Protein 7ZQ3 (pdb70)

B-factor: mean 20.72, std 9.87, range [8.01, 78.47]

Radius of gyration: 29.49 Å; Cα contacts (8 Å, |Δi|>4): 1674; chains: 2; bounding box: 71×74×96 Å

Secondary structure (DSSP, 8-state):
--EEEEEE--SHHHHHHHHHHHT-SS-SEEEEEEE-TTHHHHHHHHHH--TTT---SS-EEEEETTEEEETTEEEEEE--SSGGGS-TTTTT--EEEE-SSS--SHHHHHHHHHTT-SEEEESS--SSTTS-B--TTTTGGG--TT-SEEE---HHHHHHHHHHHHHHHHT-EEEEEEEEEEE--TTS-SSS---SSTTTTS-TTT--EEEE-SHHHHHHHH-GGGTTTEEEEEEEES-SS-EEEEEEEEESS---HHHHHHHHHHHHHTTTTTTEEEE-S---GGGGTT--SSEEEEGGG-EEETTTEEEEEEEE-TTHHHHHHHHHHHHHHHHT---/--------PPPEEEEEE--SHHHHHHHHHHHT-SS-SEEEEEEE-TTHHHHHHHHHH--TTT---SS-EEEEETTEEEETTEEEEEE--SSGGGS-TTTTT--EEEE-SSS--SHHHHHHHHHTT-SEEEESS--SSTTS-B--TTTTGGG--TT-SEEE---HHHHHHHHHHHHHHHHT-EEEEEEEEEEE--TTS-SSS---SSTTTTS-TTT--EEEE--HHHHHHHH-GGGTTSEEEEEEEES-SS-EEEEEEEEESS---HHHHHHHHHHHHHTTTTTTEEEE-S---GGGGTT--SSEEEEGGG-EEETTTEEEEEEEE-TTHHHHHHHHHHHHHHHHT---

Structure (mmCIF, N/CA/C/O backbone):
data_7ZQ3
#
_entry.id   7ZQ3
#
_cell.length_a   141.984
_cell.length_b   148.511
_cell.length_c   74.055
_cell.angle_alpha   90.000
_cell.angle_beta   90.000
_cell.angle_gamma   90.000
#
_symmetry.space_group_name_H-M   'C 2 2 2'
#
loop_
_entity.id
_entity.type
_entity.pdbx_description
1 polymer 'Glyceraldehyde-3-phosphate dehydrogenase A, chloroplastic'
2 non-polymer 'NADPH DIHYDRO-NICOTINAMIDE-ADENINE-DINUCLEOTIDE PHOSPHATE'
3 non-polymer 'SULFATE ION'
4 water water
#
loop_
_atom_site.group_PDB
_atom_site.id
_atom_site.type_symbol
_atom_site.label_atom_id
_atom_site.label_alt_id
_atom_site.label_comp_id
_atom_site.label_asym_id
_atom_site.label_entity_id
_atom_site.label_seq_id
_atom_site.pdbx_PDB_ins_code
_atom_site.Cartn_x
_atom_site.Cartn_y
_atom_site.Cartn_z
_atom_site.occupancy
_atom_site.B_iso_or_equiv
_atom_site.auth_seq_id
_atom_site.auth_comp_id
_atom_site.auth_asym_id
_atom_site.auth_atom_id
_atom_site.pdbx_PDB_model_num
ATOM 1 N N . LYS A 1 10 A -25.040 -9.522 -37.146 1.00 47.89 1 LYS O N 1
ATOM 2 C CA . LYS A 1 10 A -26.325 -10.216 -37.125 1.00 46.00 1 LYS O CA 1
ATOM 3 C C . LYS A 1 10 A -26.457 -11.160 -35.916 1.00 36.38 1 LYS O C 1
ATOM 4 O O . LYS A 1 10 A -27.385 -11.000 -35.123 1.00 35.69 1 LYS O O 1
ATOM 10 N N . LYS A 1 11 B -25.536 -12.110 -35.742 1.00 37.08 1 LYS O N 1
ATOM 11 C CA . LYS A 1 11 B -25.435 -12.779 -34.450 1.00 28.21 1 LYS O CA 1
ATOM 12 C C . LYS A 1 11 B -24.609 -11.922 -33.492 1.00 35.33 1 LYS O C 1
ATOM 13 O O . LYS A 1 11 B -23.722 -11.170 -33.906 1.00 35.43 1 LYS O O 1
ATOM 19 N N . ILE A 1 12 C -24.914 -12.024 -32.198 1.00 19.73 1 ILE O N 1
ATOM 20 C CA . ILE A 1 12 C -24.115 -11.364 -31.178 1.00 15.27 1 ILE O CA 1
ATOM 21 C C . ILE A 1 12 C -23.291 -12.402 -30.428 1.00 18.65 1 ILE O C 1
ATOM 22 O O . ILE A 1 12 C -23.680 -13.564 -30.277 1.00 18.60 1 ILE O O 1
ATOM 27 N N . ARG A 1 13 ? -22.154 -11.946 -29.933 1.00 18.46 2 ARG O N 1
ATOM 28 C CA . ARG A 1 13 ? -21.186 -12.790 -29.248 1.00 19.18 2 ARG O CA 1
ATOM 29 C C . ARG A 1 13 ? -21.469 -12.744 -27.751 1.00 16.66 2 ARG O C 1
ATOM 30 O O . ARG A 1 13 ? -21.423 -11.673 -27.137 1.00 17.29 2 ARG O O 1
ATOM 38 N N . VAL A 1 14 ? -21.733 -13.918 -27.163 1.00 17.35 3 VAL O N 1
ATOM 39 C CA . VAL A 1 14 ? -22.192 -14.033 -25.776 1.00 15.27 3 VAL O CA 1
ATOM 40 C C . VAL A 1 14 ? -21.150 -14.741 -24.912 1.00 14.65 3 VAL O C 1
ATOM 41 O O . VAL A 1 14 ? -20.596 -15.768 -25.320 1.00 16.97 3 VAL O O 1
ATOM 45 N N . ALA A 1 15 ? -20.912 -14.200 -23.712 1.00 13.74 4 ALA O N 1
ATOM 46 C CA . ALA A 1 15 ? -20.161 -14.858 -22.640 1.00 15.76 4 ALA O CA 1
ATOM 47 C C . ALA A 1 15 ? -21.092 -15.191 -21.473 1.00 14.53 4 ALA O C 1
ATOM 48 O O . ALA A 1 15 ? -21.947 -14.390 -21.103 1.00 15.58 4 ALA O O 1
ATOM 50 N N . ILE A 1 16 ? -20.917 -16.359 -20.870 1.00 15.46 5 ILE O N 1
ATOM 51 C CA . ILE A 1 16 ? -21.671 -16.726 -19.675 1.00 13.97 5 ILE O CA 1
ATOM 52 C C . ILE A 1 16 ? -20.733 -16.575 -18.492 1.00 14.09 5 ILE O C 1
ATOM 53 O O . ILE A 1 16 ? -19.700 -17.262 -18.430 1.00 17.75 5 ILE O O 1
ATOM 58 N N . ASN A 1 17 ? -21.076 -15.711 -17.551 1.00 15.81 6 ASN O N 1
ATOM 59 C CA . ASN A 1 17 ? -20.301 -15.536 -16.326 1.00 13.12 6 ASN O CA 1
ATOM 60 C C . ASN A 1 17 ? -21.044 -16.210 -15.199 1.00 16.96 6 ASN O C 1
ATOM 61 O O . ASN A 1 17 ? -22.116 -15.750 -14.804 1.00 16.82 6 ASN O O 1
ATOM 66 N N . GLY A 1 18 ? -20.507 -17.295 -14.676 1.00 17.44 7 GLY O N 1
ATOM 67 C CA . GLY A 1 18 ? -21.264 -18.067 -13.675 1.00 16.68 7 GLY O CA 1
ATOM 68 C C . GLY A 1 18 ? -21.885 -19.290 -14.314 1.00 16.71 7 GLY O C 1
ATOM 69 O O . GLY A 1 18 ? -23.023 -19.211 -14.698 1.00 16.24 7 GLY O O 1
ATOM 70 N N . PHE A 1 19 ? -21.129 -20.380 -14.389 1.00 16.64 8 PHE O N 1
ATOM 71 C CA . PHE A 1 19 ? -21.614 -21.618 -15.047 1.00 12.31 8 PHE O CA 1
ATOM 72 C C . PHE A 1 19 ? -22.244 -22.537 -14.011 1.00 11.61 8 PHE O C 1
ATOM 73 O O . PHE A 1 19 ? -21.840 -23.672 -13.891 1.00 12.82 8 PHE O O 1
ATOM 81 N N . GLY A 1 20 ? -23.237 -21.998 -13.321 1.00 13.52 9 GLY O N 1
ATOM 82 C CA . GLY A 1 20 ? -23.981 -22.791 -12.338 1.00 13.11 9 GLY O CA 1
ATOM 83 C C . GLY A 1 20 ? -25.277 -23.341 -12.898 1.00 12.24 9 GLY O C 1
ATOM 84 O O . GLY A 1 20 ? -25.349 -23.601 -14.048 1.00 11.22 9 GLY O O 1
ATOM 85 N N . ARG A 1 21 ? -26.256 -23.476 -12.013 1.00 11.31 10 ARG O N 1
ATOM 86 C CA . ARG A 1 21 ? -27.482 -24.088 -12.484 1.00 12.70 10 ARG O CA 1
ATOM 87 C C . ARG A 1 21 ? -28.094 -23.282 -13.619 1.00 13.50 10 ARG O C 1
ATOM 88 O O . ARG A 1 21 ? -28.451 -23.836 -14.667 1.00 13.69 10 ARG O O 1
ATOM 96 N N . ILE A 1 22 ? -28.200 -21.957 -13.448 1.00 12.47 11 ILE O N 1
ATOM 97 C CA . ILE A 1 22 ? -28.776 -21.136 -14.506 1.00 16.30 11 ILE O CA 1
ATOM 98 C C . ILE A 1 22 ? -27.826 -21.007 -15.690 1.00 12.59 11 ILE O C 1
ATOM 99 O O . ILE A 1 22 ? -28.262 -21.062 -16.844 1.00 13.46 11 ILE O O 1
ATOM 104 N N . GLY A 1 23 ? -26.531 -20.857 -15.438 1.00 11.34 12 GLY O N 1
ATOM 105 C CA . GLY A 1 23 ? -25.588 -20.789 -16.557 1.00 14.04 12 GLY O CA 1
ATOM 106 C C . GLY A 1 23 ? -25.607 -22.032 -17.433 1.00 12.68 12 GLY O C 1
ATOM 107 O O . GLY A 1 23 ? -25.611 -21.943 -18.668 1.00 13.52 12 GLY O O 1
ATOM 108 N N . ARG A 1 24 ? -25.659 -23.213 -16.811 1.00 11.15 13 ARG O N 1
ATOM 109 C CA . ARG A 1 24 ? -25.696 -24.445 -17.583 1.00 11.79 13 ARG O CA 1
ATOM 110 C C . ARG A 1 24 ? -27.051 -24.722 -18.207 1.00 11.72 13 ARG O C 1
ATOM 111 O O . ARG A 1 24 ? -27.118 -25.231 -19.326 1.00 13.79 13 ARG O O 1
ATOM 119 N N . ASN A 1 25 ? -28.155 -24.392 -17.512 1.00 12.37 14 ASN O N 1
ATOM 120 C CA . ASN A 1 25 ? -29.468 -24.492 -18.139 1.00 13.70 14 ASN O CA 1
ATOM 121 C C . ASN A 1 25 ? -29.566 -23.558 -19.336 1.00 14.64 14 ASN O C 1
ATOM 122 O O . ASN A 1 25 ? -30.104 -23.941 -20.384 1.00 13.17 14 ASN O O 1
ATOM 127 N N . PHE A 1 26 ? -29.025 -22.348 -19.203 1.00 13.13 15 PHE O N 1
ATOM 128 C CA . PHE A 1 26 ? -29.027 -21.389 -20.316 1.00 14.82 15 PHE O CA 1
ATOM 129 C C . PHE A 1 26 ? -28.309 -21.968 -21.529 1.00 15.33 15 PHE O C 1
ATOM 130 O O . PHE A 1 26 ? -28.835 -21.911 -22.649 1.00 13.97 15 PHE O O 1
ATOM 138 N N . LEU A 1 27 ? -27.142 -22.588 -21.341 1.00 11.59 16 LEU O N 1
ATOM 139 C CA . LEU A 1 27 ? -26.414 -23.110 -22.520 1.00 12.97 16 LEU O CA 1
ATOM 140 C C . LEU A 1 27 ? -27.233 -24.225 -23.196 1.00 12.52 16 LEU O C 1
ATOM 141 O O . LEU A 1 27 ? -27.287 -24.276 -24.410 1.00 14.20 16 LEU O O 1
ATOM 146 N N . ARG A 1 28 ? -27.822 -25.102 -22.408 1.00 11.73 17 ARG O N 1
ATOM 147 C CA . ARG A 1 28 ? -28.583 -26.212 -22.995 1.00 11.85 17 ARG O CA 1
ATOM 148 C C . ARG A 1 28 ? -29.871 -25.684 -23.658 1.00 14.48 17 ARG O C 1
ATOM 149 O O . ARG A 1 28 ? -30.275 -26.221 -24.687 1.00 14.45 17 ARG O O 1
ATOM 157 N N . CYS A 1 29 ? -30.466 -24.653 -23.062 1.00 11.82 18 CYS O N 1
ATOM 158 C CA . CYS A 1 29 ? -31.680 -24.073 -23.676 1.00 15.04 18 CYS O CA 1
ATOM 159 C C . CYS A 1 29 ? -31.303 -23.424 -25.009 1.00 13.36 18 CYS O C 1
ATOM 160 O O . CYS A 1 29 ? -32.046 -23.654 -25.962 1.00 14.66 18 CYS O O 1
ATOM 163 N N . TRP A 1 30 A -30.208 -22.649 -25.004 1.00 14.29 18 TRP O N 1
ATOM 164 C CA . TRP A 1 30 A -29.751 -22.027 -26.242 1.00 16.15 18 TRP O CA 1
ATOM 165 C C . TRP A 1 30 A -29.419 -23.075 -27.289 1.00 17.51 18 TRP O C 1
ATOM 166 O O . TRP A 1 30 A -29.813 -22.955 -28.457 1.00 18.03 18 TRP O O 1
ATOM 177 N N . HIS A 1 31 B -28.709 -24.129 -26.889 1.00 17.19 18 HIS O N 1
ATOM 178 C CA . HIS A 1 31 B -28.287 -25.123 -27.862 1.00 19.02 18 HIS O CA 1
ATOM 179 C C . HIS A 1 31 B -29.478 -25.813 -28.514 1.00 18.49 18 HIS O C 1
ATOM 180 O O . HIS A 1 31 B -29.409 -26.221 -29.683 1.00 19.33 18 HIS O O 1
ATOM 187 N N . GLY A 1 32 ? -30.588 -25.932 -27.794 1.00 14.18 19 GLY O N 1
ATOM 188 C CA . GLY A 1 32 ? -31.730 -26.592 -28.371 1.00 14.69 19 GLY O CA 1
ATOM 189 C C . GLY A 1 32 ? -32.594 -25.735 -29.264 1.00 17.71 19 GLY O C 1
ATOM 190 O O . GLY A 1 32 ? -33.542 -26.271 -29.842 1.00 21.64 19 GLY O O 1
ATOM 191 N N . ARG A 1 33 ? -32.285 -24.441 -29.403 1.00 18.15 20 ARG O N 1
ATOM 192 C CA . ARG A 1 33 ? -33.085 -23.568 -30.261 1.00 18.99 20 ARG O CA 1
ATOM 193 C C . ARG A 1 33 ? -32.845 -23.905 -31.726 1.00 25.78 20 ARG O C 1
ATOM 194 O O . ARG A 1 33 ? -31.707 -24.079 -32.164 1.00 24.65 20 ARG O O 1
ATOM 202 N N . GLN A 1 34 ? -33.954 -24.036 -32.452 1.00 24.22 21 GLN O N 1
ATOM 203 C CA . GLN A 1 34 ? -33.982 -24.136 -33.905 1.00 31.70 21 GLN O CA 1
ATOM 204 C C . GLN A 1 34 ? -33.139 -23.044 -34.558 1.00 34.04 21 GLN O C 1
ATOM 205 O O . GLN A 1 34 ? -32.227 -23.324 -35.348 1.00 36.83 21 GLN O O 1
ATOM 211 N N . ASN A 1 35 ? -33.400 -21.796 -34.184 1.00 25.45 22 ASN O N 1
ATOM 212 C CA . ASN A 1 35 ? -32.847 -20.591 -34.774 1.00 29.95 22 ASN O CA 1
ATOM 213 C C . ASN A 1 35 ? -32.434 -19.682 -33.628 1.00 29.79 22 ASN O C 1
ATOM 214 O O . ASN A 1 35 ? -33.139 -19.585 -32.615 1.00 30.28 22 ASN O O 1
ATOM 219 N N . THR A 1 36 ? -31.288 -19.032 -33.780 1.00 23.22 23 THR O N 1
ATOM 220 C CA . THR A 1 36 ? -30.798 -18.136 -32.747 1.00 25.04 23 THR O CA 1
ATOM 221 C C . THR A 1 36 ? -29.933 -17.054 -33.362 1.00 24.00 23 THR O C 1
ATOM 222 O O . THR A 1 36 ? -29.194 -17.303 -34.318 1.00 26.51 23 THR O O 1
ATOM 226 N N . LEU A 1 37 ? -30.008 -15.858 -32.773 1.00 19.77 24 LEU O N 1
ATOM 227 C CA . LEU A 1 37 ? -29.052 -14.785 -33.023 1.00 22.42 24 LEU O CA 1
ATOM 228 C C . LEU A 1 37 ? -27.946 -14.706 -31.987 1.00 19.38 24 LEU O C 1
ATOM 229 O O . LEU A 1 37 ? -27.250 -13.691 -31.921 1.00 23.84 24 LEU O O 1
ATOM 234 N N . LEU A 1 38 ? -27.765 -15.737 -31.170 1.00 18.44 25 LEU O N 1
ATOM 235 C CA . LEU A 1 38 ? -26.741 -15.741 -30.134 1.00 18.66 25 LEU O CA 1
ATOM 236 C C . LEU A 1 38 ? -25.625 -16.714 -30.492 1.00 16.42 25 LEU O C 1
ATOM 237 O O . LEU A 1 38 ? -25.894 -17.847 -30.890 1.00 19.95 25 LEU O O 1
ATOM 242 N N . ASP A 1 39 ? -24.378 -16.265 -30.328 1.00 17.74 26 ASP O N 1
ATOM 243 C CA . ASP A 1 39 ? -23.185 -17.103 -30.528 1.00 20.16 26 ASP O CA 1
ATOM 244 C C . ASP A 1 39 ? -22.494 -17.175 -29.168 1.00 21.98 26 ASP O C 1
ATOM 245 O O . ASP A 1 39 ? -21.870 -16.199 -28.755 1.00 18.71 26 ASP O O 1
ATOM 250 N N . VAL A 1 40 ? -22.661 -18.278 -28.425 1.00 17.20 27 VAL O N 1
ATOM 251 C CA . VAL A 1 40 ? -21.976 -18.408 -27.134 1.00 17.80 27 VAL O CA 1
ATOM 252 C C . VAL A 1 40 ? -20.519 -18.769 -27.391 1.00 18.43 27 VAL O C 1
ATOM 253 O O . VAL A 1 40 ? -20.217 -19.842 -27.927 1.00 20.78 27 VAL O O 1
ATOM 257 N N . VAL A 1 41 ? -19.615 -17.867 -27.021 1.00 19.25 28 VAL O N 1
ATOM 258 C CA . VAL A 1 41 ? -18.201 -18.036 -27.326 1.00 15.50 28 VAL O CA 1
ATOM 259 C C . VAL A 1 41 ? -17.318 -18.153 -26.094 1.00 18.58 28 VAL O C 1
ATOM 260 O O . VAL A 1 41 ? -16.147 -18.536 -26.234 1.00 16.07 28 VAL O O 1
ATOM 264 N N . ALA A 1 42 ? -17.805 -17.839 -24.897 1.00 16.02 29 ALA O N 1
ATOM 265 C CA . ALA A 1 42 ? -16.949 -17.859 -23.725 1.00 14.77 29 ALA O CA 1
ATOM 266 C C . ALA A 1 42 ? -17.757 -18.208 -22.484 1.00 20.09 29 ALA O C 1
ATOM 267 O O . ALA A 1 42 ? -18.910 -17.786 -22.354 1.00 17.02 29 ALA O O 1
ATOM 269 N N . ILE A 1 43 ? -17.149 -18.981 -21.581 1.00 18.12 30 ILE O N 1
ATOM 270 C CA . ILE A 1 43 ? -17.738 -19.351 -20.299 1.00 13.77 30 ILE O CA 1
ATOM 271 C C . ILE A 1 43 ? -16.696 -19.139 -19.218 1.00 19.46 30 ILE O C 1
ATOM 272 O O . ILE A 1 43 ? -15.588 -19.667 -19.326 1.00 18.53 30 ILE O O 1
ATOM 277 N N . ASN A 1 44 ? -17.044 -18.396 -18.175 1.00 18.33 31 ASN O N 1
ATOM 278 C CA . ASN A 1 44 ? -16.162 -18.224 -17.029 1.00 17.82 31 ASN O CA 1
ATOM 279 C C . ASN A 1 44 ? -16.561 -19.246 -15.972 1.00 22.00 31 ASN O C 1
ATOM 280 O O . ASN A 1 44 ? -17.644 -19.156 -15.388 1.00 23.72 31 ASN O O 1
ATOM 285 N N . ASP A 1 45 ? -15.687 -20.236 -15.765 1.00 23.53 32 ASP O N 1
ATOM 286 C CA . ASP A 1 45 ? -15.876 -21.347 -14.827 1.00 18.00 32 ASP O CA 1
ATOM 287 C C . ASP A 1 45 ? -14.556 -21.547 -14.097 1.00 21.45 32 ASP O C 1
ATOM 288 O O . ASP A 1 45 ? -13.559 -21.910 -14.728 1.00 19.44 32 ASP O O 1
ATOM 293 N N . SER A 1 46 ? -14.541 -21.318 -12.776 1.00 23.81 33 SER O N 1
ATOM 294 C CA . SER A 1 46 ? -13.291 -21.462 -12.026 1.00 24.89 33 SER O CA 1
ATOM 295 C C . SER A 1 46 ? -12.786 -22.898 -11.933 1.00 29.10 33 SER O C 1
ATOM 296 O O . SER A 1 46 ? -11.638 -23.096 -11.523 1.00 24.33 33 SER O O 1
ATOM 299 N N . GLY A 1 47 ? -13.584 -23.899 -12.297 1.00 20.40 34 GLY O N 1
ATOM 300 C CA . GLY A 1 47 ? -13.080 -25.256 -12.372 1.00 18.95 34 GLY O CA 1
ATOM 301 C C . GLY A 1 47 ? -12.489 -25.638 -13.712 1.00 18.74 34 GLY O C 1
ATOM 302 O O . GLY A 1 47 ? -12.117 -26.796 -13.924 1.00 22.56 34 GLY O O 1
ATOM 303 N N . GLY A 1 48 ? -12.422 -24.690 -14.646 1.00 17.96 36 GLY O N 1
ATOM 304 C CA . GLY A 1 48 ? -11.787 -24.916 -15.919 1.00 20.75 36 GLY O CA 1
ATOM 305 C C . GLY A 1 48 ? -12.536 -25.897 -16.794 1.00 14.65 36 GLY O C 1
ATOM 306 O O . GLY A 1 48 ? -13.702 -26.253 -16.553 1.00 18.03 36 GLY O O 1
ATOM 307 N N . VAL A 1 49 ? -11.845 -26.333 -17.848 1.00 14.58 37 VAL O N 1
ATOM 308 C CA . VAL A 1 49 ? -12.446 -27.222 -18.841 1.00 12.83 37 VAL O CA 1
ATOM 309 C C . VAL A 1 49 ? -12.908 -28.529 -18.224 1.00 14.65 37 VAL O C 1
ATOM 310 O O . VAL A 1 49 ? -13.890 -29.118 -18.690 1.00 15.41 37 VAL O O 1
ATOM 314 N N . LYS A 1 50 ? -12.203 -29.031 -17.203 1.00 17.19 38 LYS O N 1
ATOM 315 C CA . LYS A 1 50 ? -12.584 -30.317 -16.621 1.00 18.36 38 LYS O CA 1
ATOM 316 C C . LYS A 1 50 ? -13.970 -30.240 -16.005 1.00 17.76 38 LYS O C 1
ATOM 317 O O . LYS A 1 50 ? -14.834 -31.071 -16.294 1.00 15.97 38 LYS O O 1
ATOM 323 N N . GLN A 1 51 ? -14.193 -29.236 -15.165 1.00 14.17 39 GLN O N 1
ATOM 324 C CA . GLN A 1 51 ? -15.470 -29.060 -14.481 1.00 14.67 39 GLN O CA 1
ATOM 325 C C . GLN A 1 51 ? -16.576 -28.622 -15.441 1.00 15.37 39 GLN O C 1
ATOM 326 O O . GLN A 1 51 ? -17.701 -29.144 -15.392 1.00 15.45 39 GLN O O 1
ATOM 332 N N . ALA A 1 52 ? -16.280 -27.679 -16.336 1.00 14.20 40 ALA O N 1
ATOM 333 C CA . ALA A 1 52 ? -17.316 -27.165 -17.229 1.00 14.71 40 ALA O CA 1
ATOM 334 C C . ALA A 1 52 ? -17.817 -28.247 -18.152 1.00 13.49 40 ALA O C 1
ATOM 335 O O . ALA A 1 52 ? -19.042 -28.415 -18.338 1.00 13.73 40 ALA O O 1
ATOM 337 N N . SER A 1 53 ? -16.897 -29.045 -18.707 1.00 14.45 41 SER O N 1
ATOM 338 C CA . SER A 1 53 ? -17.346 -30.096 -19.605 1.00 11.72 41 SER O CA 1
ATOM 339 C C . SER A 1 53 ? -18.148 -31.143 -18.850 1.00 14.58 41 SER O C 1
ATOM 340 O O . SER A 1 53 ? -19.182 -31.621 -19.338 1.00 12.71 41 SER O O 1
ATOM 343 N N . HIS A 1 54 ? -17.677 -31.530 -17.670 1.00 13.76 42 HIS O N 1
ATOM 344 C CA . HIS A 1 54 ? -18.335 -32.629 -16.969 1.00 13.35 42 HIS O CA 1
ATOM 345 C C . HIS A 1 54 ? -19.730 -32.247 -16.505 1.00 11.65 42 HIS O C 1
ATOM 346 O O . HIS A 1 54 ? -20.681 -33.006 -16.722 1.00 10.96 42 HIS O O 1
ATOM 353 N N . LEU A 1 55 ? -19.882 -31.085 -15.857 1.00 12.28 43 LEU O N 1
ATOM 354 C CA . LEU A 1 55 ? -21.202 -30.716 -15.347 1.00 12.98 43 LEU O CA 1
ATOM 355 C C . LEU A 1 55 ? -22.155 -30.254 -16.442 1.00 19.32 43 LEU O C 1
ATOM 356 O O . LEU A 1 55 ? -23.375 -30.247 -16.220 1.00 15.45 43 LEU O O 1
ATOM 361 N N . LEU A 1 56 ? -21.644 -29.871 -17.610 1.00 13.08 44 LEU O N 1
ATOM 362 C CA . LEU A 1 56 ? -22.528 -29.630 -18.752 1.00 12.69 44 LEU O CA 1
ATOM 363 C C . LEU A 1 56 ? -23.104 -30.934 -19.288 1.00 11.67 44 LEU O C 1
ATOM 364 O O . LEU A 1 56 ? -24.288 -31.010 -19.610 1.00 14.04 44 LEU O O 1
ATOM 369 N N . LYS A 1 57 ? -22.288 -31.984 -19.376 1.00 11.66 45 LYS O N 1
ATOM 370 C CA . LYS A 1 57 ? -22.718 -33.265 -19.915 1.00 11.42 45 LYS O CA 1
ATOM 371 C C . LYS A 1 57 ? -23.649 -34.018 -18.970 1.00 11.38 45 LYS O C 1
ATOM 372 O O . LYS A 1 57 ? -24.638 -34.611 -19.415 1.00 13.96 45 LYS O O 1
ATOM 378 N N . TYR A 1 58 ? -23.335 -34.042 -17.672 1.00 9.81 46 TYR O N 1
ATOM 379 C CA . TYR A 1 58 ? -24.062 -34.862 -16.715 1.00 10.18 46 TYR O CA 1
ATOM 380 C C . TYR A 1 58 ? -24.781 -33.962 -15.730 1.00 13.11 46 TYR O C 1
ATOM 381 O O . TYR A 1 58 ? -24.187 -33.039 -15.173 1.00 15.26 46 TYR O O 1
ATOM 390 N N . ASP A 1 59 ? -26.071 -34.210 -15.556 1.00 12.11 47 ASP O N 1
ATOM 391 C CA . ASP A 1 59 ? -26.895 -33.309 -14.781 1.00 12.16 47 ASP O CA 1
ATOM 392 C C . ASP A 1 59 ? -27.941 -34.101 -14.013 1.00 10.50 47 ASP O C 1
ATOM 393 O O . ASP A 1 59 ? -28.758 -34.805 -14.612 1.00 13.28 47 ASP O O 1
ATOM 398 N N . SER A 1 60 ? -27.955 -33.920 -12.695 1.00 10.22 48 SER O N 1
ATOM 399 C CA . SER A 1 60 ? -28.859 -34.688 -11.852 1.00 11.58 48 SER O CA 1
ATOM 400 C C . SER A 1 60 ? -30.322 -34.362 -12.059 1.00 10.99 48 SER O C 1
ATOM 401 O O . SER A 1 60 ? -31.159 -35.188 -11.690 1.00 14.71 48 SER O O 1
ATOM 404 N N . THR A 1 61 ? -30.674 -33.183 -12.563 1.00 13.47 49 THR O N 1
ATOM 405 C CA . THR A 1 61 ? -32.088 -32.958 -12.857 1.00 13.92 49 THR O CA 1
ATOM 406 C C . THR A 1 61 ? -32.406 -32.864 -14.328 1.00 12.65 49 THR O C 1
ATOM 407 O O . THR A 1 61 ? -33.513 -33.239 -14.717 1.00 15.46 49 THR O O 1
ATOM 411 N N . LEU A 1 62 ? -31.485 -32.398 -15.174 1.00 10.10 50 LEU O N 1
ATOM 412 C CA . LEU A 1 62 ? -31.792 -32.371 -16.603 1.00 10.92 50 LEU O CA 1
ATOM 413 C C . LEU A 1 62 ? -31.472 -33.676 -17.323 1.00 17.51 50 LEU O C 1
ATOM 414 O O . LEU A 1 62 ? -31.880 -33.849 -18.486 1.00 19.04 50 LEU O O 1
ATOM 419 N N . GLY A 1 63 ? -30.732 -34.586 -16.700 1.00 12.93 51 GLY O N 1
ATOM 420 C CA . GLY A 1 63 ? -30.303 -35.774 -17.398 1.00 15.38 51 GLY O CA 1
ATOM 421 C C . GLY A 1 63 ? -29.096 -35.483 -18.274 1.00 12.38 51 GLY O C 1
ATOM 422 O O . GLY A 1 63 ? -28.617 -34.348 -18.388 1.00 14.91 51 GLY O O 1
ATOM 423 N N . THR A 1 64 ? -28.606 -36.534 -18.903 1.00 12.35 52 THR O N 1
ATOM 424 C CA . THR A 1 64 ? -27.392 -36.406 -19.723 1.00 11.38 52 THR O CA 1
ATOM 425 C C . THR A 1 64 ? -27.672 -35.573 -20.979 1.00 14.50 52 THR O C 1
ATOM 426 O O . THR A 1 64 ? -28.639 -35.838 -21.652 1.00 15.87 52 THR O O 1
ATOM 430 N N . PHE A 1 65 ? -26.787 -34.629 -21.265 1.00 15.70 53 PHE O N 1
ATOM 431 C CA . PHE A 1 65 ? -26.880 -33.809 -22.496 1.00 12.37 53 PHE O CA 1
ATOM 432 C C . PHE A 1 65 ? -26.583 -34.714 -23.693 1.00 18.77 53 PHE O C 1
ATOM 433 O O . PHE A 1 65 ? -25.597 -35.399 -23.707 1.00 17.75 53 PHE O O 1
ATOM 441 N N . ALA A 1 66 ? -27.463 -34.654 -24.680 1.00 16.30 54 ALA O N 1
ATOM 442 C CA . ALA A 1 66 ? -27.291 -35.547 -25.840 1.00 17.43 54 ALA O CA 1
ATOM 443 C C . ALA A 1 66 ? -26.192 -35.050 -26.793 1.00 26.52 54 ALA O C 1
ATOM 444 O O . ALA A 1 66 ? -25.695 -35.843 -27.579 1.00 27.41 54 ALA O O 1
ATOM 446 N N . ALA A 1 67 ? -25.755 -33.817 -26.624 1.00 22.56 55 ALA O N 1
ATOM 447 C CA . ALA A 1 67 ? -24.694 -33.306 -27.477 1.00 21.74 55 ALA O CA 1
ATOM 448 C C . ALA A 1 67 ? -23.351 -33.936 -27.109 1.00 23.17 55 ALA O C 1
ATOM 449 O O . ALA A 1 67 ? -23.131 -34.387 -25.981 1.00 19.52 55 ALA O O 1
ATOM 451 N N . ASP A 1 68 ? -22.451 -33.980 -28.086 1.00 19.03 56 ASP O N 1
ATOM 452 C CA . ASP A 1 68 ? -21.086 -34.419 -27.844 1.00 19.29 56 ASP O CA 1
ATOM 453 C C . ASP A 1 68 ? -20.323 -33.294 -27.159 1.00 19.73 56 ASP O C 1
ATOM 454 O O . ASP A 1 68 ? -20.094 -32.247 -27.771 1.00 19.22 56 ASP O O 1
ATOM 459 N N . VAL A 1 69 ? -19.890 -33.515 -25.916 1.00 17.37 57 VAL O N 1
ATOM 460 C CA . VAL A 1 69 ? -19.156 -32.510 -25.152 1.00 14.39 57 VAL O CA 1
ATOM 461 C C . VAL A 1 69 ? -17.734 -33.011 -24.992 1.00 19.27 57 VAL O C 1
ATOM 462 O O . VAL A 1 69 ? -17.530 -34.089 -24.427 1.00 19.91 57 VAL O O 1
ATOM 466 N N . LYS A 1 70 ? -16.763 -32.223 -25.454 1.00 15.49 58 LYS O N 1
ATOM 467 C CA . LYS A 1 70 ? -15.358 -32.626 -25.434 1.00 18.51 58 LYS O CA 1
ATOM 468 C C . LYS A 1 70 ? -14.481 -31.524 -24.854 1.00 17.32 58 LYS O C 1
ATOM 469 O O . LYS A 1 70 ? -14.777 -30.333 -24.974 1.00 15.99 58 LYS O O 1
ATOM 475 N N . ILE A 1 71 ? -13.360 -31.927 -24.258 1.00 15.70 59 ILE O N 1
ATOM 476 C CA . ILE A 1 71 ? -12.313 -31.002 -23.861 1.00 18.56 59 ILE O CA 1
ATOM 477 C C . ILE A 1 71 ? -11.342 -30.897 -25.033 1.00 17.04 59 ILE O C 1
ATOM 478 O O . ILE A 1 71 ? -10.637 -31.860 -25.352 1.00 18.70 59 ILE O O 1
ATOM 483 N N . VAL A 1 72 ? -11.285 -29.715 -25.644 1.00 15.82 60 VAL O N 1
ATOM 484 C CA . VAL A 1 72 ? -10.419 -29.455 -26.796 1.00 19.78 60 VAL O CA 1
ATOM 485 C C . VAL A 1 72 ? -8.974 -29.295 -26.373 1.00 19.27 60 VAL O C 1
ATOM 486 O O . VAL A 1 72 ? -8.076 -29.941 -26.927 1.00 22.53 60 VAL O O 1
ATOM 490 N N . ASP A 1 73 A -8.723 -28.382 -25.450 1.00 18.81 60 ASP O N 1
ATOM 491 C CA . ASP A 1 73 A -7.409 -28.130 -24.875 1.00 18.33 60 ASP O CA 1
ATOM 492 C C . ASP A 1 73 A -7.625 -27.503 -23.504 1.00 18.99 60 ASP O C 1
ATOM 493 O O . ASP A 1 73 A -8.752 -27.447 -22.990 1.00 18.73 60 ASP O O 1
ATOM 498 N N . ASP A 1 74 ? -6.561 -26.976 -22.922 1.00 20.24 61 ASP O N 1
ATOM 499 C CA A ASP A 1 74 ? -6.621 -26.423 -21.580 0.46 18.38 61 ASP O CA 1
ATOM 500 C CA B ASP A 1 74 ? -6.670 -26.455 -21.562 0.54 18.28 61 ASP O CA 1
ATOM 501 C C . ASP A 1 74 ? -7.614 -25.268 -21.429 1.00 20.88 61 ASP O C 1
ATOM 502 O O . ASP A 1 74 ? -7.990 -24.939 -20.298 1.00 22.00 61 ASP O O 1
ATOM 511 N N . SER A 1 75 ? -8.033 -24.627 -22.532 1.00 18.96 62 SER O N 1
ATOM 512 C CA . SER A 1 75 ? -8.925 -23.478 -22.380 1.00 17.94 62 SER O CA 1
ATOM 513 C C . SER A 1 75 ? -10.120 -23.521 -23.329 1.00 17.07 62 SER O C 1
ATOM 514 O O . SER A 1 75 ? -10.755 -22.489 -23.531 1.00 18.88 62 SER O O 1
ATOM 517 N N . HIS A 1 76 ? -10.434 -24.671 -23.925 1.00 15.41 63 HIS O N 1
ATOM 518 C CA . HIS A 1 76 ? -11.604 -24.785 -24.791 1.00 16.88 63 HIS O CA 1
ATOM 519 C C . HIS A 1 76 ? -12.331 -26.099 -24.574 1.00 16.50 63 HIS O C 1
ATOM 520 O O . HIS A 1 76 ? -11.708 -27.160 -24.452 1.00 15.20 63 HIS O O 1
ATOM 527 N N . ILE A 1 77 ? -13.660 -26.034 -24.563 1.00 14.84 64 ILE O N 1
ATOM 528 C CA . ILE A 1 77 ? -14.484 -27.219 -24.760 1.00 15.53 64 ILE O CA 1
ATOM 529 C C . ILE A 1 77 ? -15.138 -27.115 -26.128 1.00 16.40 64 ILE O C 1
ATOM 530 O O . ILE A 1 77 ? -15.064 -26.082 -26.807 1.00 17.95 64 ILE O O 1
ATOM 535 N N . SER A 1 78 ? -15.794 -28.185 -26.526 1.00 16.30 65 SER O N 1
ATOM 536 C CA . SER A 1 78 ? -16.599 -28.152 -27.730 1.00 17.11 65 SER O CA 1
ATOM 537 C C . SER A 1 78 ? -17.919 -28.859 -27.467 1.00 17.22 65 SER O C 1
ATOM 538 O O . SER A 1 78 ? -17.991 -29.832 -26.696 1.00 18.14 65 SER O O 1
ATOM 541 N N . VAL A 1 79 ? -18.977 -28.327 -28.071 1.00 17.70 66 VAL O N 1
ATOM 542 C CA . VAL A 1 79 ? -20.315 -28.885 -27.953 1.00 16.24 66 VAL O CA 1
ATOM 543 C C . VAL A 1 79 ? -20.764 -29.149 -29.375 1.00 19.57 66 VAL O C 1
ATOM 544 O O . VAL A 1 79 ? -20.928 -28.203 -30.158 1.00 21.90 66 VAL O O 1
ATOM 548 N N . ASP A 1 80 ? -20.902 -30.428 -29.730 1.00 19.75 67 ASP O N 1
ATOM 549 C CA . ASP A 1 80 ? -21.182 -30.832 -31.106 1.00 23.41 67 ASP O CA 1
ATOM 550 C C . ASP A 1 80 ? -20.239 -30.133 -32.078 1.00 23.21 67 ASP O C 1
ATOM 551 O O . ASP A 1 80 ? -20.658 -29.609 -33.109 1.00 26.02 67 ASP O O 1
ATOM 556 N N . GLY A 1 81 ? -18.958 -30.072 -31.711 1.00 19.91 68 GLY O N 1
ATOM 557 C CA . GLY A 1 81 ? -17.933 -29.506 -32.569 1.00 25.54 68 GLY O CA 1
ATOM 558 C C . GLY A 1 81 ? -17.714 -28.006 -32.464 1.00 25.13 68 GLY O C 1
ATOM 559 O O . GLY A 1 81 ? -16.713 -27.499 -33.000 1.00 28.71 68 GLY O O 1
ATOM 560 N N . LYS A 1 82 ? -18.602 -27.269 -31.807 1.00 19.95 69 LYS O N 1
ATOM 561 C CA . LYS A 1 82 ? -18.488 -25.826 -31.723 1.00 27.33 69 LYS O CA 1
ATOM 562 C C . LYS A 1 82 ? -17.695 -25.492 -30.470 1.00 25.69 69 LYS O C 1
ATOM 563 O O . LYS A 1 82 ? -18.080 -25.878 -29.357 1.00 20.34 69 LYS O O 1
ATOM 569 N N . GLN A 1 83 ? -16.586 -24.787 -30.654 1.00 20.57 70 GLN O N 1
ATOM 570 C CA . GLN A 1 83 ? -15.680 -24.510 -29.552 1.00 18.79 70 GLN O CA 1
ATOM 571 C C . GLN A 1 83 ? -16.132 -23.310 -28.735 1.00 27.48 70 GLN O C 1
ATOM 572 O O . GLN A 1 83 ? -16.578 -22.290 -29.271 1.00 24.44 70 GLN O O 1
ATOM 578 N N . ILE A 1 84 ? -16.002 -23.449 -27.419 1.00 16.29 71 ILE O N 1
ATOM 579 C CA . IL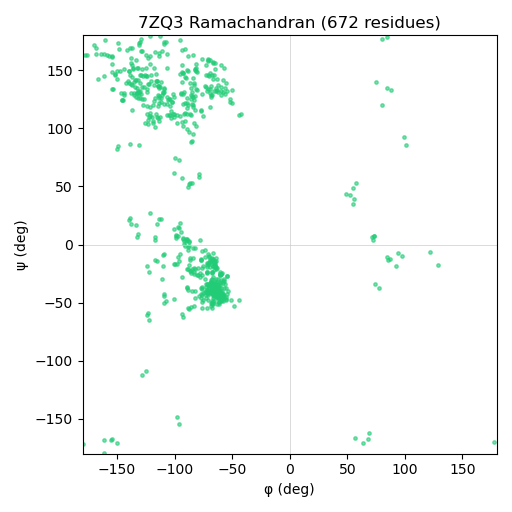E A 1 84 ? -16.246 -22.392 -26.465 1.00 17.25 71 ILE O CA 1
ATOM 580 C C . ILE A 1 84 ? -14.994 -22.207 -25.617 1.00 15.44 71 ILE O C 1
ATOM 581 O O . ILE A 1 84 ? -14.449 -23.176 -25.064 1.00 16.74 71 ILE O O 1
ATOM 586 N N . LYS A 1 85 ? -14.572 -20.971 -25.480 1.00 15.17 72 LYS O N 1
ATOM 587 C CA A LYS A 1 85 ? -13.457 -20.634 -24.609 0.19 19.14 72 LYS O CA 1
ATOM 588 C CA B LYS A 1 85 ? -13.456 -20.645 -24.610 0.81 19.17 72 LYS O CA 1
ATOM 589 C C . LYS A 1 85 ? -13.881 -20.720 -23.146 1.00 20.35 72 LYS O C 1
ATOM 590 O O . LYS A 1 85 ? -14.940 -20.213 -22.769 1.00 18.12 72 LYS O O 1
ATOM 601 N N . ILE A 1 86 ? -13.071 -21.380 -22.317 1.00 19.51 73 ILE O N 1
ATOM 602 C CA . ILE A 1 86 ? -13.277 -21.408 -20.874 1.00 13.92 73 ILE O CA 1
ATOM 603 C C . ILE A 1 86 ? -12.231 -20.507 -20.244 1.00 20.53 73 ILE O C 1
ATOM 604 O O . ILE A 1 86 ? -11.031 -20.690 -20.484 1.00 19.76 73 ILE O O 1
ATOM 609 N N . VAL A 1 87 ? -12.682 -19.529 -19.465 1.00 16.80 74 VAL O N 1
ATOM 610 C CA . VAL A 1 87 ? -11.834 -18.654 -18.674 1.00 18.01 74 VAL O CA 1
ATOM 611 C C . VAL A 1 87 ? -12.155 -18.864 -17.191 1.00 20.88 74 VAL O C 1
ATOM 612 O O . VAL A 1 87 ? -13.177 -19.442 -16.834 1.00 19.59 74 VAL O O 1
ATOM 616 N N . SER A 1 88 ? -11.261 -18.363 -16.312 1.00 19.05 75 SER O N 1
ATOM 617 C CA . SER A 1 88 ? -11.367 -18.644 -14.882 1.00 22.19 75 SER O CA 1
ATOM 618 C C . SER A 1 88 ? -10.800 -17.442 -14.117 1.00 30.00 75 SER O C 1
ATOM 619 O O . SER A 1 88 ? -9.633 -17.413 -13.716 1.00 33.07 75 SER O O 1
ATOM 622 N N . SER A 1 89 ? -11.644 -16.435 -13.907 1.00 23.69 76 SER O N 1
ATOM 623 C CA . SER A 1 89 ? -11.300 -15.271 -13.094 1.00 21.26 76 SER O CA 1
ATOM 624 C C . SER A 1 89 ? -12.451 -14.927 -12.156 1.00 23.63 76 SER O C 1
ATOM 625 O O . SER A 1 89 ? -13.596 -14.778 -12.599 1.00 28.79 76 SER O O 1
ATOM 628 N N . ARG A 1 90 ? -12.154 -14.783 -10.865 1.00 20.46 77 ARG O N 1
ATOM 629 C CA . ARG A 1 90 ? -13.166 -14.331 -9.912 1.00 23.27 77 ARG O CA 1
ATOM 630 C C . ARG A 1 90 ? -13.492 -12.860 -10.092 1.00 23.52 77 ARG O C 1
ATOM 631 O O . ARG A 1 90 ? -14.528 -12.399 -9.601 1.00 19.90 77 ARG O O 1
ATOM 639 N N . ASP A 1 91 ? -12.602 -12.113 -10.743 1.00 24.69 78 ASP O N 1
ATOM 640 C CA . ASP A 1 91 ? -12.716 -10.674 -10.921 1.00 23.96 78 ASP O CA 1
ATOM 641 C C . ASP A 1 91 ? -13.088 -10.365 -12.361 1.00 20.05 78 ASP O C 1
ATOM 642 O O . ASP A 1 91 ? -12.253 -10.570 -13.259 1.00 22.25 78 ASP O O 1
ATOM 647 N N . PRO A 1 92 ? -14.294 -9.862 -12.639 1.00 23.43 79 PRO O N 1
ATOM 648 C CA . PRO A 1 92 ? -14.663 -9.611 -14.041 1.00 22.93 79 PRO O CA 1
ATOM 649 C C . PRO A 1 92 ? -13.740 -8.623 -14.736 1.00 22.06 79 PRO O C 1
ATOM 650 O O . PRO A 1 92 ? -13.600 -8.691 -15.963 1.00 23.44 79 PRO O O 1
ATOM 654 N N . LEU A 1 93 ? -13.089 -7.737 -13.984 1.00 25.48 80 LEU O N 1
ATOM 655 C CA . LEU A 1 93 ? -12.168 -6.782 -14.599 1.00 26.53 80 LEU O CA 1
ATOM 656 C C . LEU A 1 93 ? -11.027 -7.488 -15.309 1.00 26.98 80 LEU O C 1
ATOM 657 O O . LEU A 1 93 ? -10.422 -6.927 -16.234 1.00 31.09 80 LEU O O 1
ATOM 662 N N . GLN A 1 94 ? -10.712 -8.705 -14.886 1.00 26.35 81 GLN O N 1
ATOM 663 C CA . GLN A 1 94 ? -9.628 -9.488 -15.460 1.00 25.03 81 GLN O CA 1
ATOM 664 C C . GLN A 1 94 ? -10.058 -10.335 -16.644 1.00 22.72 81 GLN O C 1
ATOM 665 O O . GLN A 1 94 ? -9.215 -10.985 -17.250 1.00 25.03 81 GLN O O 1
ATOM 671 N N . LEU A 1 95 ? -11.360 -10.327 -17.012 1.00 21.67 82 LEU O N 1
ATOM 672 C CA . LEU A 1 95 ? -11.821 -11.191 -18.084 1.00 22.05 82 LEU O CA 1
ATOM 673 C C . LEU A 1 95 ? -11.505 -10.595 -19.454 1.00 22.43 82 LEU O C 1
ATOM 674 O O . LEU A 1 95 ? -11.476 -9.373 -19.615 1.00 22.82 82 LEU O O 1
ATOM 679 N N . PRO A 1 96 ? -11.262 -11.423 -20.448 1.00 24.90 83 PRO O N 1
ATOM 680 C CA . PRO A 1 96 ? -10.768 -10.932 -21.742 1.00 25.63 83 PRO O CA 1
ATOM 681 C C . PRO A 1 96 ? -11.863 -10.465 -22.697 1.00 21.30 83 PRO O C 1
ATOM 682 O O . PRO A 1 96 ? -11.924 -10.883 -23.859 1.00 20.96 83 PRO O O 1
ATOM 686 N N . TRP A 1 97 ? -12.731 -9.570 -22.224 1.00 21.63 84 TRP O N 1
ATOM 687 C CA . TRP A 1 97 ? -13.898 -9.412 -23.072 1.00 20.93 84 TRP O CA 1
ATOM 688 C C . TRP A 1 97 ? -13.635 -8.501 -24.271 1.00 19.17 84 TRP O C 1
ATOM 689 O O . TRP A 1 97 ? -14.297 -8.641 -25.313 1.00 21.41 84 TRP O O 1
ATOM 700 N N . LYS A 1 98 ? -12.680 -7.578 -24.147 1.00 28.27 85 LYS O N 1
ATOM 701 C CA . LYS A 1 98 ? -12.286 -6.745 -25.281 1.00 29.17 85 LYS O CA 1
ATOM 702 C C . LYS A 1 98 ? -11.605 -7.580 -26.361 1.00 21.81 85 LYS O C 1
ATOM 703 O O . LYS A 1 98 ? -12.015 -7.573 -27.533 1.00 23.99 85 LYS O O 1
ATOM 709 N N . GLU A 1 99 ? -10.561 -8.316 -25.972 1.00 20.70 86 GLU O N 1
ATOM 710 C CA . GLU A 1 99 ? -9.914 -9.305 -26.831 1.00 28.46 86 GLU O CA 1
ATOM 711 C C . GLU A 1 99 ? -10.882 -10.186 -27.600 1.00 29.95 86 GLU O C 1
ATOM 712 O O . GLU A 1 99 ? -10.693 -10.451 -28.795 1.00 29.82 86 GLU O O 1
ATOM 718 N N . MET A 1 100 ? -11.886 -10.720 -26.906 1.00 22.11 87 MET O N 1
ATOM 719 C CA . MET A 1 100 ? -12.815 -11.647 -27.524 1.00 21.38 87 MET O CA 1
ATOM 720 C C . MET A 1 100 ? -14.022 -10.993 -28.175 1.00 19.99 87 MET O C 1
ATOM 721 O O . MET A 1 100 ? -14.865 -11.714 -28.705 1.00 23.21 87 MET O O 1
ATOM 726 N N . ASN A 1 101 ? -14.090 -9.664 -28.212 1.00 27.15 88 ASN O N 1
ATOM 727 C CA . ASN A 1 101 ? -15.175 -8.938 -28.881 1.00 25.98 88 ASN O CA 1
ATOM 728 C C . ASN A 1 101 ? -16.535 -9.390 -28.356 1.00 23.74 88 ASN O C 1
ATOM 729 O O . ASN A 1 101 ? -17.434 -9.745 -29.129 1.00 21.69 88 ASN O O 1
ATOM 734 N N . ILE A 1 102 ? -16.656 -9.428 -27.026 1.00 21.70 89 ILE O N 1
ATOM 735 C CA . ILE A 1 102 ? -17.910 -9.864 -26.405 1.00 19.17 89 ILE O CA 1
ATOM 736 C C . ILE A 1 102 ? -18.937 -8.750 -26.507 1.00 18.22 89 ILE O C 1
ATOM 737 O O . ILE A 1 102 ? -18.675 -7.611 -26.107 1.00 22.99 89 ILE O O 1
ATOM 742 N N . ASP A 1 103 ? -20.125 -9.098 -27.002 1.00 18.99 90 ASP O N 1
ATOM 743 C CA . ASP A 1 103 ? -21.268 -8.204 -27.073 1.00 19.31 90 ASP O CA 1
ATOM 744 C C . ASP A 1 103 ? -22.049 -8.221 -25.762 1.00 17.48 90 ASP O C 1
ATOM 745 O O . ASP A 1 103 ? -22.203 -7.190 -25.115 1.00 18.18 90 ASP O O 1
ATOM 750 N N . LEU A 1 104 ? -22.445 -9.415 -25.320 1.00 20.14 91 LEU O N 1
ATOM 751 C CA . LEU A 1 104 ? -23.381 -9.601 -24.213 1.00 16.63 91 LEU O CA 1
ATOM 752 C C . LEU A 1 104 ? -22.820 -10.611 -23.217 1.00 14.95 91 LEU O C 1
ATOM 753 O O . LEU A 1 104 ? -22.398 -11.696 -23.625 1.00 14.50 91 LEU O O 1
ATOM 758 N N . VAL A 1 105 ? -22.842 -10.254 -21.931 1.00 14.44 92 VAL O N 1
ATOM 759 C CA . VAL A 1 105 ? -22.485 -11.137 -20.812 1.00 13.48 92 VAL O CA 1
ATOM 760 C C . VAL A 1 105 ? -23.778 -11.563 -20.132 1.00 14.23 92 VAL O C 1
ATOM 761 O O . VAL A 1 105 ? -24.569 -10.706 -19.721 1.00 14.31 92 VAL O O 1
ATOM 765 N N . ILE A 1 106 ? -23.986 -12.868 -20.009 1.00 12.15 93 ILE O N 1
ATOM 766 C CA . ILE A 1 106 ? -25.088 -13.401 -19.159 1.00 12.96 93 ILE O CA 1
ATOM 767 C C . ILE A 1 106 ? -24.491 -13.509 -17.756 1.00 14.76 93 ILE O C 1
ATOM 768 O O . ILE A 1 106 ? -23.595 -14.302 -17.568 1.00 16.15 93 ILE O O 1
ATOM 773 N N . GLU A 1 107 ? -24.966 -12.693 -16.832 1.00 15.69 94 GLU O N 1
ATOM 774 C CA . GLU A 1 107 ? -24.457 -12.686 -15.450 1.00 13.55 94 GLU O CA 1
ATOM 775 C C . GLU A 1 107 ? -25.249 -13.686 -14.611 1.00 16.30 94 GLU O C 1
ATOM 776 O O . GLU A 1 107 ? -26.303 -13.336 -14.109 1.00 13.64 94 GLU O O 1
ATOM 782 N N . GLY A 1 108 ? -24.658 -14.860 -14.434 1.00 15.01 95 GLY O N 1
ATOM 783 C CA . GLY A 1 108 ? -25.299 -15.957 -13.683 1.00 13.95 95 GLY O CA 1
ATOM 784 C C . GLY A 1 108 ? -24.587 -16.299 -12.388 1.00 13.70 95 GLY O C 1
ATOM 785 O O . GLY A 1 108 ? -24.775 -17.397 -11.910 1.00 14.76 95 GLY O O 1
ATOM 786 N N . THR A 1 109 ? -23.811 -15.363 -11.858 1.00 15.12 96 THR O N 1
ATOM 787 C CA . THR A 1 109 ? -23.050 -15.641 -10.639 1.00 12.89 96 THR O CA 1
ATOM 788 C C . THR A 1 109 ? -23.849 -15.396 -9.369 1.00 17.58 96 THR O C 1
ATOM 789 O O . THR A 1 109 ? -23.508 -15.972 -8.325 1.00 18.02 96 THR O O 1
ATOM 793 N N . GLY A 1 110 ? -24.898 -14.563 -9.421 1.00 16.01 97 GLY O N 1
ATOM 794 C CA . GLY A 1 110 ? -25.486 -14.123 -8.184 1.00 16.47 97 GLY O CA 1
ATOM 795 C C . GLY A 1 110 ? -24.648 -13.130 -7.402 1.00 18.60 97 GLY O C 1
ATOM 796 O O . GLY A 1 110 ? -25.044 -12.744 -6.301 1.00 21.34 97 GLY O O 1
ATOM 797 N N . VAL A 1 111 ? -23.515 -12.692 -7.932 1.00 18.05 98 VAL O N 1
ATOM 798 C CA . VAL A 1 111 ? -22.623 -11.779 -7.223 1.00 20.32 98 VAL O CA 1
ATOM 799 C C . VAL A 1 111 ? -22.647 -10.383 -7.839 1.00 23.80 98 VAL O C 1
ATOM 800 O O . VAL A 1 111 ? -22.860 -9.392 -7.139 1.00 28.40 98 VAL O O 1
ATOM 804 N N . PHE A 1 112 ? -22.480 -10.290 -9.151 1.00 20.55 99 PHE O N 1
ATOM 805 C CA . PHE A 1 112 ? -22.347 -8.995 -9.826 1.00 21.98 99 PHE O CA 1
ATOM 806 C C . PHE A 1 112 ? -23.693 -8.542 -10.393 1.00 22.62 99 PHE O C 1
ATOM 807 O O . PHE A 1 112 ? -23.943 -8.510 -11.596 1.00 27.10 99 PHE O O 1
ATOM 815 N N . ILE A 1 113 ? -24.550 -8.139 -9.458 1.00 20.70 100 ILE O N 1
ATOM 816 C CA . ILE A 1 113 ? -25.958 -7.874 -9.728 1.00 23.62 100 ILE O CA 1
ATOM 817 C C . ILE A 1 113 ? -26.324 -6.417 -9.486 1.00 25.69 100 ILE O C 1
ATOM 818 O O . ILE A 1 113 ? -27.496 -6.042 -9.581 1.00 26.03 100 ILE O O 1
ATOM 823 N N . ASP A 1 114 ? -25.356 -5.597 -9.149 1.00 22.62 101 ASP O N 1
ATOM 824 C CA . ASP A 1 114 ? -25.617 -4.178 -9.060 1.00 29.41 101 ASP O CA 1
ATOM 825 C C . ASP A 1 114 ? -24.860 -3.459 -10.153 1.00 28.30 101 ASP O C 1
ATOM 826 O O . ASP A 1 114 ? -24.166 -4.059 -10.976 1.00 23.81 101 ASP O O 1
ATOM 831 N N . LYS A 1 115 ? -25.034 -2.149 -10.166 1.00 27.26 102 LYS O N 1
ATOM 832 C CA . LYS A 1 115 ? -24.570 -1.411 -11.314 1.00 28.03 102 LYS O CA 1
ATOM 833 C C . LYS A 1 115 ? -23.034 -1.354 -11.327 1.00 24.68 102 LYS O C 1
ATOM 834 O O . LYS A 1 115 ? -22.412 -1.536 -12.380 1.00 25.77 102 LYS O O 1
ATOM 840 N N . VAL A 1 116 ? -22.398 -1.206 -10.155 1.00 25.36 103 VAL O N 1
ATOM 841 C CA . VAL A 1 116 ? -20.933 -1.275 -10.095 1.00 24.69 103 VAL O CA 1
ATOM 842 C C . VAL A 1 116 ? -20.439 -2.668 -10.457 1.00 23.66 103 VAL O C 1
ATOM 843 O O . VAL A 1 116 ? -19.492 -2.821 -11.237 1.00 27.06 103 VAL O O 1
ATOM 847 N N . GLY A 1 117 ? -21.066 -3.709 -9.902 1.00 23.19 104 GLY O N 1
ATOM 848 C CA . GLY A 1 117 ? -20.551 -5.051 -10.124 1.00 22.20 104 GLY O CA 1
ATOM 849 C C . GLY A 1 117 ? -20.730 -5.488 -11.563 1.00 20.11 104 GLY O C 1
ATOM 850 O O . GLY A 1 117 ? -19.776 -5.913 -12.226 1.00 20.75 104 GLY O O 1
ATOM 851 N N . ALA A 1 118 ? -21.963 -5.394 -12.072 1.00 18.95 105 ALA O N 1
ATOM 852 C CA . ALA A 1 118 ? -22.196 -5.809 -13.447 1.00 17.18 105 ALA O CA 1
ATOM 853 C C . ALA A 1 118 ? -21.408 -4.947 -14.422 1.00 18.82 105 ALA O C 1
ATOM 854 O O . ALA A 1 118 ? -20.996 -5.436 -15.481 1.00 21.30 105 ALA O O 1
ATOM 856 N N . GLY A 1 119 ? -21.242 -3.655 -14.092 1.00 19.14 106 GLY O N 1
ATOM 857 C CA . GLY A 1 119 ? -20.461 -2.752 -14.924 1.00 21.90 106 GLY O CA 1
ATOM 858 C C . GLY A 1 119 ? -19.020 -3.177 -15.139 1.00 25.51 106 GLY O C 1
ATOM 859 O O . GLY A 1 119 ? -18.412 -2.791 -16.141 1.00 21.91 106 GLY O O 1
ATOM 860 N N . LYS A 1 120 ? -18.447 -3.974 -14.215 1.00 19.00 107 LYS O N 1
ATOM 861 C CA . LYS A 1 120 ? -17.075 -4.455 -14.420 1.00 21.98 107 LYS O CA 1
ATOM 862 C C . LYS A 1 120 ? -16.921 -5.220 -15.734 1.00 21.99 107 LYS O C 1
ATOM 863 O O . LYS A 1 120 ? -15.845 -5.200 -16.341 1.00 23.44 107 LYS O O 1
ATOM 869 N N . HIS A 1 121 ? -17.970 -5.915 -16.195 1.00 18.03 108 HIS O N 1
ATOM 870 C CA . HIS A 1 121 ? -17.861 -6.631 -17.462 1.00 18.58 108 HIS O CA 1
ATOM 871 C C . HIS A 1 121 ? -17.758 -5.674 -18.626 1.00 18.05 108 HIS O C 1
ATOM 872 O O . HIS A 1 121 ? -17.185 -6.018 -19.668 1.00 18.15 108 HIS O O 1
ATOM 879 N N . ILE A 1 122 ? -18.411 -4.519 -18.503 1.00 20.73 109 ILE O N 1
ATOM 880 C CA . ILE A 1 122 ? -18.298 -3.511 -19.548 1.00 23.53 109 ILE O CA 1
ATOM 881 C C . ILE A 1 122 ? -16.931 -2.838 -19.488 1.00 23.22 109 ILE O C 1
ATOM 882 O O . ILE A 1 122 ? -16.293 -2.631 -20.529 1.00 24.20 109 ILE O O 1
ATOM 887 N N . GLN A 1 123 ? -16.440 -2.543 -18.274 1.00 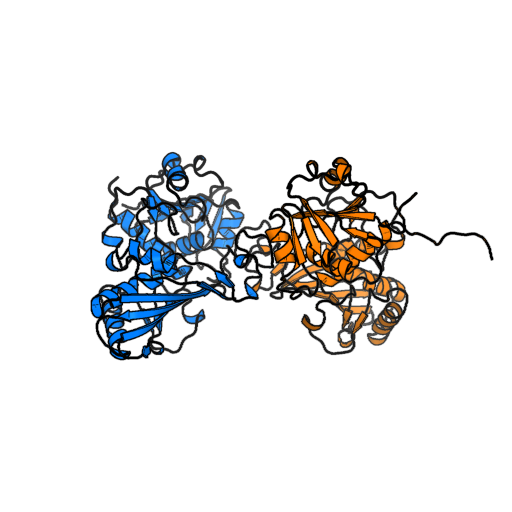18.92 110 GLN O N 1
ATOM 888 C CA . GLN A 1 123 ? -15.064 -2.067 -18.119 1.00 19.42 110 GLN O CA 1
ATOM 889 C C . GLN A 1 123 ? -14.072 -3.027 -18.774 1.00 26.84 110 GLN O C 1
ATOM 890 O O . GLN A 1 123 ? -13.100 -2.600 -19.407 1.00 29.27 110 GLN O O 1
ATOM 896 N N . ALA A 1 124 ? -14.297 -4.331 -18.630 1.00 21.45 111 ALA O N 1
ATOM 897 C CA . ALA A 1 124 ? -13.411 -5.324 -19.229 1.00 17.64 111 ALA O CA 1
ATOM 898 C C . ALA A 1 124 ? -13.611 -5.475 -20.727 1.00 18.22 111 ALA O C 1
ATOM 899 O O . ALA A 1 124 ? -12.874 -6.239 -21.367 1.00 23.46 111 ALA O O 1
ATOM 901 N N . GLY A 1 125 ? -14.606 -4.799 -21.302 1.00 18.97 112 GLY O N 1
ATOM 902 C CA . GLY A 1 125 ? -14.784 -4.759 -22.738 1.00 21.23 112 GLY O CA 1
ATOM 903 C C . GLY A 1 125 ? -16.106 -5.259 -23.269 1.00 17.79 112 GLY O C 1
ATOM 904 O O . GLY A 1 125 ? -16.329 -5.162 -24.482 1.00 21.97 112 GLY O O 1
ATOM 905 N N . ALA A 1 126 ? -17.006 -5.823 -22.459 1.00 20.55 113 ALA O N 1
ATOM 906 C CA . ALA A 1 126 ? -18.294 -6.201 -23.028 1.00 22.33 113 ALA O CA 1
ATOM 907 C C . ALA A 1 126 ? -19.163 -4.961 -23.236 1.00 17.54 113 ALA O C 1
ATOM 908 O O . ALA A 1 126 ? -18.951 -3.920 -22.617 1.00 23.49 113 ALA O O 1
ATOM 910 N N . SER A 1 127 ? -20.165 -5.093 -24.110 1.00 19.29 114 SER O N 1
ATOM 911 C CA A SER A 1 127 ? -21.060 -3.977 -24.384 0.80 17.36 114 SER O CA 1
ATOM 912 C CA B SER A 1 127 ? -21.081 -3.999 -24.417 0.20 17.52 114 SER O CA 1
ATOM 913 C C . SER A 1 127 ? -22.306 -3.972 -23.511 1.00 25.18 114 SER O C 1
ATOM 914 O O . SER A 1 127 ? -22.814 -2.895 -23.192 1.00 18.95 114 SER O O 1
ATOM 919 N N . LYS A 1 128 ? -22.796 -5.135 -23.100 1.00 19.95 115 LYS O N 1
ATOM 920 C CA . LYS A 1 128 ? -24.094 -5.256 -22.442 1.00 15.43 115 LYS O CA 1
ATOM 921 C C . LYS A 1 128 ? -24.033 -6.404 -21.439 1.00 16.40 115 LYS O C 1
ATOM 922 O O . LYS A 1 128 ? -23.293 -7.370 -21.642 1.00 16.42 115 LYS O O 1
ATOM 928 N N . VAL A 1 129 ? -24.812 -6.289 -20.353 1.00 14.68 116 VAL O N 1
ATOM 929 C CA . VAL A 1 129 ? -24.889 -7.334 -19.326 1.00 13.59 116 VAL O CA 1
ATOM 930 C C . VAL A 1 129 ? -26.357 -7.634 -19.047 1.00 15.05 116 VAL O C 1
ATOM 931 O O . VAL A 1 129 ? -27.161 -6.723 -18.808 1.00 15.18 116 VAL O O 1
ATOM 935 N N . LEU A 1 130 ? -26.694 -8.917 -19.036 1.00 13.45 117 LEU O N 1
ATOM 936 C CA . LEU A 1 130 ? -28.033 -9.401 -18.701 1.00 12.25 117 LEU O CA 1
ATOM 937 C C . LEU A 1 130 ? -27.918 -10.173 -17.384 1.00 12.74 117 LEU O C 1
ATOM 938 O O . LEU A 1 130 ? -27.318 -11.250 -17.357 1.00 16.00 117 LEU O O 1
ATOM 943 N N . ILE A 1 131 ? -28.456 -9.616 -16.294 1.00 13.50 118 ILE O N 1
ATOM 944 C CA . ILE A 1 131 ? -28.387 -10.250 -14.979 1.00 14.49 118 ILE O CA 1
ATOM 945 C C . ILE A 1 131 ? -29.522 -11.266 -14.865 1.00 13.25 118 ILE O C 1
ATOM 946 O O . ILE A 1 131 ? -30.695 -10.918 -15.037 1.00 13.17 118 ILE O O 1
ATOM 951 N N . THR A 1 132 ? -29.198 -12.509 -14.510 1.00 11.18 119 THR O N 1
ATOM 952 C CA . THR A 1 132 ? -30.206 -13.588 -14.401 1.00 13.70 119 THR O CA 1
ATOM 953 C C . THR A 1 132 ? -30.833 -13.630 -13.013 1.00 13.09 119 THR O C 1
ATOM 954 O O . THR A 1 132 ? -30.914 -14.676 -12.362 1.00 14.16 119 THR O O 1
ATOM 958 N N . ALA A 1 133 ? -31.279 -12.473 -12.554 1.00 14.90 120 ALA O N 1
ATOM 959 C CA . ALA A 1 133 ? -31.696 -12.271 -11.173 1.00 11.98 120 ALA O CA 1
ATOM 960 C C . ALA A 1 133 ? -32.239 -10.866 -11.045 1.00 15.20 120 ALA O C 1
ATOM 961 O O . ALA A 1 133 ? -31.949 -10.019 -11.901 1.00 15.20 120 ALA O O 1
ATOM 963 N N . PRO A 1 134 ? -32.984 -10.582 -9.980 1.00 14.01 121 PRO O N 1
ATOM 964 C CA . PRO A 1 134 ? -33.337 -9.198 -9.670 1.00 14.07 121 PRO O CA 1
ATOM 965 C C . PRO A 1 134 ? -32.064 -8.377 -9.508 1.00 16.90 121 PRO O C 1
ATOM 966 O O . PRO A 1 134 ? -31.067 -8.852 -8.964 1.00 17.64 121 PRO O O 1
ATOM 970 N N . ALA A 1 135 ? -32.089 -7.138 -9.985 1.00 18.38 122 ALA O N 1
ATOM 971 C CA . ALA A 1 135 ? -30.941 -6.274 -9.727 1.00 22.00 122 ALA O CA 1
ATOM 972 C C . ALA A 1 135 ? -31.031 -5.663 -8.328 1.00 25.56 122 ALA O C 1
ATOM 973 O O . ALA A 1 135 ? -32.124 -5.467 -7.796 1.00 25.45 122 ALA O O 1
ATOM 975 N N . LYS A 1 136 A -29.866 -5.344 -7.725 1.00 25.64 122 LYS O N 1
ATOM 976 C CA . LYS A 1 136 A -29.922 -4.714 -6.396 1.00 38.19 122 LYS O CA 1
ATOM 977 C C . LYS A 1 136 A -30.264 -3.236 -6.404 1.00 41.60 122 LYS O C 1
ATOM 978 O O . LYS A 1 136 A -30.785 -2.736 -5.402 1.00 54.86 122 LYS O O 1
ATOM 984 N N . ASP A 1 137 B -29.949 -2.496 -7.449 1.00 39.93 122 ASP O N 1
ATOM 985 C CA . ASP A 1 137 B -30.277 -1.083 -7.394 1.00 40.36 122 ASP O CA 1
ATOM 986 C C . ASP A 1 137 B -31.269 -0.719 -8.488 1.00 43.88 122 ASP O C 1
ATOM 987 O O . ASP A 1 137 B -31.373 -1.383 -9.526 1.00 30.51 122 ASP O O 1
ATOM 992 N N . LYS A 1 138 ? -32.050 0.316 -8.193 1.00 39.89 123 LYS O N 1
ATOM 993 C CA . LYS A 1 138 ? -33.327 0.524 -8.850 1.00 30.62 123 LYS O CA 1
ATOM 994 C C . LYS A 1 138 ? -33.217 1.096 -10.252 1.00 27.58 123 LYS O C 1
ATOM 995 O O . LYS A 1 138 ? -34.218 1.089 -10.975 1.00 36.48 123 LYS O O 1
ATOM 1001 N N . ASP A 1 139 ? -32.064 1.584 -10.681 1.00 27.55 124 ASP O N 1
ATOM 1002 C CA . ASP A 1 139 ? -32.029 2.127 -12.028 1.00 30.64 124 ASP O CA 1
ATOM 1003 C C . ASP A 1 139 ? -31.566 1.115 -13.074 1.00 38.08 124 ASP O C 1
ATOM 1004 O O . ASP A 1 139 ? -31.341 1.500 -14.228 1.00 27.44 124 ASP O O 1
ATOM 1009 N N . ILE A 1 140 ? -31.457 -0.166 -12.729 1.00 21.04 125 ILE O N 1
ATOM 1010 C CA . ILE A 1 140 ? -31.250 -1.214 -13.720 1.00 20.61 125 ILE O CA 1
ATOM 1011 C C . ILE A 1 140 ? -32.629 -1.670 -14.194 1.00 16.19 125 ILE O C 1
ATOM 1012 O O . ILE A 1 140 ? -33.429 -2.144 -13.363 1.00 21.61 125 ILE O O 1
ATOM 1017 N N . PRO A 1 141 ? -32.941 -1.554 -15.485 1.00 17.69 126 PRO O N 1
ATOM 1018 C CA . PRO A 1 141 ? -34.274 -1.926 -15.979 1.00 19.83 126 PRO O CA 1
ATOM 1019 C C . PRO A 1 141 ? -34.490 -3.423 -15.872 1.00 15.36 126 PRO O C 1
ATOM 1020 O O . PRO A 1 141 ? -33.575 -4.211 -16.103 1.00 16.91 126 PRO O O 1
ATOM 1024 N N . THR A 1 142 ? -35.729 -3.801 -15.589 1.00 14.75 127 THR O N 1
ATOM 1025 C CA . THR A 1 142 ? -36.142 -5.189 -15.424 1.00 15.46 127 THR O CA 1
ATOM 1026 C C . THR A 1 142 ? -37.179 -5.578 -16.474 1.00 14.82 127 THR O C 1
ATOM 1027 O O . THR A 1 142 ? -38.119 -4.814 -16.774 1.00 13.33 127 THR O O 1
ATOM 1031 N N . PHE A 1 143 ? -37.024 -6.774 -17.045 1.00 13.94 128 PHE O N 1
ATOM 1032 C CA . PHE A 1 143 ? -37.929 -7.242 -18.079 1.00 15.88 128 PHE O CA 1
ATOM 1033 C C . PHE A 1 143 ? -38.430 -8.641 -17.785 1.00 15.42 128 PHE O C 1
ATOM 1034 O O . PHE A 1 143 ? -37.692 -9.499 -17.291 1.00 16.27 128 PHE O O 1
ATOM 1042 N N . VAL A 1 144 ? -39.713 -8.847 -18.049 1.00 14.44 129 VAL O N 1
ATOM 1043 C CA . VAL A 1 144 ? -40.293 -10.178 -18.067 1.00 12.22 129 VAL O CA 1
ATOM 1044 C C . VAL A 1 144 ? -40.881 -10.400 -19.454 1.00 13.89 129 VAL O C 1
ATOM 1045 O O . VAL A 1 144 ? -41.764 -9.652 -19.897 1.00 13.33 129 VAL O O 1
ATOM 1049 N N . VAL A 1 145 ? -40.354 -11.413 -20.152 1.00 14.76 130 VAL O N 1
ATOM 1050 C CA . VAL A 1 145 ? -40.834 -11.771 -21.470 1.00 13.53 130 VAL O CA 1
ATOM 1051 C C . VAL A 1 145 ? -42.286 -12.199 -21.383 1.00 15.76 130 VAL O C 1
ATOM 1052 O O . VAL A 1 145 ? -42.665 -13.030 -20.539 1.00 16.27 130 VAL O O 1
ATOM 1056 N N . GLY A 1 146 ? -43.107 -11.640 -22.273 1.00 14.71 131 GLY O N 1
ATOM 1057 C CA . GLY A 1 146 ? -44.535 -11.834 -22.231 1.00 16.46 131 GLY O CA 1
ATOM 1058 C C . GLY A 1 146 ? -45.283 -10.757 -21.480 1.00 17.82 131 GLY O C 1
ATOM 1059 O O . GLY A 1 146 ? -46.523 -10.744 -21.527 1.00 20.63 131 GLY O O 1
ATOM 1060 N N . VAL A 1 147 ? -44.570 -9.846 -20.813 1.00 14.37 132 VAL O N 1
ATOM 1061 C CA . VAL A 1 147 ? -45.182 -8.763 -20.052 1.00 12.97 132 VAL O CA 1
ATOM 1062 C C . VAL A 1 147 ? -44.700 -7.394 -20.528 1.00 17.36 132 VAL O C 1
ATOM 1063 O O . VAL A 1 147 ? -45.514 -6.554 -20.936 1.00 18.46 132 VAL O O 1
ATOM 1067 N N . ASN A 1 148 ? -43.392 -7.138 -20.483 1.00 14.56 133 ASN O N 1
ATOM 1068 C CA . ASN A 1 148 ? -42.913 -5.799 -20.811 1.00 14.56 133 ASN O CA 1
ATOM 1069 C C . ASN A 1 148 ? -41.635 -5.773 -21.650 1.00 16.36 133 ASN O C 1
ATOM 1070 O O . ASN A 1 148 ? -40.956 -4.730 -21.671 1.00 15.76 133 ASN O O 1
ATOM 1075 N N . GLU A 1 149 ? -41.303 -6.858 -22.357 1.00 17.12 134 GLU O N 1
ATOM 1076 C CA . GLU A 1 149 ? -40.050 -6.871 -23.113 1.00 15.77 134 GLU O CA 1
ATOM 1077 C C . GLU A 1 149 ? -40.086 -5.957 -24.334 1.00 21.97 134 GLU O C 1
ATOM 1078 O O . GLU A 1 149 ? -39.012 -5.602 -24.836 1.00 20.57 134 GLU O O 1
ATOM 1084 N N . GLY A 1 150 ? -41.268 -5.517 -24.782 1.00 20.62 135 GLY O N 1
ATOM 1085 C CA . GLY A 1 150 ? -41.334 -4.482 -25.801 1.00 20.13 135 GLY O CA 1
ATOM 1086 C C . GLY A 1 150 ? -40.818 -3.148 -25.333 1.00 23.35 135 GLY O C 1
ATOM 1087 O O . GLY A 1 150 ? -40.588 -2.266 -26.162 1.00 25.34 135 GLY O O 1
ATOM 1088 N N . ASP A 1 151 ? -40.617 -2.984 -24.036 1.00 17.64 136 ASP O N 1
ATOM 1089 C CA . ASP A 1 151 ? -40.078 -1.763 -23.466 1.00 16.79 136 ASP O CA 1
ATOM 1090 C C . ASP A 1 151 ? -38.550 -1.770 -23.407 1.00 19.04 136 ASP O C 1
ATOM 1091 O O . ASP A 1 151 ? -37.945 -0.769 -23.013 1.00 17.45 136 ASP O O 1
ATOM 1096 N N . TYR A 1 152 ? -37.910 -2.880 -23.772 1.00 15.20 137 TYR O N 1
ATOM 1097 C CA . TYR A 1 152 ? -36.461 -2.912 -23.760 1.00 16.42 137 TYR O CA 1
ATOM 1098 C C . TYR A 1 152 ? -35.904 -2.003 -24.862 1.00 21.61 137 TYR O C 1
ATOM 1099 O O . TYR A 1 152 ? -36.485 -1.865 -25.948 1.00 21.20 137 TYR O O 1
ATOM 1108 N N . LYS A 1 153 ? -34.746 -1.409 -24.583 1.00 18.94 138 LYS O N 1
ATOM 1109 C CA . LYS A 1 153 ? -34.092 -0.506 -25.521 1.00 20.15 138 LYS O CA 1
ATOM 1110 C C . LYS A 1 153 ? -32.619 -0.853 -25.600 1.00 15.87 138 LYS O C 1
ATOM 1111 O O . LYS A 1 153 ? -31.983 -1.132 -24.582 1.00 17.74 138 LYS O O 1
ATOM 1117 N N . HIS A 1 154 ? -32.066 -0.767 -26.808 1.00 17.55 139 HIS O N 1
ATOM 1118 C CA . HIS A 1 154 ? -30.644 -1.042 -26.962 1.00 19.01 139 HIS O CA 1
ATOM 1119 C C . HIS A 1 154 ? -29.749 -0.160 -26.100 1.00 17.27 139 HIS O C 1
ATOM 1120 O O . HIS A 1 154 ? -28.662 -0.597 -25.697 1.00 17.11 139 HIS O O 1
ATOM 1127 N N . GLU A 1 155 ? -30.179 1.073 -25.790 1.00 17.12 140 GLU O N 1
ATOM 1128 C CA . GLU A 1 155 ? -29.377 1.977 -24.980 1.00 17.44 140 GLU O CA 1
ATOM 1129 C C . GLU A 1 155 ? -29.198 1.526 -23.532 1.00 19.87 140 GLU O C 1
ATOM 1130 O O . GLU A 1 155 ? -28.436 2.168 -22.809 1.00 23.79 140 GLU O O 1
ATOM 1136 N N . TYR A 1 156 ? -29.877 0.455 -23.073 1.00 18.15 141 TYR O N 1
ATOM 1137 C CA . TYR A 1 156 ? -29.702 0.009 -21.694 1.00 20.29 141 TYR O CA 1
ATOM 1138 C C . TYR A 1 156 ? -28.503 -0.927 -21.615 1.00 17.48 141 TYR O C 1
ATOM 1139 O O . TYR A 1 156 ? -28.577 -2.045 -22.143 1.00 18.66 141 TYR O O 1
ATOM 1148 N N . PRO A 1 157 ? -27.402 -0.535 -20.972 1.00 16.39 142 PRO O N 1
ATOM 1149 C CA . PRO A 1 157 ? -26.224 -1.416 -20.954 1.00 15.72 142 PRO O CA 1
ATOM 1150 C C . PRO A 1 157 ? -26.333 -2.568 -19.964 1.00 18.66 142 PRO O C 1
ATOM 1151 O O . PRO A 1 157 ? -25.686 -3.601 -20.177 1.00 16.02 142 PRO O O 1
ATOM 1155 N N . ILE A 1 158 ? -27.141 -2.437 -18.919 1.00 15.54 143 ILE O N 1
ATOM 1156 C CA . ILE A 1 158 ? -27.305 -3.473 -17.906 1.00 14.46 143 ILE O CA 1
ATOM 1157 C C . ILE A 1 158 ? -28.795 -3.671 -17.696 1.00 14.61 143 ILE O C 1
ATOM 1158 O O . ILE A 1 158 ? -29.509 -2.705 -17.422 1.00 16.98 143 ILE O O 1
ATOM 1163 N N . ILE A 1 159 ? -29.275 -4.917 -17.827 1.00 14.52 144 ILE O N 1
ATOM 1164 C CA . ILE A 1 159 ? -30.688 -5.227 -17.644 1.00 13.83 144 ILE O CA 1
ATOM 1165 C C . ILE A 1 159 ? -30.809 -6.461 -16.766 1.00 16.13 144 ILE O C 1
ATOM 1166 O O . ILE A 1 159 ? -29.864 -7.247 -16.620 1.00 15.05 144 ILE O O 1
ATOM 1171 N N . SER A 1 160 ? -31.985 -6.600 -16.157 1.00 16.02 145 SER O N 1
ATOM 1172 C CA . SER A 1 160 ? -32.337 -7.737 -15.304 1.00 14.04 145 SER O CA 1
ATOM 1173 C C . SER A 1 160 ? -33.480 -8.525 -15.927 1.00 12.72 145 SER O C 1
ATOM 1174 O O . SER A 1 160 ? -34.419 -7.939 -16.465 1.00 13.41 145 SER O O 1
ATOM 1177 N N . ASN A 1 161 ? -33.435 -9.858 -15.832 1.00 13.21 146 ASN O N 1
ATOM 1178 C CA . ASN A 1 161 ? -34.557 -10.711 -16.215 1.00 13.10 146 ASN O CA 1
ATOM 1179 C C . ASN A 1 161 ? -35.442 -11.106 -15.029 1.00 11.72 146 ASN O C 1
ATOM 1180 O O . ASN A 1 161 ? -36.217 -12.066 -15.152 1.00 12.88 146 ASN O O 1
ATOM 1185 N N . ALA A 1 162 ? -35.290 -10.440 -13.884 1.00 14.33 147 ALA O N 1
ATOM 1186 C CA . ALA A 1 162 ? -36.057 -10.707 -12.675 1.00 11.80 147 ALA O CA 1
ATOM 1187 C C . ALA A 1 162 ? -35.780 -12.105 -12.131 1.00 17.45 147 ALA O C 1
ATOM 1188 O O . ALA A 1 162 ? -34.849 -12.788 -12.568 1.00 17.42 147 ALA O O 1
ATOM 1190 N N . SER A 1 163 ? -36.554 -12.519 -11.145 1.00 13.54 148 SER O N 1
ATOM 1191 C CA . SER A 1 163 ? -36.442 -13.857 -10.578 1.00 16.19 148 SER O CA 1
ATOM 1192 C C . SER A 1 163 ? -37.362 -14.863 -11.286 1.00 13.04 148 SER O C 1
ATOM 1193 O O . SER A 1 163 ? -38.253 -14.511 -12.062 1.00 12.94 148 SER O O 1
ATOM 1196 N N . CYS A 1 164 ? -37.135 -16.154 -10.998 1.00 14.28 149 CYS O N 1
ATOM 1197 C CA . CYS A 1 164 ? -38.020 -17.188 -11.532 1.00 12.13 149 CYS O CA 1
ATOM 1198 C C . CYS A 1 164 ? -39.462 -16.940 -11.090 1.00 13.52 149 CYS O C 1
ATOM 1199 O O . CYS A 1 164 ? -40.391 -17.046 -11.899 1.00 12.34 149 CYS O O 1
ATOM 1202 N N . THR A 1 165 ? -39.658 -16.573 -9.815 1.00 11.34 150 THR O N 1
ATOM 1203 C CA . THR A 1 165 ? -41.008 -16.400 -9.282 1.00 10.63 150 THR O CA 1
ATOM 1204 C C . THR A 1 165 ? -41.697 -15.215 -9.938 1.00 11.14 150 THR O C 1
ATOM 1205 O O . THR A 1 165 ? -42.879 -15.302 -10.277 1.00 12.97 150 THR O O 1
ATOM 1209 N N . THR A 1 166 ? -40.969 -14.119 -10.184 1.00 12.72 151 THR O N 1
ATOM 1210 C CA . THR A 1 166 ? -41.619 -12.992 -10.869 1.00 12.94 151 THR O CA 1
ATOM 1211 C C . THR A 1 166 ? -41.981 -13.355 -12.306 1.00 12.65 151 THR O C 1
ATOM 1212 O O . THR A 1 166 ? -43.033 -12.943 -12.811 1.00 12.50 151 THR O O 1
ATOM 1216 N N . ASN A 1 167 ? -41.138 -14.148 -12.983 1.00 12.57 152 ASN O N 1
ATOM 1217 C CA . ASN A 1 167 ? -41.508 -14.637 -14.317 1.00 12.00 152 ASN O CA 1
ATOM 1218 C C . ASN A 1 167 ? -42.712 -15.546 -14.317 1.00 12.22 152 ASN O C 1
ATOM 1219 O O . ASN A 1 167 ? -43.437 -15.555 -15.300 1.00 14.79 152 ASN O O 1
ATOM 1224 N N . CYS A 1 168 ? -42.957 -16.297 -13.233 1.00 14.06 153 CYS O N 1
ATOM 1225 C CA . CYS A 1 168 ? -44.174 -17.095 -13.209 1.00 14.35 15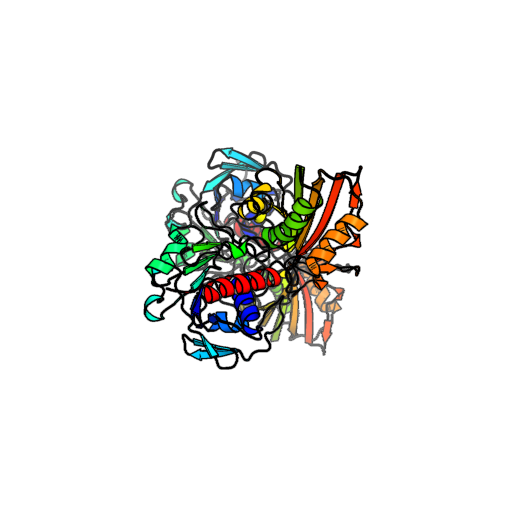3 CYS O CA 1
ATOM 1226 C C . CYS A 1 168 ? -45.374 -16.188 -12.915 1.00 13.68 153 CYS O C 1
ATOM 1227 O O . CYS A 1 168 ? -46.425 -16.294 -13.563 1.00 13.93 153 CYS O O 1
ATOM 1230 N N . LEU A 1 169 ? -45.220 -15.312 -11.912 1.00 12.74 154 LEU O N 1
ATOM 1231 C CA . LEU A 1 169 ? -46.321 -14.475 -11.431 1.00 12.83 154 LEU O CA 1
ATOM 1232 C C . LEU A 1 169 ? -46.775 -13.441 -12.466 1.00 16.03 154 LEU O C 1
ATOM 1233 O O . LEU A 1 169 ? -47.983 -13.286 -12.716 1.00 13.24 154 LEU O O 1
ATOM 1238 N N . ALA A 1 170 ? -45.839 -12.664 -13.017 1.00 12.09 155 ALA O N 1
ATOM 1239 C CA . ALA A 1 170 ? -46.232 -11.499 -13.812 1.00 11.21 155 ALA O CA 1
ATOM 1240 C C . ALA A 1 170 ? -47.131 -11.826 -14.993 1.00 12.15 155 ALA O C 1
ATOM 1241 O O . ALA A 1 170 ? -48.117 -11.101 -15.187 1.00 13.41 155 ALA O O 1
ATOM 1243 N N . PRO A 1 171 ? -46.899 -12.877 -15.791 1.00 12.73 156 PRO O N 1
ATOM 1244 C CA . PRO A 1 171 ? -47.818 -13.136 -16.910 1.00 12.85 156 PRO O CA 1
ATOM 1245 C C . PRO A 1 171 ? -49.265 -13.349 -16.486 1.00 14.33 156 PRO O C 1
ATOM 1246 O O . PRO A 1 171 ? -50.171 -12.765 -17.091 1.00 15.13 156 PRO O O 1
ATOM 1250 N N . PHE A 1 172 ? -49.527 -14.106 -15.433 1.00 12.43 157 PHE O N 1
ATOM 1251 C CA . PHE A 1 172 ? -50.938 -14.318 -15.128 1.00 13.82 157 PHE O CA 1
ATOM 1252 C C . PHE A 1 172 ? -51.508 -13.204 -14.280 1.00 14.92 157 PHE O C 1
ATOM 1253 O O . PHE A 1 172 ? -52.709 -12.906 -14.415 1.00 14.20 157 PHE O O 1
ATOM 1261 N N . VAL A 1 173 ? -50.669 -12.490 -13.521 1.00 12.86 158 VAL O N 1
ATOM 1262 C CA . VAL A 1 173 ? -51.161 -11.281 -12.855 1.00 14.21 158 VAL O CA 1
ATOM 1263 C C . VAL A 1 173 ? -51.545 -10.227 -13.885 1.00 12.61 158 VAL O C 1
ATOM 1264 O O . VAL A 1 173 ? -52.540 -9.496 -13.701 1.00 13.14 158 VAL O O 1
ATOM 1268 N N . LYS A 1 174 ? -50.826 -10.166 -14.998 1.00 11.50 159 LYS O N 1
ATOM 1269 C CA . LYS A 1 174 ? -51.205 -9.240 -16.056 1.00 14.36 159 LYS O CA 1
ATOM 1270 C C . LYS A 1 174 ? -52.602 -9.546 -16.562 1.00 13.11 159 LYS O C 1
ATOM 1271 O O . LYS A 1 174 ? -53.417 -8.634 -16.736 1.00 14.62 159 LYS O O 1
ATOM 1277 N N . VAL A 1 175 ? -52.926 -10.826 -16.733 1.00 12.43 160 VAL O N 1
ATOM 1278 C CA . VAL A 1 175 ? -54.265 -11.190 -17.205 1.00 15.05 160 VAL O CA 1
ATOM 1279 C C . VAL A 1 175 ? -55.313 -10.848 -16.156 1.00 16.29 160 VAL O C 1
ATOM 1280 O O . VAL A 1 175 ? -56.381 -10.292 -16.472 1.00 14.57 160 VAL O O 1
ATOM 1284 N N . LEU A 1 176 ? -55.019 -11.130 -14.888 1.00 15.10 161 LEU O N 1
ATOM 1285 C CA . LEU A 1 176 ? -56.007 -10.847 -13.854 1.00 12.59 161 LEU O CA 1
ATOM 1286 C C . LEU A 1 176 ? -56.265 -9.352 -13.777 1.00 13.44 161 LEU O C 1
ATOM 1287 O O . LEU A 1 176 ? -57.403 -8.925 -13.626 1.00 13.88 161 LEU O O 1
ATOM 1292 N N . GLU A 1 177 ? -55.214 -8.541 -13.899 1.00 15.63 162 GLU O N 1
ATOM 1293 C CA . GLU A 1 177 ? -55.373 -7.096 -13.782 1.00 15.38 162 GLU O CA 1
ATOM 1294 C C . GLU A 1 177 ? -56.181 -6.553 -14.946 1.00 16.07 162 GLU O C 1
ATOM 1295 O O . GLU A 1 177 ? -57.084 -5.733 -14.739 1.00 21.67 162 GLU O O 1
ATOM 1301 N N . GLN A 1 178 ? -55.945 -7.071 -16.159 1.00 16.81 163 GLN O N 1
ATOM 1302 C CA . GLN A 1 178 ? -56.696 -6.625 -17.344 1.00 15.57 163 GLN O CA 1
ATOM 1303 C C . GLN A 1 178 ? -58.171 -6.996 -17.270 1.00 17.62 163 GLN O C 1
ATOM 1304 O O . GLN A 1 178 ? -59.043 -6.208 -17.654 1.00 17.83 163 GLN O O 1
ATOM 1310 N N . LYS A 1 179 ? -58.470 -8.217 -16.841 1.00 16.12 164 LYS O N 1
ATOM 1311 C CA . LYS A 1 179 ? -59.821 -8.740 -16.964 1.00 15.88 164 LYS O CA 1
ATOM 1312 C C . LYS A 1 179 ? -60.669 -8.411 -15.748 1.00 17.73 164 LYS O C 1
ATOM 1313 O O . LYS A 1 179 ? -61.866 -8.152 -15.890 1.00 18.76 164 LYS O O 1
ATOM 1319 N N . PHE A 1 180 ? -60.081 -8.423 -14.548 1.00 14.29 165 PHE O N 1
ATOM 1320 C CA . PHE A 1 180 ? -60.850 -8.289 -13.317 1.00 13.75 165 PHE O CA 1
ATOM 1321 C C . PHE A 1 180 ? -60.438 -7.130 -12.436 1.00 16.51 165 PHE O C 1
ATOM 1322 O O . PHE A 1 180 ? -61.262 -6.666 -11.635 1.00 16.89 165 PHE O O 1
ATOM 1330 N N . GLY A 1 181 ? -59.204 -6.653 -12.557 1.00 16.69 166 GLY O N 1
ATOM 1331 C CA . GLY A 1 181 ? -58.707 -5.550 -11.755 1.00 15.19 166 GLY O CA 1
ATOM 1332 C C . GLY A 1 181 ? -58.303 -6.060 -10.392 1.00 18.05 166 GLY O C 1
ATOM 1333 O O . GLY A 1 181 ? -59.129 -6.619 -9.672 1.00 25.06 166 GLY O O 1
ATOM 1334 N N . ILE A 1 182 ? -57.050 -5.908 -10.025 1.00 15.19 167 ILE O N 1
ATOM 1335 C CA . ILE A 1 182 ? -56.582 -6.352 -8.714 1.00 13.93 167 ILE O CA 1
ATOM 1336 C C . ILE A 1 182 ? -56.626 -5.198 -7.721 1.00 14.79 167 ILE O C 1
ATOM 1337 O O . ILE A 1 182 ? -56.108 -4.100 -7.990 1.00 15.59 167 ILE O O 1
ATOM 1342 N N . VAL A 1 183 ? -57.226 -5.448 -6.562 1.00 15.19 168 VAL O N 1
ATOM 1343 C CA . VAL A 1 183 ? -57.206 -4.493 -5.464 1.00 14.75 168 VAL O CA 1
ATOM 1344 C C . VAL A 1 183 ? -55.983 -4.715 -4.588 1.00 15.79 168 VAL O C 1
ATOM 1345 O O . VAL A 1 183 ? -55.181 -3.816 -4.377 1.00 15.11 168 VAL O O 1
ATOM 1349 N N . LYS A 1 184 ? -55.785 -5.927 -4.095 1.00 13.59 169 LYS O N 1
ATOM 1350 C CA . LYS A 1 184 ? -54.604 -6.279 -3.317 1.00 14.26 169 LYS O CA 1
ATOM 1351 C C . LYS A 1 184 ? -54.517 -7.784 -3.270 1.00 13.25 169 LYS O C 1
ATOM 1352 O O . LYS A 1 184 ? -55.478 -8.480 -3.571 1.00 13.93 169 LYS O O 1
ATOM 1358 N N . GLY A 1 185 ? -53.354 -8.280 -2.895 1.00 13.18 170 GLY O N 1
ATOM 1359 C CA . GLY A 1 185 ? -53.233 -9.732 -2.835 1.00 13.12 170 GLY O CA 1
ATOM 1360 C C . GLY A 1 185 ? -51.954 -10.177 -2.181 1.00 13.03 170 GLY O C 1
ATOM 1361 O O . GLY A 1 185 ? -51.068 -9.376 -1.860 1.00 14.63 170 GLY O O 1
ATOM 1362 N N . THR A 1 186 ? -51.893 -11.485 -1.955 1.00 13.08 171 THR O N 1
ATOM 1363 C CA . THR A 1 186 ? -50.733 -12.082 -1.320 1.00 14.04 171 THR O CA 1
ATOM 1364 C C . THR A 1 186 ? -50.395 -13.375 -2.045 1.00 15.82 171 THR O C 1
ATOM 1365 O O . THR A 1 186 ? -51.244 -13.987 -2.694 1.00 15.45 171 THR O O 1
ATOM 1369 N N . MET A 1 187 ? -49.131 -13.785 -1.943 1.00 12.48 172 MET O N 1
ATOM 1370 C CA . MET A 1 187 ? -48.725 -14.999 -2.622 1.00 16.14 172 MET O CA 1
ATOM 1371 C C . MET A 1 187 ? -47.794 -15.794 -1.719 1.00 13.72 172 MET O C 1
ATOM 1372 O O . MET A 1 187 ? -47.065 -15.234 -0.904 1.00 13.91 172 MET O O 1
ATOM 1377 N N . THR A 1 188 ? -47.837 -17.103 -1.871 1.00 13.18 173 THR O N 1
ATOM 1378 C CA . THR A 1 188 ? -46.795 -17.960 -1.339 1.00 13.53 173 THR O CA 1
ATOM 1379 C C . THR A 1 188 ? -46.266 -18.765 -2.499 1.00 14.65 173 THR O C 1
ATOM 1380 O O . THR A 1 188 ? -47.048 -19.335 -3.251 1.00 15.86 173 THR O O 1
ATOM 1384 N N . THR A 1 189 ? -44.950 -18.864 -2.633 1.00 13.50 174 THR O N 1
ATOM 1385 C CA . THR A 1 189 ? -44.384 -19.874 -3.526 1.00 15.43 174 THR O CA 1
ATOM 1386 C C . THR A 1 189 ? -43.831 -21.040 -2.722 1.00 11.91 174 THR O C 1
ATOM 1387 O O . THR A 1 189 ? -43.037 -20.842 -1.803 1.00 15.77 174 THR O O 1
ATOM 1391 N N . THR A 1 190 ? -44.309 -22.249 -3.049 1.00 11.92 175 THR O N 1
ATOM 1392 C CA . THR A 1 190 ? -43.735 -23.503 -2.558 1.00 11.88 175 THR O CA 1
ATOM 1393 C C . THR A 1 190 ? -42.686 -23.927 -3.581 1.00 15.13 175 THR O C 1
ATOM 1394 O O . THR A 1 190 ? -43.014 -24.325 -4.703 1.00 12.15 175 THR O O 1
ATOM 1398 N N . HIS A 1 191 ? -41.410 -23.769 -3.214 1.00 13.69 176 HIS O N 1
ATOM 1399 C CA . HIS A 1 191 ? -40.314 -23.637 -4.164 1.00 11.04 176 HIS O CA 1
ATOM 1400 C C . HIS A 1 191 ? -39.281 -24.715 -3.912 1.00 10.97 176 HIS O C 1
ATOM 1401 O O . HIS A 1 191 ? -38.939 -24.985 -2.761 1.00 11.38 176 HIS O O 1
ATOM 1408 N N . SER A 1 192 ? -38.763 -25.295 -4.980 1.00 10.73 177 SER O N 1
ATOM 1409 C CA . SER A 1 192 ? -37.638 -26.217 -4.812 1.00 10.71 177 SER O CA 1
ATOM 1410 C C . SER A 1 192 ? -36.446 -25.549 -4.107 1.00 10.43 177 SER O C 1
ATOM 1411 O O . SER A 1 192 ? -36.220 -24.331 -4.199 1.00 11.73 177 SER O O 1
ATOM 1414 N N . TYR A 1 193 ? -35.654 -26.360 -3.405 1.00 9.12 178 TYR O N 1
ATOM 1415 C CA . TYR A 1 193 ? -34.437 -25.792 -2.847 1.00 10.72 178 TYR O CA 1
ATOM 1416 C C . TYR A 1 193 ? -33.471 -25.394 -3.945 1.00 11.64 178 TYR O C 1
ATOM 1417 O O . TYR A 1 193 ? -33.542 -25.858 -5.091 1.00 11.25 178 TYR O O 1
ATOM 1426 N N . THR A 1 194 ? -32.598 -24.451 -3.586 1.00 10.44 179 THR O N 1
ATOM 1427 C CA . THR A 1 194 ? -31.564 -23.959 -4.493 1.00 11.73 179 THR O CA 1
ATOM 1428 C C . THR A 1 194 ? -30.220 -23.983 -3.790 1.00 15.50 179 THR O C 1
ATOM 1429 O O . THR A 1 194 ? -30.122 -24.183 -2.582 1.00 13.38 179 THR O O 1
ATOM 1433 N N . GLY A 1 195 ? -29.185 -23.672 -4.563 1.00 14.60 180 GLY O N 1
ATOM 1434 C CA . GLY A 1 195 ? -27.840 -23.767 -4.013 1.00 12.99 180 GLY O CA 1
ATOM 1435 C C . GLY A 1 195 ? -27.493 -22.728 -2.961 1.00 16.19 180 GLY O C 1
ATOM 1436 O O . GLY A 1 195 ? -26.422 -22.852 -2.347 1.00 18.20 180 GLY O O 1
ATOM 1437 N N . ASP A 1 196 ? -28.324 -21.708 -2.761 1.00 13.54 181 ASP O N 1
ATOM 1438 C CA . ASP A 1 196 ? -28.127 -20.789 -1.646 1.00 17.49 181 ASP O CA 1
ATOM 1439 C C . ASP A 1 196 ? -28.356 -21.444 -0.293 1.00 18.28 181 ASP O C 1
ATOM 1440 O O . ASP A 1 196 ? -27.812 -20.965 0.706 1.00 19.53 181 ASP O O 1
ATOM 1445 N N . GLN A 1 197 ? -29.130 -22.532 -0.232 1.00 12.34 182 GLN O N 1
ATOM 1446 C CA . GLN A 1 197 ? -29.423 -23.175 1.039 1.00 9.98 182 GLN O CA 1
ATOM 1447 C C . GLN A 1 197 ? -28.350 -24.212 1.367 1.00 12.99 182 GLN O C 1
ATOM 1448 O O . GLN A 1 197 ? -27.613 -24.656 0.491 1.00 16.67 182 GLN O O 1
ATOM 1454 N N . ARG A 1 198 ? -28.278 -24.604 2.636 1.00 10.85 183 ARG O N 1
ATOM 1455 C CA . ARG A 1 198 ? -27.248 -25.554 3.072 1.00 12.09 183 ARG O CA 1
ATOM 1456 C C . ARG A 1 198 ? -27.778 -26.985 3.031 1.00 10.61 183 ARG O C 1
ATOM 1457 O O . ARG A 1 198 ? -28.952 -27.229 3.310 1.00 12.70 183 ARG O O 1
ATOM 1465 N N . LEU A 1 199 ? -26.863 -27.931 2.758 1.00 10.66 184 LEU O N 1
ATOM 1466 C CA . LEU A 1 199 ? -27.213 -29.360 2.678 1.00 9.33 184 LEU O CA 1
ATOM 1467 C C . LEU A 1 199 ? -27.490 -29.933 4.074 1.00 12.33 184 LEU O C 1
ATOM 1468 O O . LEU A 1 199 ? -28.476 -30.643 4.292 1.00 12.70 184 LEU O O 1
ATOM 1473 N N . LEU A 1 200 ? -26.623 -29.631 5.043 1.00 10.24 185 LEU O N 1
ATOM 1474 C CA . LEU A 1 200 ? -26.857 -29.882 6.446 1.00 9.89 185 LEU O CA 1
ATOM 1475 C C . LEU A 1 200 ? -26.741 -28.566 7.194 1.00 11.24 185 LEU O C 1
ATOM 1476 O O . LEU A 1 200 ? -26.117 -27.604 6.702 1.00 12.72 185 LEU O O 1
ATOM 1481 N N . ASP A 1 201 ? -27.308 -28.516 8.408 1.00 10.40 186 ASP O N 1
ATOM 1482 C CA . ASP A 1 201 ? -27.331 -27.239 9.149 1.00 11.57 186 ASP O CA 1
ATOM 1483 C C . ASP A 1 201 ? -25.936 -26.604 9.200 1.00 11.16 186 ASP O C 1
ATOM 1484 O O . ASP A 1 201 ? -24.982 -27.215 9.702 1.00 11.07 186 ASP O O 1
ATOM 1489 N N . ALA A 1 202 ? -25.812 -25.381 8.699 1.00 11.10 187 ALA O N 1
ATOM 1490 C CA . ALA A 1 202 ? -24.479 -24.770 8.618 1.00 10.50 187 ALA O CA 1
ATOM 1491 C C . ALA A 1 202 ? -24.610 -23.254 8.495 1.00 12.84 187 ALA O C 1
ATOM 1492 O O . ALA A 1 202 ? -25.702 -22.720 8.334 1.00 12.35 187 ALA O O 1
ATOM 1494 N N . SER A 1 203 ? -23.467 -22.560 8.498 1.00 16.15 188 SER O N 1
ATOM 1495 C CA . SER A 1 203 ? -23.434 -21.087 8.435 1.00 16.32 188 SER O CA 1
ATOM 1496 C C . SER A 1 203 ? -24.277 -20.512 7.309 1.00 13.79 188 SER O C 1
ATOM 1497 O O . SER A 1 203 ? -24.158 -20.934 6.157 1.00 14.36 188 SER O O 1
ATOM 1500 N N . HIS A 1 204 ? -25.079 -19.486 7.625 1.00 13.60 190 HIS O N 1
ATOM 1501 C CA . HIS A 1 204 ? -25.821 -18.737 6.621 1.00 11.41 190 HIS O CA 1
ATOM 1502 C C . HIS A 1 204 ? -26.216 -17.418 7.260 1.00 13.86 190 HIS O C 1
ATOM 1503 O O . HIS A 1 204 ? -26.519 -17.378 8.451 1.00 18.16 190 HIS O O 1
ATOM 1510 N N . ARG A 1 205 ? -26.235 -16.349 6.471 1.00 14.85 191 ARG O N 1
ATOM 1511 C CA . ARG A 1 205 ? -26.684 -15.106 7.077 1.00 17.84 191 ARG O CA 1
ATOM 1512 C C . ARG A 1 205 ? -28.168 -15.165 7.435 1.00 23.51 191 ARG O C 1
ATOM 1513 O O . ARG A 1 205 ? -28.612 -14.421 8.325 1.00 21.29 191 ARG O O 1
ATOM 1521 N N . ASP A 1 206 ? -28.937 -16.035 6.743 1.00 16.42 192 ASP O N 1
ATOM 1522 C CA . ASP A 1 206 ? -30.361 -16.254 6.964 1.00 13.18 192 ASP O CA 1
ATOM 1523 C C . ASP A 1 206 ? -30.456 -17.553 7.765 1.00 13.40 192 ASP O C 1
ATOM 1524 O O . ASP A 1 206 ? -30.086 -18.633 7.265 1.00 14.74 192 ASP O O 1
ATOM 1529 N N . LEU A 1 207 ? -30.881 -17.442 9.023 1.00 12.64 193 LEU O N 1
ATOM 1530 C CA . LEU A 1 207 ? -30.848 -18.594 9.912 1.00 12.96 193 LEU O CA 1
ATOM 1531 C C . LEU A 1 207 ? -31.840 -19.688 9.517 1.00 13.38 193 LEU O C 1
ATOM 1532 O O . LEU A 1 207 ? -31.714 -20.788 10.031 1.00 13.00 193 LEU O O 1
ATOM 1537 N N . ARG A 1 208 ? -32.821 -19.411 8.657 1.00 13.28 194 ARG O N 1
ATOM 1538 C CA . ARG A 1 208 ? -33.660 -20.496 8.154 1.00 8.91 194 ARG O CA 1
ATOM 1539 C C . ARG A 1 208 ? -33.012 -21.186 6.945 1.00 13.16 194 ARG O C 1
ATOM 1540 O O . ARG A 1 208 ? -33.033 -22.418 6.853 1.00 12.33 194 ARG O O 1
ATOM 1548 N N . ARG A 1 209 ? -32.383 -20.419 6.035 1.00 11.38 195 ARG O N 1
ATOM 1549 C CA . ARG A 1 209 ? -31.639 -21.002 4.912 1.00 10.35 195 ARG O CA 1
ATOM 1550 C C . ARG A 1 209 ? -30.378 -21.747 5.374 1.00 12.68 195 ARG O C 1
ATOM 1551 O O . ARG A 1 209 ? -29.832 -22.540 4.605 1.00 12.47 195 ARG O O 1
ATOM 1559 N N . ALA A 1 210 ? -29.965 -21.542 6.621 1.00 11.08 196 ALA O N 1
ATOM 1560 C CA . ALA A 1 210 ? -28.894 -22.321 7.235 1.00 11.12 196 ALA O CA 1
ATOM 1561 C C . ALA A 1 210 ? -29.275 -23.776 7.394 1.00 10.67 196 ALA O C 1
ATOM 1562 O O . ALA A 1 210 ? -28.384 -24.609 7.552 1.00 11.42 196 ALA O O 1
ATOM 1564 N N . ARG A 1 211 ? -30.564 -24.108 7.356 1.00 10.07 197 ARG O N 1
ATOM 1565 C CA . ARG A 1 211 ? -31.026 -25.420 7.814 1.00 9.14 197 ARG O CA 1
ATOM 1566 C C . ARG A 1 211 ? -31.098 -26.428 6.674 1.00 13.92 197 ARG O C 1
ATOM 1567 O O . ARG A 1 211 ? -31.368 -26.088 5.520 1.00 15.32 197 ARG O O 1
ATOM 1575 N N . ALA A 1 212 ? -30.845 -27.694 7.021 1.00 10.38 198 ALA O N 1
ATOM 1576 C CA . ALA A 1 212 ? -30.774 -28.786 6.048 1.00 12.02 198 ALA O CA 1
ATOM 1577 C C . ALA A 1 212 ? -31.914 -28.733 5.017 1.00 11.39 198 ALA O C 1
ATOM 1578 O O . ALA A 1 212 ? -33.076 -29.019 5.349 1.00 12.57 198 ALA O O 1
ATOM 1580 N N . ALA A 1 213 ? -31.566 -28.442 3.751 1.00 11.11 199 ALA O N 1
ATOM 1581 C CA . ALA A 1 213 ? -32.576 -28.118 2.749 1.00 8.81 199 ALA O CA 1
ATOM 1582 C C . ALA A 1 213 ? -33.452 -29.305 2.356 1.00 11.06 199 ALA O C 1
ATOM 1583 O O . ALA A 1 213 ? -34.645 -29.120 2.038 1.00 12.08 199 ALA O O 1
ATOM 1585 N N . ALA A 1 214 ? -32.914 -30.515 2.346 1.00 9.90 200 ALA O N 1
ATOM 1586 C CA . ALA A 1 214 ? -33.713 -31.647 1.908 1.00 10.61 200 ALA O CA 1
ATOM 1587 C C . ALA A 1 214 ? -34.458 -32.302 3.051 1.00 12.28 200 ALA O C 1
ATOM 1588 O O . ALA A 1 214 ? -35.124 -33.339 2.844 1.00 11.34 200 ALA O O 1
ATOM 1590 N N . LEU A 1 215 ? -34.388 -31.730 4.258 1.00 10.37 201 LEU O N 1
ATOM 1591 C CA . LEU A 1 215 ? -35.123 -32.256 5.398 1.00 11.15 201 LEU O CA 1
ATOM 1592 C C . LEU A 1 215 ? -36.279 -31.375 5.841 1.00 12.05 201 LEU O C 1
ATOM 1593 O O . LEU A 1 215 ? -37.078 -31.822 6.679 1.00 14.15 201 LEU O O 1
ATOM 1598 N N . ASN A 1 216 ? -36.408 -30.168 5.286 1.00 12.09 202 ASN O N 1
ATOM 1599 C CA . ASN A 1 216 ? -37.214 -29.122 5.886 1.00 11.26 202 ASN O CA 1
ATOM 1600 C C . ASN A 1 216 ? -38.068 -28.404 4.877 1.00 8.98 202 ASN O C 1
ATOM 1601 O O . ASN A 1 216 ? -37.662 -28.212 3.720 1.00 11.28 202 ASN O O 1
ATOM 1606 N N . ILE A 1 217 ? -39.206 -27.897 5.395 1.00 10.97 203 ILE O N 1
ATOM 1607 C CA . ILE A 1 217 ? -39.940 -26.772 4.800 1.00 9.09 203 ILE O CA 1
ATOM 1608 C C . ILE A 1 217 ? -39.336 -25.512 5.443 1.00 8.55 203 ILE O C 1
ATOM 1609 O O . ILE A 1 217 ? -39.296 -25.396 6.675 1.00 11.05 203 ILE O O 1
ATOM 1614 N N . VAL A 1 218 ? -38.810 -24.617 4.615 1.00 10.64 204 VAL O N 1
ATOM 1615 C CA . VAL A 1 218 ? -37.977 -23.488 5.026 1.00 10.50 204 VAL O CA 1
ATOM 1616 C C . VAL A 1 218 ? -38.592 -22.181 4.547 1.00 11.01 204 VAL O C 1
ATOM 1617 O O . VAL A 1 218 ? -38.501 -21.861 3.353 1.00 11.97 204 VAL O O 1
ATOM 1621 N N . PRO A 1 219 ? -39.169 -21.383 5.428 1.00 10.22 205 PRO O N 1
ATOM 1622 C CA . PRO A 1 219 ? -39.682 -20.075 4.990 1.00 11.90 205 PRO O CA 1
ATOM 1623 C C . PRO A 1 219 ? -38.541 -19.140 4.669 1.00 14.13 205 PRO O C 1
ATOM 1624 O O . PRO A 1 219 ? -37.488 -19.181 5.307 1.00 14.83 205 PRO O O 1
ATOM 1628 N N . THR A 1 220 ? -38.758 -18.285 3.668 1.00 14.07 206 THR O N 1
ATOM 1629 C CA . THR A 1 220 ? -37.766 -17.266 3.353 1.00 12.73 206 THR O CA 1
ATOM 1630 C C . THR A 1 220 ? -38.478 -16.084 2.684 1.00 16.33 206 THR O C 1
ATOM 1631 O O . THR A 1 220 ? -39.597 -16.204 2.185 1.00 15.83 206 THR O O 1
ATOM 1635 N N . THR A 1 221 ? -37.878 -14.911 2.780 1.00 17.29 207 THR O N 1
ATOM 1636 C CA . THR A 1 221 ? -38.481 -13.768 2.111 1.00 19.98 207 THR O CA 1
ATOM 1637 C C . THR A 1 221 ? -38.430 -13.936 0.598 1.00 20.46 207 THR O C 1
ATOM 1638 O O . THR A 1 221 ? -37.588 -14.641 0.045 1.00 22.40 207 THR O O 1
ATOM 1642 N N . THR A 1 222 ? -39.332 -13.232 -0.084 1.00 16.06 208 THR O N 1
ATOM 1643 C CA . THR A 1 222 ? -39.281 -13.137 -1.529 1.00 20.51 208 THR O CA 1
ATOM 1644 C C . THR A 1 222 ? -39.549 -11.695 -1.897 1.00 16.55 208 THR O C 1
ATOM 1645 O O . THR A 1 222 ? -40.442 -11.068 -1.318 1.00 19.33 208 THR O O 1
ATOM 1649 N N . GLY A 1 223 ? -38.782 -11.187 -2.857 1.00 18.02 209 GLY O N 1
ATOM 1650 C CA . GLY A 1 223 ? -39.055 -9.906 -3.465 1.00 21.23 209 GLY O CA 1
ATOM 1651 C C . GLY A 1 223 ? -40.003 -9.985 -4.629 1.00 18.64 209 GLY O C 1
ATOM 1652 O O . GLY A 1 223 ? -40.314 -8.949 -5.235 1.00 15.73 209 GLY O O 1
ATOM 1653 N N . ALA A 1 224 ? -40.520 -11.172 -4.956 1.00 14.80 210 ALA O N 1
ATOM 1654 C CA . ALA A 1 224 ? -41.156 -11.337 -6.249 1.00 16.75 210 ALA O CA 1
ATOM 1655 C C . ALA A 1 224 ? -42.502 -10.652 -6.338 1.00 18.62 210 ALA O C 1
ATOM 1656 O O . ALA A 1 224 ? -42.889 -10.192 -7.420 1.00 24.66 210 ALA O O 1
ATOM 1658 N N . ALA A 1 225 ? -43.253 -10.602 -5.237 1.00 16.53 211 ALA O N 1
ATOM 1659 C CA . ALA A 1 225 ? -44.573 -9.999 -5.320 1.00 21.21 211 ALA O CA 1
ATOM 1660 C C . ALA A 1 225 ? -44.441 -8.503 -5.514 1.00 15.27 211 ALA O C 1
ATOM 1661 O O . ALA A 1 225 ? -45.197 -7.906 -6.290 1.00 23.60 211 ALA O O 1
ATOM 1663 N N . LYS A 1 226 ? -43.451 -7.887 -4.862 1.00 17.59 212 LYS O N 1
ATOM 1664 C CA . LYS A 1 226 ? -43.222 -6.466 -5.069 1.00 18.64 212 LYS O CA 1
ATOM 1665 C C . LYS A 1 226 ? -42.619 -6.209 -6.438 1.00 23.26 212 LYS O C 1
ATOM 1666 O O . LYS A 1 226 ? -42.952 -5.219 -7.089 1.00 21.19 212 LYS O O 1
ATOM 1672 N N . ALA A 1 227 ? -41.744 -7.106 -6.897 1.00 18.02 213 ALA O N 1
ATOM 1673 C CA . ALA A 1 227 ? -41.057 -6.914 -8.166 1.00 20.02 213 ALA O CA 1
ATOM 1674 C C . ALA A 1 227 ? -41.997 -6.911 -9.354 1.00 16.89 213 ALA O C 1
ATOM 1675 O O . ALA A 1 227 ? -41.647 -6.376 -10.423 1.00 15.95 213 ALA O O 1
ATOM 1677 N N . VAL A 1 228 ? -43.195 -7.486 -9.204 1.00 14.44 214 VAL O N 1
ATOM 1678 C CA . VAL A 1 228 ? -44.140 -7.463 -10.301 1.00 15.39 214 VAL O CA 1
ATOM 1679 C C . VAL A 1 228 ? -44.426 -6.025 -10.695 1.00 15.17 214 VAL O C 1
ATOM 1680 O O . VAL A 1 228 ? -44.637 -5.730 -11.875 1.00 15.63 214 VAL O O 1
ATOM 1684 N N . SER A 1 229 ? -44.370 -5.106 -9.730 1.00 14.03 215 SER O N 1
ATOM 1685 C CA . SER A 1 229 ? -44.684 -3.722 -10.045 1.00 14.60 215 SER O CA 1
ATOM 1686 C C . SER A 1 229 ? -43.619 -3.065 -10.917 1.00 15.59 215 SER O C 1
ATOM 1687 O O . SER A 1 229 ? -43.903 -2.019 -11.519 1.00 18.35 215 SER O O 1
ATOM 1690 N N . LEU A 1 230 ? -42.413 -3.644 -11.014 1.00 15.55 216 LEU O N 1
ATOM 1691 C CA . LEU A 1 230 ? -41.421 -3.093 -11.939 1.00 14.42 216 LEU O CA 1
ATOM 1692 C C . LEU A 1 230 ? -41.868 -3.273 -13.387 1.00 24.58 216 LEU O C 1
ATOM 1693 O O . LEU A 1 230 ? -41.672 -2.382 -14.223 1.00 24.59 216 LEU O O 1
ATOM 1698 N N . VAL A 1 231 ? -42.472 -4.421 -13.707 1.00 16.70 217 VAL O N 1
ATOM 1699 C CA . VAL A 1 231 ? -42.868 -4.720 -15.080 1.00 14.00 217 VAL O CA 1
ATOM 1700 C C . VAL A 1 231 ? -44.331 -4.391 -15.352 1.00 13.55 217 VAL O C 1
ATOM 1701 O O . VAL A 1 231 ? -44.750 -4.366 -16.522 1.00 16.82 217 VAL O O 1
ATOM 1705 N N . LEU A 1 232 ? -45.116 -4.168 -14.299 1.00 13.56 218 LEU O N 1
ATOM 1706 C CA . LEU A 1 232 ? -46.552 -3.894 -14.372 1.00 14.66 218 LEU O CA 1
ATOM 1707 C C . LEU A 1 232 ? -46.800 -2.783 -13.360 1.00 13.69 218 LEU O C 1
ATOM 1708 O O . LEU A 1 232 ? -47.142 -3.049 -12.197 1.00 14.85 218 LEU O O 1
ATOM 1713 N N . PRO A 1 233 ? -46.640 -1.515 -13.764 1.00 14.56 219 PRO O N 1
ATOM 1714 C CA . PRO A 1 233 ? -46.768 -0.408 -12.799 1.00 15.15 219 PRO O CA 1
ATOM 1715 C C . PRO A 1 233 ? -48.129 -0.303 -12.127 1.00 14.01 219 PRO O C 1
ATOM 1716 O O . PRO A 1 233 ? -48.203 0.202 -10.993 1.00 14.88 219 PRO O O 1
ATOM 1720 N N . SER A 1 234 ? -49.187 -0.833 -12.734 1.00 12.45 220 SER O N 1
ATOM 1721 C CA . SER A 1 234 ? -50.471 -0.806 -12.041 1.00 15.77 220 SER O CA 1
ATOM 1722 C C . SER A 1 234 ? -50.494 -1.704 -10.802 1.00 16.87 220 SER O C 1
ATOM 1723 O O . SER A 1 234 ? -51.405 -1.580 -9.975 1.00 16.80 220 SER O O 1
ATOM 1726 N N . LEU A 1 235 ? -49.510 -2.572 -10.628 1.00 14.69 221 LEU O N 1
ATOM 1727 C CA . LEU A 1 235 ? -49.469 -3.414 -9.446 1.00 14.68 221 LEU O CA 1
ATOM 1728 C C . LEU A 1 235 ? -48.705 -2.788 -8.274 1.00 14.66 221 LEU O C 1
ATOM 1729 O O . LEU A 1 235 ? -48.560 -3.433 -7.246 1.00 15.37 221 LEU O O 1
ATOM 1734 N N . LYS A 1 236 ? -48.213 -1.548 -8.402 1.00 13.66 222 LYS O N 1
ATOM 1735 C CA . LYS A 1 236 ? -47.456 -0.914 -7.331 1.00 13.45 222 LYS O CA 1
ATOM 1736 C C . LYS A 1 236 ? -48.209 -0.971 -6.016 1.00 13.35 222 LYS O C 1
ATOM 1737 O O . LYS A 1 236 ? -49.372 -0.563 -5.930 1.00 15.77 222 LYS O O 1
ATOM 1743 N N . GLY A 1 237 ? -47.542 -1.520 -5.006 1.00 17.16 223 GLY O N 1
ATO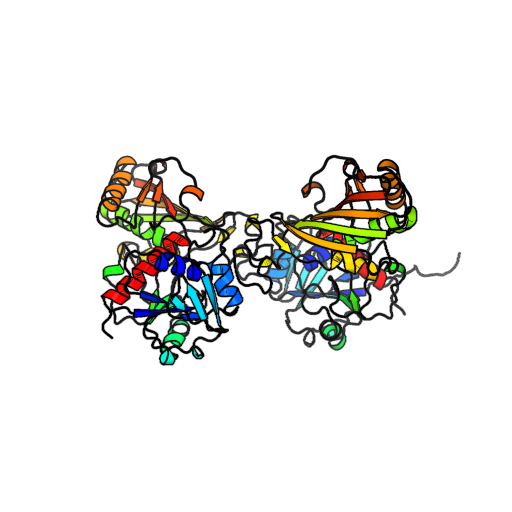M 1744 C CA . GLY A 1 237 ? -48.052 -1.586 -3.658 1.00 16.49 223 GLY O CA 1
ATOM 1745 C C . GLY A 1 237 ? -49.166 -2.584 -3.431 1.00 15.99 223 GLY O C 1
ATOM 1746 O O . GLY A 1 237 ? -49.732 -2.596 -2.338 1.00 20.94 223 GLY O O 1
ATOM 1747 N N . LYS A 1 238 ? -49.493 -3.425 -4.414 1.00 16.05 224 LYS O N 1
ATOM 1748 C CA A LYS A 1 238 ? -50.687 -4.254 -4.294 0.58 15.38 224 LYS O CA 1
ATOM 1749 C CA B LYS A 1 238 ? -50.684 -4.270 -4.350 0.42 15.42 224 LYS O CA 1
ATOM 1750 C C . LYS A 1 238 ? -50.416 -5.660 -3.781 1.00 16.35 224 LYS O C 1
ATOM 1751 O O . LYS A 1 238 ? -51.331 -6.271 -3.222 1.00 16.08 224 LYS O O 1
ATOM 1762 N N . LEU A 1 239 ? -49.207 -6.210 -3.962 1.00 14.11 225 LEU O N 1
ATOM 1763 C CA . LEU A 1 239 ? -48.949 -7.579 -3.565 1.00 16.41 225 LEU O CA 1
ATOM 1764 C C . LEU A 1 239 ? -47.819 -7.683 -2.553 1.00 19.30 225 LEU O C 1
ATOM 1765 O O . LEU A 1 239 ? -46.896 -6.870 -2.526 1.00 18.78 225 LEU O O 1
ATOM 1770 N N . ASN A 1 240 ? -47.861 -8.767 -1.782 1.00 17.55 226 ASN O N 1
ATOM 1771 C CA . ASN A 1 240 ? -46.785 -9.125 -0.874 1.00 21.58 226 ASN O CA 1
ATOM 1772 C C . ASN A 1 240 ? -46.777 -10.643 -0.819 1.00 16.26 226 ASN O C 1
ATOM 1773 O O . ASN A 1 240 ? -47.679 -11.281 -1.353 1.00 15.82 226 ASN O O 1
ATOM 1778 N N . GLY A 1 241 ? -45.735 -11.235 -0.240 1.00 15.70 227 GLY O N 1
ATOM 1779 C CA . GLY A 1 241 ? -45.777 -12.676 -0.103 1.00 17.43 227 GLY O CA 1
ATOM 1780 C C . GLY A 1 241 ? -44.516 -13.228 0.512 1.00 16.78 227 GLY O C 1
ATOM 1781 O O . GLY A 1 241 ? -43.675 -12.495 1.032 1.00 15.35 227 GLY O O 1
ATOM 1782 N N . ILE A 1 242 ? -44.427 -14.558 0.464 1.00 13.48 228 ILE O N 1
ATOM 1783 C CA A ILE A 1 242 ? -43.382 -15.319 1.135 0.62 15.61 228 ILE O CA 1
ATOM 1784 C CA B ILE A 1 242 ? -43.343 -15.292 1.105 0.38 15.63 228 ILE O CA 1
ATOM 1785 C C . ILE A 1 242 ? -43.062 -16.538 0.276 1.00 14.06 228 ILE O C 1
ATOM 1786 O O . ILE A 1 242 ? -43.831 -16.917 -0.614 1.00 13.23 228 ILE O O 1
ATOM 1795 N N . ALA A 1 243 ? -41.920 -17.163 0.551 1.00 11.72 229 ALA O N 1
ATOM 1796 C CA . ALA A 1 243 ? -41.543 -18.426 -0.059 1.00 12.84 229 ALA O CA 1
ATOM 1797 C C . ALA A 1 243 ? -41.450 -19.492 1.021 1.00 12.02 229 ALA O C 1
ATOM 1798 O O . ALA A 1 243 ? -41.059 -19.207 2.153 1.00 12.83 229 ALA O O 1
ATOM 1800 N N . LEU A 1 244 ? -41.800 -20.727 0.646 1.00 11.39 230 LEU O N 1
ATOM 1801 C CA . LEU A 1 244 ? -41.524 -21.928 1.434 1.00 10.62 230 LEU O CA 1
ATOM 1802 C C . LEU A 1 244 ? -40.657 -22.830 0.567 1.00 11.57 230 LEU O C 1
ATOM 1803 O O . LEU A 1 244 ? -41.142 -23.371 -0.425 1.00 14.16 230 LEU O O 1
ATOM 1808 N N . ARG A 1 245 ? -39.383 -22.978 0.916 1.00 10.96 231 ARG O N 1
ATOM 1809 C CA . ARG A 1 245 ? -38.509 -23.908 0.207 1.00 10.33 231 ARG O CA 1
ATOM 1810 C C . ARG A 1 245 ? -38.747 -25.330 0.721 1.00 12.01 231 ARG O C 1
ATOM 1811 O O . ARG A 1 245 ? -38.814 -25.557 1.931 1.00 12.22 231 ARG O O 1
ATOM 1819 N N . VAL A 1 246 ? -38.894 -26.284 -0.194 1.00 9.65 232 VAL O N 1
ATOM 1820 C CA . VAL A 1 246 ? -39.243 -27.656 0.190 1.00 9.99 232 VAL O CA 1
ATOM 1821 C C . VAL A 1 246 ? -38.273 -28.657 -0.434 1.00 11.38 232 VAL O C 1
ATOM 1822 O O . VAL A 1 246 ? -37.516 -28.318 -1.351 1.00 11.41 232 VAL O O 1
ATOM 1826 N N . PRO A 1 247 ? -38.264 -29.929 0.023 1.00 11.03 233 PRO O N 1
ATOM 1827 C CA . PRO A 1 247 ? -37.229 -30.874 -0.435 1.00 9.07 233 PRO O CA 1
ATOM 1828 C C . PRO A 1 247 ? -37.472 -31.479 -1.815 1.00 13.01 233 PRO O C 1
ATOM 1829 O O . PRO A 1 247 ? -37.576 -32.703 -1.995 1.00 16.20 233 PRO O O 1
ATOM 1833 N N . THR A 1 248 ? -37.538 -30.641 -2.828 1.00 9.48 234 THR O N 1
ATOM 1834 C CA . THR A 1 248 ? -37.477 -31.061 -4.220 1.00 11.85 234 THR O CA 1
ATOM 1835 C C . THR A 1 248 ? -36.409 -30.256 -4.937 1.00 12.17 234 THR O C 1
ATOM 1836 O O . THR A 1 248 ? -36.146 -29.106 -4.564 1.00 11.39 234 THR O O 1
ATOM 1840 N N . PRO A 1 249 ? -35.783 -30.812 -5.958 1.00 11.45 235 PRO O N 1
ATOM 1841 C CA . PRO A 1 249 ? -34.635 -30.129 -6.580 1.00 9.96 235 PRO O CA 1
ATOM 1842 C C . PRO A 1 249 ? -34.951 -29.174 -7.715 1.00 11.73 235 PRO O C 1
ATOM 1843 O O . PRO A 1 249 ? -34.104 -28.330 -8.024 1.00 12.94 235 PRO O O 1
ATOM 1847 N N . THR A 1 250 ? -36.096 -29.301 -8.373 1.00 12.25 236 THR O N 1
ATOM 1848 C CA . THR A 1 250 ? -36.513 -28.236 -9.277 1.00 11.78 236 THR O CA 1
ATOM 1849 C C . THR A 1 250 ? -38.012 -28.396 -9.432 1.00 11.11 236 THR O C 1
ATOM 1850 O O . THR A 1 250 ? -38.575 -29.444 -9.115 1.00 10.94 236 THR O O 1
ATOM 1854 N N . VAL A 1 251 ? -38.636 -27.331 -9.933 1.00 10.42 237 VAL O N 1
ATOM 1855 C CA . VAL A 1 251 ? -40.064 -27.080 -10.125 1.00 10.15 237 VAL O CA 1
ATOM 1856 C C . VAL A 1 251 ? -40.615 -26.476 -8.845 1.00 11.34 237 VAL O C 1
ATOM 1857 O O . VAL A 1 251 ? -40.342 -26.931 -7.723 1.00 11.82 237 VAL O O 1
ATOM 1861 N N . SER A 1 252 ? -41.376 -25.401 -9.026 1.00 8.87 238 SER O N 1
ATOM 1862 C CA . SER A 1 252 ? -41.932 -24.641 -7.918 1.00 9.79 238 SER O CA 1
ATOM 1863 C C . SER A 1 252 ? -43.378 -24.307 -8.267 1.00 10.45 238 SER O C 1
ATOM 1864 O O . SER A 1 252 ? -43.824 -24.527 -9.398 1.00 11.26 238 SER O O 1
ATOM 1867 N N . VAL A 1 253 ? -44.123 -23.800 -7.283 1.00 10.29 239 VAL O N 1
ATOM 1868 C CA . VAL A 1 253 ? -45.539 -23.487 -7.526 1.00 9.36 239 VAL O CA 1
ATOM 1869 C C . VAL A 1 253 ? -45.932 -22.223 -6.765 1.00 13.74 239 VAL O C 1
ATOM 1870 O O . VAL A 1 253 ? -45.618 -22.087 -5.582 1.00 17.04 239 VAL O O 1
ATOM 1874 N N . VAL A 1 254 ? -46.571 -21.278 -7.475 1.00 14.20 240 VAL O N 1
ATOM 1875 C CA . VAL A 1 254 ? -47.095 -20.019 -6.925 1.00 13.59 240 VAL O CA 1
ATOM 1876 C C . VAL A 1 254 ? -48.557 -20.195 -6.567 1.00 12.34 240 VAL O C 1
ATOM 1877 O O . VAL A 1 254 ? -49.352 -20.691 -7.378 1.00 14.90 240 VAL O O 1
ATOM 1881 N N . ASP A 1 255 ? -48.910 -19.818 -5.339 1.00 13.32 241 ASP O N 1
ATOM 1882 C CA . ASP A 1 255 ? -50.306 -19.752 -4.917 1.00 14.17 241 ASP O CA 1
ATOM 1883 C C . ASP A 1 255 ? -50.596 -18.277 -4.641 1.00 14.29 241 ASP O C 1
ATOM 1884 O O . ASP A 1 255 ? -50.066 -17.704 -3.682 1.00 13.53 241 ASP O O 1
ATOM 1889 N N . LEU A 1 256 ? -51.405 -17.661 -5.501 1.00 12.81 242 LEU O N 1
ATOM 1890 C CA . LEU A 1 256 ? -51.733 -16.245 -5.407 1.00 10.43 242 LEU O CA 1
ATOM 1891 C C . LEU A 1 256 ? -53.180 -16.091 -4.994 1.00 11.77 242 LEU O C 1
ATOM 1892 O O . LEU A 1 256 ? -54.062 -16.736 -5.563 1.00 14.42 242 LEU O O 1
ATOM 1897 N N . VAL A 1 257 ? -53.423 -15.255 -3.998 1.00 10.78 243 VAL O N 1
ATOM 1898 C CA . VAL A 1 257 ? -54.781 -14.916 -3.587 1.00 10.55 243 VAL O CA 1
ATOM 1899 C C . VAL A 1 257 ? -54.948 -13.415 -3.786 1.00 12.28 243 VAL O C 1
ATOM 1900 O O . VAL A 1 257 ? -54.201 -12.621 -3.191 1.00 14.38 243 VAL O O 1
ATOM 1904 N N . VAL A 1 258 ? -55.905 -13.010 -4.636 1.00 11.38 244 VAL O N 1
ATOM 1905 C CA . VAL A 1 258 ? -56.117 -11.585 -4.875 1.00 14.21 244 VAL O CA 1
ATOM 1906 C C . VAL A 1 258 ? -57.585 -11.245 -4.667 1.00 11.61 244 VAL O C 1
ATOM 1907 O O . VAL A 1 258 ? -58.490 -12.028 -4.966 1.00 12.68 244 VAL O O 1
ATOM 1911 N N . GLN A 1 259 ? -57.817 -10.050 -4.140 1.00 11.96 245 GLN O N 1
ATOM 1912 C CA . GLN A 1 259 ? -59.130 -9.431 -4.200 1.00 12.86 245 GLN O CA 1
ATOM 1913 C C . GLN A 1 259 ? -59.216 -8.716 -5.531 1.00 13.24 245 GLN O C 1
ATOM 1914 O O . GLN A 1 259 ? -58.309 -7.958 -5.878 1.00 15.17 245 GLN O O 1
ATOM 1920 N N . VAL A 1 260 ? -60.283 -8.965 -6.286 1.00 15.02 246 VAL O N 1
ATOM 1921 C CA . VAL A 1 260 ? -60.438 -8.347 -7.603 1.00 13.38 246 VAL O CA 1
ATOM 1922 C C . VAL A 1 260 ? -61.626 -7.386 -7.566 1.00 15.30 246 VAL O C 1
ATOM 1923 O O . VAL A 1 260 ? -62.495 -7.456 -6.690 1.00 17.12 246 VAL O O 1
ATOM 1927 N N . GLU A 1 261 ? -61.664 -6.490 -8.558 1.00 14.79 247 GLU O N 1
ATOM 1928 C CA . GLU A 1 261 ? -62.767 -5.532 -8.658 1.00 17.85 247 GLU O CA 1
ATOM 1929 C C . GLU A 1 261 ? -64.030 -6.183 -9.197 1.00 16.56 247 GLU O C 1
ATOM 1930 O O . GLU A 1 261 ? -65.133 -5.969 -8.677 1.00 23.83 247 GLU O O 1
ATOM 1936 N N . LYS A 1 262 ? -63.900 -6.902 -10.289 1.00 15.37 248 LYS O N 1
ATOM 1937 C CA . LYS A 1 262 ? -65.026 -7.529 -10.976 1.00 15.59 248 LYS O CA 1
ATOM 1938 C C . LYS A 1 262 ? -65.367 -8.884 -10.349 1.00 13.25 248 LYS O C 1
ATOM 1939 O O . LYS A 1 262 ? -64.542 -9.811 -10.356 1.00 17.20 248 LYS O O 1
ATOM 1945 N N . LYS A 1 263 ? -66.594 -9.034 -9.848 1.00 13.39 249 LYS O N 1
ATOM 1946 C CA . LYS A 1 263 ? -67.009 -10.319 -9.279 1.00 15.47 249 LYS O CA 1
ATOM 1947 C C . LYS A 1 263 ? -66.991 -11.381 -10.370 1.00 15.30 249 LYS O C 1
ATOM 1948 O O . LYS A 1 263 ? -67.327 -11.124 -11.532 1.00 16.51 249 LYS O O 1
ATOM 1954 N N . THR A 1 264 ? -66.583 -12.590 -9.999 1.00 15.00 250 THR O N 1
ATOM 1955 C CA . THR A 1 264 ? -66.310 -13.592 -11.018 1.00 16.03 250 THR O CA 1
ATOM 1956 C C . THR A 1 264 ? -66.479 -14.982 -10.410 1.00 15.96 250 THR O C 1
ATOM 1957 O O . THR A 1 264 ? -67.064 -15.151 -9.334 1.00 15.71 250 THR O O 1
ATOM 1961 N N . PHE A 1 265 ? -66.005 -15.987 -11.142 1.00 14.26 251 PHE O N 1
ATOM 1962 C CA . PHE A 1 265 ? -66.142 -17.396 -10.775 1.00 13.37 251 PHE O CA 1
ATOM 1963 C C . PHE A 1 265 ? -65.035 -18.147 -11.502 1.00 13.63 251 PHE O C 1
ATOM 1964 O O . PHE A 1 265 ? -64.440 -17.637 -12.450 1.00 13.72 251 PHE O O 1
ATOM 1972 N N . ALA A 1 266 ? -64.751 -19.350 -11.024 1.00 11.98 252 ALA O N 1
ATOM 1973 C CA . ALA A 1 266 ? -63.493 -19.998 -11.406 1.00 12.64 252 ALA O CA 1
ATOM 1974 C C . ALA A 1 266 ? -63.388 -20.219 -12.916 1.00 12.85 252 ALA O C 1
ATOM 1975 O O . ALA A 1 266 ? -62.326 -19.984 -13.521 1.00 13.72 252 ALA O O 1
ATOM 1977 N N . GLU A 1 267 ? -64.467 -20.681 -13.551 1.00 12.56 253 GLU O N 1
ATOM 1978 C CA . GLU A 1 267 ? -64.424 -20.980 -14.981 1.00 12.59 253 GLU O CA 1
ATOM 1979 C C . GLU A 1 267 ? -64.129 -19.743 -15.815 1.00 13.23 253 GLU O C 1
ATOM 1980 O O . GLU A 1 267 ? -63.472 -19.826 -16.870 1.00 15.15 253 GLU O O 1
ATOM 1986 N N . GLU A 1 268 ? -64.641 -18.595 -15.386 1.00 13.25 254 GLU O N 1
ATOM 1987 C CA . GLU A 1 268 ? -64.381 -17.334 -16.067 1.00 12.36 254 GLU O CA 1
ATOM 1988 C C . GLU A 1 268 ? -62.933 -16.883 -15.911 1.00 12.72 254 GLU O C 1
ATOM 1989 O O . GLU A 1 268 ? -62.325 -16.388 -16.876 1.00 14.04 254 GLU O O 1
ATOM 1995 N N . VAL A 1 269 ? -62.363 -17.068 -14.715 1.00 11.18 255 VAL O N 1
ATOM 1996 C CA . VAL A 1 269 ? -60.936 -16.787 -14.499 1.00 10.66 255 VAL O CA 1
ATOM 1997 C C . VAL A 1 269 ? -60.089 -17.671 -15.397 1.00 15.63 255 VAL O C 1
ATOM 1998 O O . VAL A 1 269 ? -59.178 -17.199 -16.108 1.00 12.16 255 VAL O O 1
ATOM 2002 N N . ASN A 1 270 ? -60.380 -18.973 -15.391 1.00 12.10 256 ASN O N 1
ATOM 2003 C CA . ASN A 1 270 ? -59.627 -19.874 -16.251 1.00 13.44 256 ASN O CA 1
ATOM 2004 C C . ASN A 1 270 ? -59.800 -19.516 -17.723 1.00 12.66 256 ASN O C 1
ATOM 2005 O O . ASN A 1 270 ? -58.847 -19.586 -18.500 1.00 13.52 256 ASN O O 1
ATOM 2010 N N . ALA A 1 271 ? -60.995 -19.092 -18.124 1.00 13.58 257 ALA O N 1
ATOM 2011 C CA . ALA A 1 271 ? -61.188 -18.723 -19.523 1.00 13.63 257 ALA O CA 1
ATOM 2012 C C . ALA A 1 271 ? -60.299 -17.543 -19.922 1.00 14.49 257 ALA O C 1
ATOM 2013 O O . ALA A 1 271 ? -59.782 -17.506 -21.052 1.00 16.36 257 ALA O O 1
ATOM 2015 N N . ALA A 1 272 ? -60.110 -16.567 -19.012 1.00 11.34 258 ALA O N 1
ATOM 2016 C CA . ALA A 1 272 ? -59.207 -15.450 -19.297 1.00 14.61 258 ALA O CA 1
ATOM 2017 C C . ALA A 1 272 ? -57.786 -15.947 -19.518 1.00 14.05 258 ALA O C 1
ATOM 2018 O O . ALA A 1 272 ? -57.095 -15.466 -20.416 1.00 15.14 258 ALA O O 1
ATOM 2020 N N . PHE A 1 273 ? -57.351 -16.912 -18.745 1.00 12.61 259 PHE O N 1
ATOM 2021 C CA . PHE A 1 273 ? -55.982 -17.435 -18.900 1.00 13.18 259 PHE O CA 1
ATOM 2022 C C . PHE A 1 273 ? -55.838 -18.191 -20.225 1.00 13.45 259 PHE O C 1
ATOM 2023 O O . PHE A 1 273 ? -54.823 -18.118 -20.854 1.00 14.21 259 PHE O O 1
ATOM 2031 N N . ARG A 1 274 ? -56.873 -18.923 -20.593 1.00 13.17 260 ARG O N 1
ATOM 2032 C CA . ARG A 1 274 ? -56.818 -19.726 -21.833 1.00 14.89 260 ARG O CA 1
ATOM 2033 C C . ARG A 1 274 ? -56.756 -18.791 -23.047 1.00 16.64 260 ARG O C 1
ATOM 2034 O O . ARG A 1 274 ? -56.006 -19.052 -23.945 1.00 17.06 260 ARG O O 1
ATOM 2042 N N . GLU A 1 275 ? -57.526 -17.721 -23.000 1.00 15.57 261 GLU O N 1
ATOM 2043 C CA . GLU A 1 275 ? -57.449 -16.721 -24.087 1.00 16.72 261 GLU O CA 1
ATOM 2044 C C . GLU A 1 275 ? -56.018 -16.194 -24.214 1.00 18.92 261 GLU O C 1
ATOM 2045 O O . GLU A 1 275 ? -55.524 -16.101 -25.320 1.00 18.82 261 GLU O O 1
ATOM 2051 N N . ALA A 1 276 ? -55.399 -15.890 -23.079 1.00 17.38 262 ALA O N 1
ATOM 2052 C CA . ALA A 1 276 ? -54.035 -15.381 -23.157 1.00 16.25 262 ALA O CA 1
ATOM 2053 C C . ALA A 1 276 ? -53.059 -16.463 -23.620 1.00 17.21 262 ALA O C 1
ATOM 2054 O O . ALA A 1 276 ? -52.181 -16.208 -24.454 1.00 17.35 262 ALA O O 1
ATOM 2056 N N . ALA A 1 277 ? -53.224 -17.685 -23.126 1.00 15.23 263 ALA O N 1
ATOM 2057 C CA . ALA A 1 277 ? -52.336 -18.781 -23.512 1.00 15.58 263 ALA O CA 1
ATOM 2058 C C . ALA A 1 277 ? -52.458 -19.134 -24.986 1.00 16.04 263 ALA O C 1
ATOM 2059 O O . ALA A 1 277 ? -51.462 -19.531 -25.610 1.00 19.77 263 ALA O O 1
ATOM 2061 N N . ASN A 1 278 ? -53.644 -18.960 -25.574 1.00 15.86 264 ASN O N 1
ATOM 2062 C CA . ASN A 1 278 ? -53.861 -19.264 -26.974 1.00 18.98 264 ASN O CA 1
ATOM 2063 C C . ASN A 1 278 ? -53.498 -18.098 -27.882 1.00 22.54 264 ASN O C 1
ATOM 2064 O O . ASN A 1 278 ? -53.433 -18.286 -29.101 1.00 27.55 264 ASN O O 1
ATOM 2069 N N . GLY A 1 279 ? -53.262 -16.913 -27.317 1.00 23.49 265 GLY O N 1
ATOM 2070 C CA . GLY A 1 279 ? -52.960 -15.740 -28.089 1.00 23.84 265 GLY O CA 1
ATOM 2071 C C . GLY A 1 279 ? -51.663 -15.087 -27.671 1.00 17.25 265 GLY O C 1
ATOM 2072 O O . GLY A 1 279 ? -50.562 -15.605 -27.922 1.00 22.17 265 GLY O O 1
ATOM 2073 N N . PRO A 1 280 ? -51.773 -13.923 -27.022 1.00 18.79 266 PRO O N 1
ATOM 2074 C CA . PRO A 1 280 ? -50.606 -13.048 -26.857 1.00 19.44 266 PRO O CA 1
ATOM 2075 C C . PRO A 1 280 ? -49.551 -13.563 -25.904 1.00 22.12 266 PRO O C 1
ATOM 2076 O O . PRO A 1 280 ? -48.434 -13.030 -25.911 1.00 27.77 266 PRO O O 1
ATOM 2080 N N . MET A 1 281 ? -49.865 -14.550 -25.070 1.00 16.37 267 MET O N 1
ATOM 2081 C CA . MET A 1 281 ? -48.854 -15.164 -24.231 1.00 17.48 267 MET O CA 1
ATOM 2082 C C . MET A 1 281 ? -48.557 -16.598 -24.609 1.00 16.09 267 MET O C 1
ATOM 2083 O O . MET A 1 281 ? -48.029 -17.343 -23.778 1.00 15.73 267 MET O O 1
ATOM 2088 N N . LYS A 1 282 ? -48.854 -17.007 -25.848 1.00 16.08 268 LYS O N 1
ATOM 2089 C CA . LYS A 1 282 ? -48.549 -18.368 -26.271 1.00 16.86 268 LYS O CA 1
ATOM 2090 C C . LYS A 1 282 ? -47.055 -18.634 -26.118 1.00 18.24 268 LYS O C 1
ATOM 2091 O O . LYS A 1 282 ? -46.220 -17.809 -26.496 1.00 18.84 268 LYS O O 1
ATOM 2097 N N . GLY A 1 283 ? -46.715 -19.749 -25.488 1.00 18.37 269 GLY O N 1
ATOM 2098 C CA . GLY A 1 283 ? -45.329 -20.041 -25.211 1.00 14.34 269 GLY O CA 1
ATOM 2099 C C . GLY A 1 283 ? -44.825 -19.563 -23.868 1.00 18.29 269 GLY O C 1
ATOM 2100 O O . GLY A 1 283 ? -43.785 -20.038 -23.407 1.00 21.73 269 GLY O O 1
ATOM 2101 N N . VAL A 1 284 ? -45.523 -18.631 -23.233 1.00 15.78 270 VAL O N 1
ATOM 2102 C CA . VAL A 1 284 ? -45.136 -18.110 -21.933 1.00 15.29 270 VAL O CA 1
ATOM 2103 C C . VAL A 1 284 ? -46.100 -18.585 -20.855 1.00 15.11 270 VAL O C 1
ATOM 2104 O O . VAL A 1 284 ? -45.679 -19.037 -19.792 1.00 12.39 270 VAL O O 1
ATOM 2108 N N . LEU A 1 285 ? -47.396 -18.553 -21.159 1.00 12.41 271 LEU O N 1
ATOM 2109 C CA A LEU A 1 285 ? -48.442 -18.970 -20.239 0.59 12.45 271 LEU O CA 1
ATOM 2110 C CA B LEU A 1 285 ? -48.449 -18.970 -20.240 0.41 12.51 271 LEU O CA 1
ATOM 2111 C C . LEU A 1 285 ? -49.160 -20.181 -20.823 1.00 15.42 271 LEU O C 1
ATOM 2112 O O . LEU A 1 285 ? -49.521 -20.195 -22.005 1.00 15.61 271 LEU O O 1
ATOM 2121 N N . HIS A 1 286 ? -49.316 -21.217 -20.009 1.00 13.10 272 HIS O N 1
ATOM 2122 C CA . HIS A 1 286 ? -49.980 -22.464 -20.337 1.00 13.15 272 HIS O CA 1
ATOM 2123 C C . HIS A 1 286 ? -51.092 -22.696 -19.329 1.00 13.29 272 HIS O C 1
ATOM 2124 O O . HIS A 1 286 ? -50.951 -22.324 -18.162 1.00 12.61 272 HIS O O 1
ATOM 2131 N N . VAL A 1 287 ? -52.205 -23.279 -19.771 1.00 11.86 273 VAL O N 1
ATOM 2132 C CA . VAL A 1 287 ? -53.235 -23.728 -18.831 1.00 11.66 273 VAL O CA 1
ATOM 2133 C C . VAL A 1 287 ? -53.304 -25.254 -18.882 1.00 12.53 273 VAL O C 1
ATOM 2134 O O . VAL A 1 287 ? -53.573 -25.840 -19.935 1.00 15.48 273 VAL O O 1
ATOM 2138 N N . GLU A 1 288 ? -53.083 -25.891 -17.737 1.00 12.08 274 GLU O N 1
ATOM 2139 C CA . GLU A 1 288 ? -53.007 -27.345 -17.632 1.00 13.41 274 GLU O CA 1
ATOM 2140 C C . GLU A 1 288 ? -54.295 -27.912 -17.059 1.00 14.52 274 GLU O C 1
ATOM 2141 O O . GLU A 1 288 ? -54.679 -27.583 -15.925 1.00 14.29 274 GLU O O 1
ATOM 2147 N N . ASP A 1 289 ? -54.915 -28.815 -17.823 1.00 13.21 275 ASP O N 1
ATOM 2148 C CA . ASP A 1 289 ? -56.161 -29.443 -17.432 1.00 17.77 275 ASP O CA 1
ATOM 2149 C C . ASP A 1 289 ? -55.990 -30.826 -16.813 1.00 14.42 275 ASP O C 1
ATOM 2150 O O . ASP A 1 289 ? -56.922 -31.315 -16.172 1.00 18.28 275 ASP O O 1
ATOM 2155 N N . ALA A 1 290 ? -54.842 -31.467 -16.986 1.00 11.50 276 ALA O N 1
ATOM 2156 C CA . ALA A 1 290 ? -54.620 -32.786 -16.416 1.00 13.75 276 ALA O CA 1
ATOM 2157 C C . ALA A 1 290 ? -54.207 -32.680 -14.948 1.00 15.64 276 ALA O C 1
ATOM 2158 O O . ALA A 1 290 ? -53.586 -31.695 -14.551 1.00 13.81 276 ALA O O 1
ATOM 2160 N N . PRO A 1 291 ? -54.521 -33.704 -14.131 1.00 12.36 277 PRO O N 1
ATOM 2161 C CA . PRO A 1 291 ? -54.183 -33.666 -12.702 1.00 13.53 277 PRO O CA 1
ATOM 2162 C C . PRO A 1 291 ? -52.764 -34.143 -12.446 1.00 12.07 277 PRO O C 1
ATOM 2163 O O . PRO A 1 291 ? -52.525 -35.334 -12.198 1.00 13.31 277 PRO O O 1
ATOM 2167 N N . LEU A 1 292 ? -51.821 -33.204 -12.490 1.00 11.47 278 LEU O N 1
ATOM 2168 C CA . LEU A 1 292 ? -50.393 -33.501 -12.490 1.00 10.91 278 LEU O CA 1
ATOM 2169 C C . LEU A 1 292 ? -49.736 -33.102 -11.183 1.00 12.62 278 LEU O C 1
ATOM 2170 O O . LEU A 1 292 ? -50.344 -32.555 -10.266 1.00 11.69 278 LEU O O 1
ATOM 2175 N N . VAL A 1 293 ? -48.463 -33.457 -11.084 1.00 11.04 279 VAL O N 1
ATOM 2176 C CA . VAL A 1 293 ? -47.670 -33.141 -9.916 1.00 12.02 279 VAL O CA 1
ATOM 2177 C C . VAL A 1 293 ? -46.363 -32.508 -10.401 1.00 11.19 279 VAL O C 1
ATOM 2178 O O . VAL A 1 293 ? -46.087 -32.457 -11.596 1.00 11.86 279 VAL O O 1
ATOM 2182 N N . SER A 1 294 ? -45.555 -32.029 -9.445 1.00 10.59 280 SER O N 1
ATOM 2183 C CA . SER A 1 294 ? -44.409 -31.177 -9.798 1.00 8.97 280 SER O CA 1
ATOM 2184 C C . SER A 1 294 ? -43.514 -31.765 -10.876 1.00 11.43 280 SER O C 1
ATOM 2185 O O . SER A 1 294 ? -43.129 -31.058 -11.804 1.00 12.95 280 SER O O 1
ATOM 2188 N N . ILE A 1 295 ? -43.129 -33.044 -10.763 1.00 11.82 281 ILE O N 1
ATOM 2189 C CA . ILE A 1 295 ? -42.149 -33.596 -11.687 1.00 11.40 281 ILE O CA 1
ATOM 2190 C C . ILE A 1 295 ? -42.645 -33.524 -13.129 1.00 13.38 281 ILE O C 1
ATOM 2191 O O . ILE A 1 295 ? -41.839 -33.462 -14.062 1.00 13.78 281 ILE O O 1
ATOM 2196 N N . ASP A 1 296 ? -43.965 -33.511 -13.343 1.00 11.51 282 ASP O N 1
ATOM 2197 C CA . ASP A 1 296 ? -44.494 -33.435 -14.700 1.00 12.11 282 ASP O CA 1
ATOM 2198 C C . ASP A 1 296 ? -44.184 -32.110 -15.376 1.00 11.57 282 ASP O C 1
ATOM 2199 O O . ASP A 1 296 ? -44.281 -32.017 -16.604 1.00 13.50 282 ASP O O 1
ATOM 2204 N N . PHE A 1 297 ? -43.835 -31.083 -14.617 1.00 12.16 283 PHE O N 1
ATOM 2205 C CA . PHE A 1 297 ? -43.526 -29.801 -15.220 1.00 11.73 283 PHE O CA 1
ATOM 2206 C C . PHE A 1 297 ? -42.035 -29.590 -15.370 1.00 12.23 283 PHE O C 1
ATOM 2207 O O . PHE A 1 297 ? -41.616 -28.497 -15.750 1.00 12.30 283 PHE O O 1
ATOM 2215 N N . LYS A 1 298 ? -41.207 -30.598 -15.060 1.00 11.26 284 LYS O N 1
ATOM 2216 C CA . LYS A 1 298 ? -39.772 -30.442 -15.351 1.00 12.24 284 LYS O CA 1
ATOM 2217 C C . LYS A 1 298 ? -39.525 -30.283 -16.841 1.00 12.88 284 LYS O C 1
ATOM 2218 O O . LYS A 1 298 ? -40.146 -30.961 -17.677 1.00 14.22 284 LYS O O 1
ATOM 2224 N N . CYS A 1 299 ? -38.640 -29.341 -17.156 1.00 13.64 285 CYS O N 1
ATOM 2225 C CA A CYS A 1 299 ? -38.203 -29.074 -18.523 0.55 13.97 285 CYS O CA 1
ATOM 2226 C CA B CYS A 1 299 ? -38.198 -29.112 -18.525 0.45 13.98 285 CYS O CA 1
ATOM 2227 C C . CYS A 1 299 ? -39.337 -28.636 -19.423 1.00 15.08 285 CYS O C 1
ATOM 2228 O O . CYS A 1 299 ? -39.339 -28.914 -20.630 1.00 20.49 285 CYS O O 1
ATOM 2233 N N . THR A 1 300 ? -40.294 -27.917 -18.852 1.00 13.21 286 THR O N 1
ATOM 2234 C CA . THR A 1 300 ? -41.305 -27.249 -19.657 1.00 14.65 286 THR O CA 1
ATOM 2235 C C . THR A 1 300 ? -40.802 -25.858 -20.000 1.00 13.48 286 THR O C 1
ATOM 2236 O O . THR A 1 300 ? -40.159 -25.191 -19.175 1.00 13.86 286 THR O O 1
ATOM 2240 N N . ASP A 1 301 ? -41.121 -25.411 -21.226 1.00 14.14 287 ASP O N 1
ATOM 2241 C CA . ASP A 1 301 ? -40.560 -24.175 -21.757 1.00 15.02 287 ASP O CA 1
ATOM 2242 C C . ASP A 1 301 ? -41.334 -22.944 -21.320 1.00 14.10 287 ASP O C 1
ATOM 2243 O O . ASP A 1 301 ? -40.798 -21.843 -21.378 1.00 13.60 287 ASP O O 1
ATOM 2248 N N . GLN A 1 302 ? -42.583 -23.107 -20.924 1.00 12.44 288 GLN O N 1
ATOM 2249 C CA . GLN A 1 302 ? -43.361 -21.959 -20.481 1.00 13.61 288 GLN O CA 1
ATOM 2250 C C . GLN A 1 302 ? -42.876 -21.430 -19.137 1.00 13.61 288 GLN O C 1
ATOM 2251 O O . GLN A 1 302 ? -42.224 -22.124 -18.341 1.00 14.74 288 GLN O O 1
ATOM 2257 N N . SER A 1 303 ? -43.224 -20.178 -18.881 1.00 12.13 289 SER O N 1
ATOM 2258 C CA . SER A 1 303 ? -42.905 -19.562 -17.578 1.00 12.09 289 SER O CA 1
ATOM 2259 C C . SER A 1 303 ? -43.952 -19.928 -16.532 1.00 14.81 289 SER O C 1
ATOM 2260 O O . SER A 1 303 ? -43.629 -19.885 -15.347 1.00 19.99 289 SER O O 1
ATOM 2263 N N . THR A 1 304 ? -45.160 -20.235 -16.966 1.00 11.34 290 THR O N 1
ATOM 2264 C CA . THR A 1 304 ? -46.290 -20.395 -16.038 1.00 16.24 290 THR O CA 1
ATOM 2265 C C . THR A 1 304 ? -47.260 -21.464 -16.558 1.00 14.24 290 THR O C 1
ATOM 2266 O O . THR A 1 304 ? -47.617 -21.395 -17.710 1.00 13.67 290 THR O O 1
ATOM 2270 N N . SER A 1 305 ? -47.633 -22.416 -15.692 1.00 11.60 291 SER O N 1
ATOM 2271 C CA . SER A 1 305 ? -48.664 -23.405 -16.046 1.00 11.79 291 SER O CA 1
ATOM 2272 C C . SER A 1 305 ? -49.766 -23.301 -14.992 1.00 10.28 291 SER O C 1
ATOM 2273 O O . SER A 1 305 ? -49.557 -23.753 -13.905 1.00 11.57 291 SER O O 1
ATOM 2276 N N . ILE A 1 306 ? -50.880 -22.668 -15.366 1.00 9.86 292 ILE O N 1
ATOM 2277 C CA . ILE A 1 306 ? -52.009 -22.555 -14.452 1.00 10.57 292 ILE O CA 1
ATOM 2278 C C . ILE A 1 306 ? -52.575 -23.954 -14.244 1.00 12.03 292 ILE O C 1
ATOM 2279 O O . ILE A 1 306 ? -52.840 -24.673 -15.215 1.00 12.71 292 ILE O O 1
ATOM 2284 N N . ASP A 1 307 ? -52.749 -24.350 -12.986 1.00 10.52 293 ASP O N 1
ATOM 2285 C CA . ASP A 1 307 ? -53.386 -25.636 -12.671 1.00 10.13 293 ASP O CA 1
ATOM 2286 C C . ASP A 1 307 ? -54.885 -25.365 -12.611 1.00 9.99 293 ASP O C 1
ATOM 2287 O O . ASP A 1 307 ? -55.400 -24.884 -11.595 1.00 11.73 293 ASP O O 1
ATOM 2292 N N . ALA A 1 308 ? -55.575 -25.641 -13.724 1.00 11.30 294 ALA O N 1
ATOM 2293 C CA . ALA A 1 308 ? -56.935 -25.121 -13.879 1.00 12.22 294 ALA O CA 1
ATOM 2294 C C . ALA A 1 308 ? -57.867 -25.641 -12.806 1.00 14.13 294 ALA O C 1
ATOM 2295 O O . ALA A 1 308 ? -58.739 -24.904 -12.321 1.00 11.51 294 ALA O O 1
ATOM 2297 N N . SER A 1 309 ? -57.728 -26.922 -12.444 1.00 13.08 295 SER O N 1
ATOM 2298 C CA . SER A 1 309 ? -58.717 -27.450 -11.521 1.00 12.43 295 SER O CA 1
ATOM 2299 C C . SER A 1 309 ? -58.533 -26.948 -10.100 1.00 12.48 295 SER O C 1
ATOM 2300 O O . SER A 1 309 ? -59.406 -27.210 -9.242 1.00 15.19 295 SER O O 1
ATOM 2303 N N . LEU A 1 310 ? -57.473 -26.184 -9.832 1.00 10.80 296 LEU O N 1
ATOM 2304 C CA . LEU A 1 310 ? -57.235 -25.606 -8.519 1.00 10.76 296 LEU O CA 1
ATOM 2305 C C . LEU A 1 310 ? -57.712 -24.162 -8.419 1.00 13.94 296 LEU O C 1
ATOM 2306 O O . LEU A 1 310 ? -57.765 -23.635 -7.310 1.00 14.99 296 LEU O O 1
ATOM 2311 N N . THR A 1 311 ? -58.071 -23.511 -9.526 1.00 10.15 297 THR O N 1
ATOM 2312 C CA . THR A 1 311 ? -58.594 -22.148 -9.421 1.00 10.10 297 THR O CA 1
ATOM 2313 C C . THR A 1 311 ? -59.853 -22.110 -8.552 1.00 12.53 297 THR O C 1
ATOM 2314 O O . THR A 1 311 ? -60.745 -22.938 -8.706 1.00 13.55 297 THR O O 1
ATOM 2318 N N . MET A 1 312 ? -59.934 -21.125 -7.649 1.00 12.67 298 MET O N 1
ATOM 2319 C CA . MET A 1 312 ? -61.027 -21.067 -6.679 1.00 11.90 298 MET O CA 1
ATOM 2320 C C . MET A 1 312 ? -61.442 -19.614 -6.532 1.00 11.63 298 MET O C 1
ATOM 2321 O O . MET A 1 312 ? -60.594 -18.721 -6.555 1.00 14.47 298 MET O O 1
ATOM 2326 N N . VAL A 1 313 ? -62.738 -19.359 -6.412 1.00 11.56 299 VAL O N 1
ATOM 2327 C CA . VAL A 1 313 ? -63.231 -18.018 -6.105 1.00 11.46 299 VAL O CA 1
ATOM 2328 C C . VAL A 1 313 ? -64.137 -18.131 -4.881 1.00 11.34 299 VAL O C 1
ATOM 2329 O O . VAL A 1 313 ? -65.052 -18.956 -4.855 1.00 14.81 299 VAL O O 1
ATOM 2333 N N . MET A 1 314 ? -63.842 -17.357 -3.850 1.00 12.78 300 MET O N 1
ATOM 2334 C CA . MET A 1 314 ? -64.622 -17.281 -2.623 1.00 13.54 300 MET O CA 1
ATOM 2335 C C . MET A 1 314 ? -65.246 -15.901 -2.490 1.00 14.01 300 MET O C 1
ATOM 2336 O O . MET A 1 314 ? -64.577 -14.884 -2.686 1.00 13.84 300 MET O O 1
ATOM 2341 N N . GLY A 1 315 ? -66.523 -15.873 -2.105 1.00 14.93 301 GLY O N 1
ATOM 2342 C CA . GLY A 1 315 ? -67.184 -14.606 -1.845 1.00 16.14 301 GLY O CA 1
ATOM 2343 C C . GLY A 1 315 ? -67.114 -13.657 -3.014 1.00 14.86 301 GLY O C 1
ATOM 2344 O O . GLY A 1 315 ? -66.935 -12.449 -2.814 1.00 19.52 301 GLY O O 1
ATOM 2345 N N . ASP A 1 316 ? -67.171 -14.191 -4.234 1.00 16.87 302 ASP O N 1
ATOM 2346 C CA . ASP A 1 316 ? -67.271 -13.459 -5.495 1.00 14.46 302 ASP O CA 1
ATOM 2347 C C . ASP A 1 316 ? -66.004 -12.760 -5.966 1.00 14.94 302 ASP O C 1
ATOM 2348 O O . ASP A 1 316 ? -65.789 -12.633 -7.173 1.00 14.12 302 ASP O O 1
ATOM 2353 N N . ASP A 1 317 ? -65.186 -12.246 -5.053 1.00 14.00 303 ASP O N 1
ATOM 2354 C CA . ASP A 1 317 ? -64.067 -11.417 -5.488 1.00 15.17 303 ASP O CA 1
ATOM 2355 C C . ASP A 1 317 ? -62.738 -11.810 -4.850 1.00 14.69 303 ASP O C 1
ATOM 2356 O O . ASP A 1 317 ? -61.756 -11.106 -5.061 1.00 15.08 303 ASP O O 1
ATOM 2361 N N . MET A 1 318 ? -62.663 -12.938 -4.133 1.00 13.01 304 MET O N 1
ATOM 2362 C CA . MET A 1 318 ? -61.386 -13.496 -3.665 1.00 12.69 304 MET O CA 1
ATOM 2363 C C . MET A 1 318 ? -60.987 -14.627 -4.601 1.00 15.23 304 MET O C 1
ATOM 2364 O O . MET A 1 318 ? -61.615 -15.688 -4.579 1.00 15.14 304 MET O O 1
ATOM 2369 N N . VAL A 1 319 ? -59.940 -14.419 -5.396 1.00 11.89 305 VAL O N 1
ATOM 2370 C CA . VAL A 1 319 ? -59.548 -15.370 -6.427 1.00 11.47 305 VAL O CA 1
ATOM 2371 C C . VAL A 1 319 ? -58.228 -16.007 -6.015 1.00 12.34 305 VAL O C 1
ATOM 2372 O O . VAL A 1 319 ? -57.282 -15.298 -5.651 1.00 13.00 305 VAL O O 1
ATOM 2376 N N . LYS A 1 320 ? -58.186 -17.338 -6.032 1.00 10.48 306 LYS O N 1
ATOM 2377 C CA . LYS A 1 320 ? -56.983 -18.112 -5.767 1.00 10.03 306 LYS O CA 1
ATOM 2378 C C . LYS A 1 320 ? -56.576 -18.821 -7.043 1.00 12.85 306 LYS O C 1
ATOM 2379 O O . LYS A 1 320 ? -57.379 -19.562 -7.632 1.00 12.29 306 LYS O O 1
ATOM 2385 N N . VAL A 1 321 ? -55.316 -18.613 -7.448 1.00 10.46 307 VAL O N 1
ATOM 2386 C CA . VAL A 1 321 ? -54.739 -19.213 -8.644 1.00 11.33 307 VAL O CA 1
ATOM 2387 C C . VAL A 1 321 ? -53.445 -19.918 -8.251 1.00 13.25 307 VAL O C 1
ATOM 2388 O O . VAL A 1 321 ? -52.637 -19.364 -7.501 1.00 13.88 307 VAL O O 1
ATOM 2392 N N . VAL A 1 322 ? -53.258 -21.134 -8.759 1.00 10.93 308 VAL O N 1
ATOM 2393 C CA . VAL A 1 322 ? -52.071 -21.958 -8.486 1.00 9.45 308 VAL O CA 1
ATOM 2394 C C . VAL A 1 322 ? -51.346 -22.209 -9.806 1.00 10.21 308 VAL O C 1
ATOM 2395 O O . VAL A 1 322 ? -51.945 -22.700 -10.773 1.00 11.38 308 VAL O O 1
ATOM 2399 N N . ALA A 1 323 ? -50.070 -21.832 -9.859 1.00 11.12 309 ALA O N 1
ATOM 2400 C CA . ALA A 1 323 ? -49.312 -21.904 -11.110 1.00 10.99 309 ALA O CA 1
ATOM 2401 C C . ALA A 1 323 ? -47.950 -22.548 -10.909 1.00 11.89 309 ALA O C 1
ATOM 2402 O O . ALA A 1 323 ? -47.211 -22.193 -9.986 1.00 13.85 309 ALA O O 1
ATOM 2404 N N . TRP A 1 324 ? -47.648 -23.512 -11.762 1.00 9.42 310 TRP O N 1
ATOM 2405 C CA . TRP A 1 324 ? -46.382 -24.225 -11.738 1.00 10.28 310 TRP O CA 1
ATOM 2406 C C . TRP A 1 324 ? -45.324 -23.551 -12.586 1.00 11.78 310 TRP O C 1
ATOM 2407 O O . TRP A 1 324 ? -45.621 -22.971 -13.631 1.00 11.79 310 TRP O O 1
ATOM 2418 N N . TYR A 1 325 ? -44.059 -23.715 -12.185 1.00 9.88 311 TYR O N 1
ATOM 2419 C CA . TYR A 1 325 ? -42.972 -23.186 -13.001 1.00 10.01 311 TYR O CA 1
ATOM 2420 C C . TYR A 1 325 ? -41.692 -23.980 -12.748 1.00 11.63 311 TYR O C 1
ATOM 2421 O O . TYR A 1 325 ? -41.350 -24.276 -11.588 1.00 9.89 311 TYR O O 1
ATOM 2430 N N . ASP A 1 326 ? -41.000 -24.359 -13.824 1.00 12.01 312 ASP O N 1
ATOM 2431 C CA . ASP A 1 326 ? -39.674 -24.956 -13.654 1.00 11.30 312 ASP O CA 1
ATOM 2432 C C . ASP A 1 326 ? -38.704 -23.792 -13.461 1.00 11.26 312 ASP O C 1
ATOM 2433 O O . ASP A 1 326 ? -38.360 -23.075 -14.411 1.00 13.50 312 ASP O O 1
ATOM 2438 N N . ASN A 1 327 ? -38.325 -23.577 -12.198 1.00 10.74 313 ASN O N 1
ATOM 2439 C CA . ASN A 1 327 ? -37.517 -22.420 -11.820 1.00 11.32 313 ASN O CA 1
ATOM 2440 C C . ASN A 1 327 ? -36.125 -22.442 -12.425 1.00 11.43 313 ASN O C 1
ATOM 2441 O O . ASN A 1 327 ? -35.471 -21.390 -12.470 1.00 13.74 313 ASN O O 1
ATOM 2446 N N . GLU A 1 328 ? -35.653 -23.593 -12.897 1.00 12.60 314 GLU O N 1
ATOM 2447 C CA . GLU A 1 328 ? -34.378 -23.638 -13.607 1.00 11.19 314 GLU O CA 1
ATOM 2448 C C . GLU A 1 328 ? -34.569 -23.501 -15.108 1.00 13.35 314 GLU O C 1
ATOM 2449 O O . GLU A 1 328 ? -34.118 -22.517 -15.713 1.00 14.21 314 GLU O O 1
ATOM 2455 N N . TRP A 1 329 ? -35.273 -24.463 -15.712 1.00 12.93 315 TRP O N 1
ATOM 2456 C CA . TRP A 1 329 ? -35.347 -24.574 -17.169 1.00 12.84 315 TRP O CA 1
ATOM 2457 C C . TRP A 1 329 ? -36.266 -23.528 -17.783 1.00 13.43 315 TRP O C 1
ATOM 2458 O O . TRP A 1 329 ? -35.899 -22.893 -18.782 1.00 12.71 315 TRP O O 1
ATOM 2469 N N . GLY A 1 330 ? -37.471 -23.361 -17.226 1.00 11.71 316 GLY O N 1
ATOM 2470 C CA . GLY A 1 330 ? -38.378 -22.382 -17.795 1.00 12.17 316 GLY O CA 1
ATOM 2471 C C . GLY A 1 330 ? -37.816 -20.974 -17.688 1.00 12.17 316 GLY O C 1
ATOM 2472 O O . GLY A 1 330 ? -37.878 -20.185 -18.641 1.00 13.17 316 GLY O O 1
ATOM 2473 N N . TYR A 1 331 ? -37.206 -20.658 -16.535 1.00 11.88 317 TYR O N 1
ATOM 2474 C CA . TYR A 1 331 ? -36.573 -19.364 -16.357 1.00 11.61 317 TYR O CA 1
ATOM 2475 C C . TYR A 1 331 ? -35.439 -19.178 -17.355 1.00 12.45 317 TYR O C 1
ATOM 2476 O O . TYR A 1 331 ? -35.297 -18.100 -17.947 1.00 12.52 317 TYR O O 1
ATOM 2485 N N . SER A 1 332 ? -34.621 -20.207 -17.548 1.00 10.78 318 SER O N 1
ATOM 2486 C CA . SER A 1 332 ? -33.495 -20.077 -18.479 1.00 10.01 318 SER O CA 1
ATOM 2487 C C . SER A 1 332 ? -33.962 -19.936 -19.925 1.00 12.52 318 SER O C 1
ATOM 2488 O O . SER A 1 332 ? -33.290 -19.253 -20.699 1.00 13.26 318 SER O O 1
ATOM 2491 N N . GLN A 1 333 ? -35.121 -20.503 -20.303 1.00 9.68 319 GLN O N 1
ATOM 2492 C CA . GLN A 1 333 ? -35.675 -20.223 -21.639 1.00 9.47 319 GLN O CA 1
ATOM 2493 C C . GLN A 1 333 ? -36.033 -18.745 -21.776 1.00 12.67 319 GLN O C 1
ATOM 2494 O O . GLN A 1 333 ? -35.886 -18.173 -22.860 1.00 13.55 319 GLN O O 1
ATOM 2500 N N . ARG A 1 334 ? -36.492 -18.113 -20.686 1.00 11.80 320 ARG O N 1
ATOM 2501 C CA . ARG A 1 334 ? -36.755 -16.678 -20.707 1.00 12.39 320 ARG O CA 1
ATOM 2502 C C . ARG A 1 334 ? -35.465 -15.887 -20.788 1.00 11.44 320 ARG O C 1
ATOM 2503 O O . ARG A 1 334 ? -35.411 -14.846 -21.456 1.00 14.41 320 ARG O O 1
ATOM 2511 N N . VAL A 1 335 ? -34.393 -16.369 -20.148 1.00 11.72 321 VAL O N 1
ATOM 2512 C CA . VAL A 1 335 ? -33.113 -15.670 -20.284 1.00 13.06 321 VAL O CA 1
ATOM 2513 C C . VAL A 1 335 ? -32.685 -15.698 -21.745 1.00 13.44 321 VAL O C 1
ATOM 2514 O O . VAL A 1 335 ? -32.240 -14.687 -22.311 1.00 14.81 321 VAL O O 1
ATOM 2518 N N . VAL A 1 336 ? -32.797 -16.859 -22.373 1.00 12.72 322 VAL O N 1
ATOM 2519 C CA . VAL A 1 336 ? -32.476 -16.945 -23.792 1.00 15.27 322 VAL O CA 1
ATOM 2520 C C . VAL A 1 336 ? -33.369 -15.987 -24.588 1.00 13.86 322 VAL O C 1
ATOM 2521 O O . VAL A 1 336 ? -32.893 -15.238 -25.443 1.00 14.24 322 VAL O O 1
ATOM 2525 N N . ASP A 1 337 ? -34.676 -16.011 -24.330 1.00 12.14 323 ASP O N 1
ATOM 2526 C CA . ASP A 1 337 ? -35.592 -15.105 -25.028 1.00 13.58 323 ASP O CA 1
ATOM 2527 C C . ASP A 1 337 ? -35.187 -13.643 -24.871 1.00 14.95 323 ASP O C 1
ATOM 2528 O O . ASP A 1 337 ? -35.210 -12.867 -25.840 1.00 15.10 323 ASP O O 1
ATOM 2533 N N . LEU A 1 338 ? -34.874 -13.216 -23.648 1.00 12.01 324 LEU O N 1
ATOM 2534 C CA . LEU A 1 338 ? -34.522 -11.812 -23.463 1.00 13.11 324 LEU O CA 1
ATOM 2535 C C . LEU A 1 338 ? -33.198 -11.496 -24.160 1.00 15.27 324 LEU O C 1
ATOM 2536 O O . LEU A 1 338 ? -33.033 -10.421 -24.750 1.00 15.64 324 LEU O O 1
ATOM 2541 N N . ALA A 1 339 ? -32.257 -12.430 -24.140 1.00 12.66 325 ALA O N 1
ATOM 2542 C CA . ALA A 1 339 ? -31.019 -12.191 -24.867 1.00 12.50 325 ALA O CA 1
ATOM 2543 C C . ALA A 1 339 ? -31.280 -12.090 -26.368 1.00 14.12 325 ALA O C 1
ATOM 2544 O O . ALA A 1 339 ? -30.626 -11.306 -27.071 1.00 15.53 325 ALA O O 1
ATOM 2546 N N . GLU A 1 340 ? -32.226 -12.869 -26.874 1.00 15.81 326 GLU O N 1
ATOM 2547 C CA . GLU A 1 340 ? -32.572 -12.804 -28.288 1.00 17.24 326 GLU O CA 1
ATOM 2548 C C . GLU A 1 340 ? -33.185 -11.455 -28.617 1.00 19.46 326 GLU O C 1
ATOM 2549 O O . GLU A 1 340 ? -32.953 -10.912 -29.699 1.00 19.65 326 GLU O O 1
ATOM 2555 N N . VAL A 1 341 ? -33.960 -10.893 -27.689 1.00 17.76 327 VAL O N 1
ATOM 2556 C CA . VAL A 1 341 ? -34.477 -9.540 -27.895 1.00 18.21 327 VAL O CA 1
ATOM 2557 C C . VAL A 1 341 ? -33.332 -8.549 -28.021 1.00 20.03 327 VAL O C 1
ATOM 2558 O O . VAL A 1 341 ? -33.378 -7.643 -28.868 1.00 18.60 327 VAL O O 1
ATOM 2562 N N . THR A 1 342 ? -32.300 -8.665 -27.167 1.00 15.69 328 THR O N 1
ATOM 2563 C CA . THR A 1 342 ? -31.217 -7.690 -27.277 1.00 17.23 328 THR O CA 1
ATOM 2564 C C . THR A 1 342 ? -30.544 -7.844 -28.639 1.00 20.20 328 THR O C 1
ATOM 2565 O O . THR A 1 342 ? -30.110 -6.847 -29.228 1.00 19.38 328 THR O O 1
ATOM 2569 N N . ALA A 1 343 ? -30.460 -9.072 -29.168 1.00 17.03 329 ALA O N 1
ATOM 2570 C CA . ALA A 1 343 ? -29.816 -9.270 -30.473 1.00 18.89 329 ALA O CA 1
ATOM 2571 C C . ALA A 1 343 ? -30.610 -8.623 -31.609 1.00 22.56 329 ALA O C 1
ATOM 2572 O O . ALA A 1 343 ? -30.021 -8.043 -32.533 1.00 22.43 329 ALA O O 1
ATOM 2574 N N . LYS A 1 344 ? -31.935 -8.732 -31.524 1.00 22.31 330 LYS O N 1
ATOM 2575 C CA . LYS A 1 344 ? -32.834 -8.213 -32.595 1.00 22.36 330 LYS O CA 1
ATOM 2576 C C . LYS A 1 344 ? -32.770 -6.693 -32.618 1.00 33.52 330 LYS O C 1
ATOM 2577 O O . LYS A 1 344 ? -32.821 -6.139 -33.714 1.00 40.00 330 LYS O O 1
ATOM 2583 N N . LYS A 1 345 ? -32.566 -6.064 -31.472 1.00 36.21 331 LYS O N 1
ATOM 2584 C CA . LYS A 1 345 ? -32.578 -4.589 -31.373 1.00 24.94 331 LYS O CA 1
ATOM 2585 C C . LYS A 1 345 ? -31.149 -4.054 -31.394 1.00 24.62 331 LYS O C 1
ATOM 2586 O O . LYS A 1 345 ? -30.964 -2.874 -31.221 1.00 23.10 331 LYS O O 1
ATOM 2592 N N . TRP A 1 346 ? -30.191 -4.943 -31.637 1.00 22.66 332 TRP O N 1
ATOM 2593 C CA . TRP A 1 346 ? -28.776 -4.509 -31.580 1.00 23.24 332 TRP O CA 1
ATOM 2594 C C . TRP A 1 346 ? -28.479 -3.479 -32.658 1.00 20.52 332 TRP O C 1
ATOM 2595 O O . TRP A 1 346 ? -28.853 -3.690 -33.795 1.00 30.34 332 TRP O O 1
ATOM 2606 N N . VAL A 1 347 ? -27.830 -2.421 -32.243 1.00 27.14 333 VAL O N 1
ATOM 2607 C CA . VAL A 1 347 ? -27.367 -1.434 -33.207 1.00 26.98 333 VAL O CA 1
ATOM 2608 C C . VAL A 1 347 ? -25.866 -1.325 -33.022 1.00 26.87 333 VAL O C 1
ATOM 2609 O O . VAL A 1 347 ? -25.090 -1.703 -33.905 1.00 39.92 333 VAL O O 1
ATOM 2613 N N . ALA A 1 348 ? -25.465 -0.838 -31.850 1.00 40.76 334 ALA O N 1
ATOM 2614 C CA . ALA A 1 348 ? -24.071 -0.655 -31.464 1.00 52.79 334 ALA O CA 1
ATOM 2615 C C . ALA A 1 348 ? -23.991 -0.379 -29.955 1.00 49.17 334 ALA O C 1
ATOM 2616 O O . ALA A 1 348 ? -23.261 -1.027 -29.196 1.00 46.54 334 ALA O O 1
ATOM 2619 N N . MET B 1 1 ? -7.830 -43.456 57.720 1.00 60.84 -7 MET R N 1
ATOM 2620 C CA . MET B 1 1 ? -7.766 -43.103 59.125 1.00 49.04 -7 MET R CA 1
ATOM 2621 C C . MET B 1 1 ? -6.857 -41.877 59.326 1.00 46.24 -7 MET R C 1
ATOM 2622 O O . MET B 1 1 ? -6.401 -41.635 60.437 1.00 50.97 -7 MET R O 1
ATOM 2627 N N . HIS B 1 2 ? -6.550 -41.141 58.247 1.00 32.69 -6 HIS R N 1
ATOM 2628 C CA . HIS B 1 2 ? -5.567 -40.056 58.280 1.00 35.24 -6 HIS R CA 1
ATOM 2629 C C . HIS B 1 2 ? -6.169 -38.746 57.780 1.00 32.77 -6 HIS R C 1
ATOM 2630 O O . HIS B 1 2 ? -7.213 -38.724 57.123 1.00 37.55 -6 HIS R O 1
ATOM 2637 N N . HIS B 1 3 ? -5.472 -37.654 58.110 1.00 22.44 -5 HIS R N 1
ATOM 2638 C CA . HIS B 1 3 ? -5.796 -36.300 57.651 1.00 29.51 -5 HIS R CA 1
ATOM 2639 C C . HIS B 1 3 ? -5.512 -36.178 56.151 1.00 25.54 -5 HIS R C 1
ATOM 2640 O O . HIS B 1 3 ? -4.364 -36.338 55.718 1.00 25.90 -5 HIS R O 1
ATOM 2647 N N . HIS B 1 4 ? -6.548 -35.902 55.348 1.00 23.45 -4 HIS R N 1
ATOM 2648 C CA . HIS B 1 4 ? -6.372 -35.844 53.900 1.00 24.44 -4 HIS R CA 1
ATOM 2649 C C . HIS B 1 4 ? -7.417 -34.939 53.259 1.00 24.30 -4 HIS R C 1
ATOM 2650 O O . HIS B 1 4 ? -8.468 -34.649 53.841 1.00 27.17 -4 HIS R O 1
ATOM 2657 N N . HIS B 1 5 ? -7.120 -34.540 52.029 1.00 19.87 -3 HIS R N 1
ATOM 2658 C CA . HIS B 1 5 ? -8.050 -33.903 51.113 1.00 19.47 -3 HIS R CA 1
ATOM 2659 C C . HIS B 1 5 ? -8.638 -34.976 50.199 1.00 21.92 -3 HIS R C 1
ATOM 2660 O O . HIS B 1 5 ? -8.235 -36.140 50.223 1.00 20.80 -3 HIS R O 1
ATOM 2667 N N . HIS B 1 6 ? -9.572 -34.594 49.346 1.00 20.90 -2 HIS R N 1
ATOM 2668 C CA . HIS B 1 6 ? -10.126 -35.557 48.414 1.00 17.79 -2 HIS R CA 1
ATOM 2669 C C . HIS B 1 6 ? -9.384 -35.504 47.080 1.00 23.60 -2 HIS R C 1
ATOM 2670 O O . HIS B 1 6 ? -8.748 -34.505 46.742 1.00 25.27 -2 HIS R O 1
ATOM 2677 N N . HIS B 1 7 ? -9.397 -36.620 46.351 1.00 25.02 -1 HIS R N 1
ATOM 2678 C CA . HIS B 1 7 ? -8.668 -36.632 45.087 1.00 36.24 -1 HIS R CA 1
ATOM 2679 C C . HIS B 1 7 ? -9.316 -35.660 44.107 1.00 37.72 -1 HIS R C 1
ATOM 2680 O O . HIS B 1 7 ? -10.540 -35.642 43.948 1.00 37.09 -1 HIS R O 1
ATOM 2687 N N . MET B 1 8 ? -8.490 -34.824 43.479 1.00 35.25 0 MET R N 1
ATOM 2688 C CA . MET B 1 8 ? -8.914 -33.881 42.447 1.00 32.74 0 MET R CA 1
ATOM 2689 C C . MET B 1 8 ? -8.255 -34.222 41.126 1.00 40.73 0 MET R C 1
ATOM 2690 O O . MET B 1 8 ? -7.037 -34.085 40.986 1.00 46.42 0 MET R O 1
ATOM 2695 N N . GLU B 1 9 ? -9.059 -34.663 40.165 1.00 35.76 1 GLU R N 1
ATOM 2696 C CA . GLU B 1 9 ? -8.630 -34.676 38.779 1.00 42.40 1 GLU R CA 1
ATOM 2697 C C . GLU B 1 9 ? -8.854 -33.296 38.181 1.00 41.66 1 GLU R C 1
ATOM 2698 O O . GLU B 1 9 ? -9.877 -32.649 38.429 1.00 33.41 1 GLU R O 1
ATOM 2704 N N . LYS B 1 10 A -7.885 -32.826 37.412 1.00 43.30 1 LYS R N 1
ATOM 2705 C CA . LYS B 1 10 A -7.959 -31.456 36.947 1.00 41.95 1 LYS R CA 1
ATOM 2706 C C . LYS B 1 10 A -8.770 -31.407 35.663 1.00 35.10 1 LYS R C 1
ATOM 2707 O O . LYS B 1 10 A -8.671 -32.305 34.822 1.00 30.78 1 LYS R O 1
ATOM 2713 N N . LYS B 1 11 B -9.621 -30.388 35.556 1.00 34.09 1 LYS R N 1
ATOM 2714 C CA . LYS B 1 11 B -10.352 -30.139 34.327 1.00 30.93 1 LYS R CA 1
ATOM 2715 C C . LYS B 1 11 B -9.514 -29.312 33.366 1.00 33.09 1 LYS R C 1
ATOM 2716 O O . LYS B 1 11 B -8.950 -28.278 33.741 1.00 42.05 1 LYS R O 1
ATOM 2722 N N . ILE B 1 12 C -9.437 -29.764 32.133 1.00 19.11 1 ILE R N 1
ATOM 2723 C CA . ILE B 1 12 C -8.668 -29.052 31.133 1.00 20.80 1 ILE R CA 1
ATOM 2724 C C . ILE B 1 12 C -9.592 -28.067 30.442 1.00 24.41 1 ILE R C 1
ATOM 2725 O O . ILE B 1 12 C -10.793 -28.315 30.266 1.00 23.17 1 ILE R O 1
ATOM 2730 N N . ARG B 1 13 ? -9.029 -26.924 30.098 1.00 20.86 2 ARG R N 1
ATOM 2731 C CA . ARG B 1 13 ? -9.759 -25.867 29.421 1.00 20.85 2 ARG R CA 1
ATOM 2732 C C . ARG B 1 13 ? -9.747 -26.142 27.925 1.00 18.70 2 ARG R C 1
ATOM 2733 O O . ARG B 1 13 ? -8.682 -26.240 27.317 1.00 16.47 2 ARG R O 1
ATOM 2741 N N . VAL B 1 14 ? -10.936 -26.283 27.337 1.00 18.37 3 VAL R N 1
ATOM 2742 C CA . VAL B 1 14 ? -11.089 -26.725 25.955 1.00 19.37 3 VAL R CA 1
ATOM 2743 C C . VAL B 1 14 ? -11.682 -25.602 25.113 1.00 15.90 3 VAL R C 1
ATOM 2744 O O . VAL B 1 14 ? -12.637 -24.934 25.531 1.00 17.65 3 VAL R O 1
ATOM 2748 N N . ALA B 1 15 ? -11.133 -25.408 23.926 1.00 14.54 4 ALA R N 1
ATOM 2749 C CA . ALA B 1 15 ? -11.719 -24.555 22.900 1.00 14.92 4 ALA R CA 1
ATOM 2750 C C . ALA B 1 15 ? -12.109 -25.409 21.699 1.00 15.22 4 ALA R C 1
ATOM 2751 O O . ALA B 1 15 ? -11.396 -26.351 21.354 1.00 17.92 4 ALA R O 1
ATOM 2753 N N . ILE B 1 16 ? -13.256 -25.103 21.092 1.00 14.11 5 ILE R N 1
ATOM 2754 C CA . ILE B 1 16 ? -13.734 -25.792 19.895 1.00 16.15 5 ILE R CA 1
ATOM 2755 C C . ILE B 1 16 ? -13.480 -24.872 18.711 1.00 16.04 5 ILE R C 1
ATOM 2756 O O . ILE B 1 16 ? -14.053 -23.778 18.635 1.00 15.83 5 ILE R O 1
ATOM 2761 N N . ASN B 1 17 ? -12.611 -25.263 17.786 1.00 14.10 6 ASN R N 1
ATOM 2762 C CA . ASN B 1 17 ? -12.384 -24.497 16.579 1.00 16.01 6 ASN R CA 1
ATOM 2763 C C . ASN B 1 17 ? -13.160 -25.143 15.445 1.00 16.50 6 ASN R C 1
ATOM 2764 O O . ASN B 1 17 ? -12.790 -26.214 14.967 1.00 16.97 6 ASN R O 1
ATOM 2769 N N . GLY B 1 18 ? -14.174 -24.448 14.965 1.00 17.83 7 GLY R N 1
ATOM 2770 C CA . GLY B 1 18 ? -15.010 -24.981 13.909 1.00 16.63 7 GLY R CA 1
ATOM 2771 C C . GLY B 1 18 ? -16.284 -25.559 14.483 1.00 18.17 7 GLY R C 1
ATOM 2772 O O . GLY B 1 18 ? -16.317 -26.734 14.871 1.00 17.07 7 GLY R O 1
ATOM 2773 N N . PHE B 1 19 ? -17.337 -24.745 14.540 1.00 13.39 8 PHE R N 1
ATOM 2774 C CA . PHE B 1 19 ? -18.546 -25.145 15.256 1.00 12.95 8 PHE R CA 1
ATOM 2775 C C . PHE B 1 19 ? -19.584 -25.628 14.243 1.00 13.13 8 PHE R C 1
ATOM 2776 O O . PHE B 1 19 ? -20.670 -25.091 14.052 1.00 13.11 8 PHE R O 1
ATOM 2784 N N . GLY B 1 20 ? -19.166 -26.691 13.554 1.00 13.91 9 GLY R N 1
ATOM 2785 C CA . GLY B 1 20 ? -19.937 -27.354 12.517 1.00 13.82 9 GLY R CA 1
ATOM 2786 C C . GLY B 1 20 ? -20.693 -28.553 13.044 1.00 11.30 9 GLY R C 1
ATOM 2787 O O . GLY B 1 20 ? -21.005 -28.649 14.234 1.00 13.46 9 GLY R O 1
ATOM 2788 N N . ARG B 1 21 ? -20.985 -29.499 12.142 1.00 12.13 10 ARG R N 1
ATOM 2789 C CA . ARG B 1 21 ? -21.693 -30.691 12.606 1.00 12.87 10 ARG R CA 1
ATOM 2790 C C . ARG B 1 21 ? -20.935 -31.359 13.758 1.00 11.08 10 ARG R C 1
ATOM 2791 O O . ARG B 1 21 ? -21.508 -31.675 14.803 1.00 12.81 10 ARG R O 1
ATOM 2799 N N . ILE B 1 22 ? -19.633 -31.561 13.603 1.00 11.45 11 ILE R N 1
ATOM 2800 C CA . ILE B 1 22 ? -18.920 -32.273 14.668 1.00 13.69 11 ILE R CA 1
ATOM 2801 C C . ILE B 1 22 ? -18.675 -31.372 15.870 1.00 13.02 11 ILE R C 1
ATOM 2802 O O . ILE B 1 22 ? -18.868 -31.788 17.013 1.00 13.18 11 ILE R O 1
ATOM 2807 N N . GLY B 1 23 ? -18.359 -30.103 15.643 1.00 11.00 12 GLY R N 1
ATOM 2808 C CA . GLY B 1 23 ? -18.191 -29.191 16.764 1.00 13.01 12 GLY R CA 1
ATOM 2809 C C . GLY B 1 23 ? -19.441 -29.069 17.622 1.00 15.61 12 GLY R C 1
ATOM 2810 O O . GLY B 1 23 ? -19.359 -29.083 18.856 1.00 13.08 12 GLY R O 1
ATOM 2811 N N . ARG B 1 24 ? -20.628 -28.974 16.982 1.00 12.77 13 ARG R N 1
ATOM 2812 C CA . ARG B 1 24 ? -21.855 -28.848 17.770 1.00 11.17 13 ARG R CA 1
ATOM 2813 C C . ARG B 1 24 ? -22.304 -30.174 18.376 1.00 12.83 13 ARG R C 1
ATOM 2814 O O . ARG B 1 24 ? -22.769 -30.191 19.518 1.00 14.04 13 ARG R O 1
ATOM 2822 N N . ASN B 1 25 ? -22.139 -31.292 17.653 1.00 11.60 14 ASN R N 1
ATOM 2823 C CA . ASN B 1 25 ? -22.384 -32.600 18.271 1.00 10.92 14 ASN R CA 1
ATOM 2824 C C . ASN B 1 25 ? -21.453 -32.801 19.468 1.00 12.50 14 ASN R C 1
ATOM 2825 O O . ASN B 1 25 ? -21.873 -33.284 20.519 1.00 16.38 14 ASN R O 1
ATOM 2830 N N . PHE B 1 26 ? -20.182 -32.404 19.334 1.00 12.77 15 PHE R N 1
ATOM 2831 C CA . PHE B 1 26 ? -19.236 -32.533 20.445 1.00 15.27 15 PHE R CA 1
ATOM 2832 C C . PHE B 1 26 ? -19.737 -31.779 21.684 1.00 14.93 15 PHE R C 1
ATOM 2833 O O . PHE B 1 26 ? -19.752 -32.318 22.802 1.00 14.95 15 PHE R O 1
ATOM 2841 N N . LEU B 1 27 ? -20.217 -30.564 21.511 1.00 13.58 16 LEU R N 1
ATOM 2842 C CA . LEU B 1 27 ? -20.709 -29.776 22.665 1.00 12.20 16 LEU R CA 1
ATOM 2843 C C . LEU B 1 27 ? -21.896 -30.468 23.365 1.00 13.95 16 LEU R C 1
ATOM 2844 O O . LEU B 1 27 ? -21.938 -30.503 24.569 1.00 13.38 16 LEU R O 1
ATOM 2849 N N . ARG B 1 28 ? -22.831 -30.985 22.589 1.00 13.95 17 ARG R N 1
ATOM 2850 C CA . ARG B 1 28 ? -24.003 -31.655 23.188 1.00 16.65 17 ARG R CA 1
ATOM 2851 C C . ARG B 1 28 ? -23.605 -32.982 23.839 1.00 14.34 17 ARG R C 1
ATOM 2852 O O . ARG B 1 28 ? -24.113 -33.294 24.884 1.00 16.37 17 ARG R O 1
ATOM 2860 N N . CYS B 1 29 ? -22.682 -33.703 23.214 1.00 13.39 18 CYS R N 1
ATOM 2861 C CA . CYS B 1 29 ? -22.199 -34.952 23.824 1.00 13.09 18 CYS R CA 1
ATOM 2862 C C . CYS B 1 29 ? -21.545 -34.632 25.173 1.00 14.92 18 CYS R C 1
ATOM 2863 O O . CYS B 1 29 ? -21.856 -35.363 26.131 1.00 16.32 18 CYS R O 1
ATOM 2866 N N . TRP B 1 30 A -20.649 -33.639 25.163 1.00 15.84 18 TRP R N 1
ATOM 2867 C CA . TRP B 1 30 A -19.999 -33.239 26.405 1.00 17.19 18 TRP R CA 1
ATOM 2868 C C . TRP B 1 30 A -21.026 -32.797 27.447 1.00 15.21 18 TRP R C 1
ATOM 2869 O O . TRP B 1 30 A -20.959 -33.190 28.618 1.00 17.01 18 TRP R O 1
ATOM 2880 N N . HIS B 1 31 B -21.996 -31.995 27.038 1.00 16.01 18 HIS R N 1
ATOM 2881 C CA . HIS B 1 31 B -22.905 -31.439 28.027 1.00 18.48 18 HIS R CA 1
ATOM 2882 C C . HIS B 1 31 B -23.759 -32.538 28.660 1.00 19.49 18 HIS R C 1
ATOM 2883 O O . HIS B 1 31 B -24.165 -32.426 29.828 1.00 21.28 18 HIS R O 1
ATOM 2890 N N . GLY B 1 32 ? -24.008 -33.632 27.932 1.00 15.39 19 GLY R N 1
ATOM 2891 C CA . GLY B 1 32 ? -24.798 -34.713 28.480 1.00 20.93 19 GLY R CA 1
ATOM 2892 C C . GLY B 1 32 ? -24.069 -35.722 29.343 1.00 18.04 19 GLY R C 1
ATOM 2893 O O . GLY B 1 32 ? -24.719 -36.636 29.853 1.00 24.14 19 GLY R O 1
ATOM 2894 N N . ARG B 1 33 ? -22.748 -35.600 29.498 1.00 18.61 20 ARG R N 1
ATOM 2895 C CA . ARG B 1 33 ? -21.992 -36.514 30.352 1.00 20.85 20 ARG R CA 1
ATOM 2896 C C . ARG B 1 33 ? -22.281 -36.222 31.815 1.00 23.03 20 ARG R C 1
ATOM 2897 O O . ARG B 1 33 ? -22.287 -35.064 32.241 1.00 25.29 20 ARG R O 1
ATOM 2905 N N . GLN B 1 34 ? -22.493 -37.281 32.594 1.00 28.32 21 GLN R N 1
ATOM 2906 C CA . GLN B 1 34 ? -22.717 -37.088 34.024 1.00 36.83 21 GLN R CA 1
ATOM 2907 C C . GLN B 1 34 ? -21.476 -36.513 34.695 1.00 30.44 21 GLN R C 1
ATOM 2908 O O . GLN B 1 34 ? -21.575 -35.620 35.546 1.00 37.59 21 GLN R O 1
ATOM 2914 N N . ASN B 1 35 ? -20.296 -37.006 34.318 1.00 24.91 22 ASN R N 1
ATOM 2915 C CA . ASN B 1 35 ? -19.033 -36.546 34.875 1.00 30.22 22 ASN R CA 1
ATOM 2916 C C . ASN B 1 35 ? -18.047 -36.325 33.743 1.00 36.72 22 ASN R C 1
ATOM 2917 O O . ASN B 1 35 ? -17.934 -37.160 32.839 1.00 36.90 22 ASN R O 1
ATOM 2922 N N . THR B 1 36 ? -17.330 -35.211 33.796 1.00 23.79 23 THR R N 1
ATOM 2923 C CA . THR B 1 36 ? -16.370 -34.880 32.755 1.00 24.43 23 THR R CA 1
ATOM 2924 C C . THR B 1 36 ? -15.148 -34.197 33.353 1.00 24.31 23 THR R C 1
ATOM 2925 O O . THR B 1 36 ? -15.222 -33.512 34.379 1.00 24.82 23 THR R O 1
ATOM 2929 N N . LEU B 1 37 ? -14.017 -34.384 32.688 1.00 19.59 24 LEU R N 1
ATOM 2930 C CA . LEU B 1 37 ? -12.795 -33.663 33.013 1.00 21.98 24 LEU R CA 1
ATOM 2931 C C . LEU B 1 37 ? -12.538 -32.495 32.069 1.00 20.87 24 LEU R C 1
ATOM 2932 O O . LEU B 1 37 ? -11.426 -31.965 32.054 1.00 26.30 24 LEU R O 1
ATOM 2937 N N . LEU B 1 38 ? -13.534 -32.093 31.273 1.00 19.34 25 LEU R N 1
ATOM 2938 C CA . LEU B 1 38 ? -13.395 -31.063 30.252 1.00 19.83 25 LEU R CA 1
ATOM 2939 C C . LEU B 1 38 ? -14.212 -29.847 30.646 1.00 18.72 25 LEU R C 1
ATOM 2940 O O . LEU B 1 38 ? -15.362 -29.978 31.079 1.00 22.00 25 LEU R O 1
ATOM 2945 N N . ASP B 1 39 ? -13.613 -28.677 30.490 1.00 18.01 26 ASP R N 1
ATOM 2946 C CA . ASP B 1 39 ? -14.305 -27.400 30.690 1.00 20.42 26 ASP R CA 1
ATOM 2947 C C . ASP B 1 39 ? -14.257 -26.653 29.361 1.00 19.01 26 ASP R C 1
ATOM 2948 O O . ASP B 1 39 ? -13.200 -26.172 28.958 1.00 20.05 26 ASP R O 1
ATOM 2953 N N . VAL B 1 40 ? -15.376 -26.619 28.636 1.00 17.00 27 VAL R N 1
ATOM 2954 C CA . VAL B 1 40 ? -15.392 -25.959 27.337 1.00 16.55 27 VAL R CA 1
ATOM 2955 C C . VAL B 1 40 ? -15.583 -24.473 27.585 1.00 22.04 27 VAL R C 1
ATOM 2956 O O . VAL B 1 40 ? -16.623 -24.062 28.102 1.00 22.21 27 VAL R O 1
ATOM 2960 N N . VAL B 1 41 ? -14.583 -23.671 27.229 1.00 17.35 28 VAL R N 1
ATOM 2961 C CA . VAL B 1 41 ? -14.561 -22.249 27.569 1.00 18.73 28 VAL R CA 1
ATOM 2962 C C . VAL B 1 41 ? -14.627 -21.348 26.356 1.00 18.76 28 VAL R C 1
ATOM 2963 O O . VAL B 1 41 ? -14.884 -20.138 26.508 1.00 18.95 28 VAL R O 1
ATOM 2967 N N . ALA B 1 42 ? -14.409 -21.869 25.155 1.00 18.54 29 ALA R N 1
ATOM 2968 C CA . ALA B 1 42 ? -14.374 -21.025 23.973 1.00 17.22 29 ALA R CA 1
ATOM 2969 C C . ALA B 1 42 ? -14.803 -21.840 22.756 1.00 18.15 29 ALA R C 1
ATOM 2970 O O . ALA B 1 42 ? -14.558 -23.052 22.679 1.00 17.46 29 ALA R O 1
ATOM 2972 N N . ILE B 1 43 ? -15.470 -21.144 21.836 1.00 14.88 30 ILE R N 1
ATOM 2973 C CA . ILE B 1 43 ? -15.945 -21.636 20.543 1.00 16.07 30 ILE R CA 1
ATOM 2974 C C . ILE B 1 43 ? -15.601 -20.593 19.500 1.00 20.14 30 ILE R C 1
ATOM 2975 O O . ILE B 1 43 ? -15.900 -19.410 19.689 1.00 17.23 30 ILE R O 1
ATOM 2980 N N . ASN B 1 44 ? -14.992 -21.016 18.400 1.00 19.24 31 ASN R N 1
ATOM 2981 C CA . ASN B 1 44 ? -14.708 -20.139 17.265 1.00 17.86 31 ASN R CA 1
ATOM 2982 C C . ASN B 1 44 ? -15.801 -20.348 16.219 1.00 24.09 31 ASN R C 1
ATOM 2983 O O . ASN B 1 44 ? -15.793 -21.362 15.513 1.00 25.27 31 ASN R O 1
ATOM 2988 N N . ASP B 1 45 ? -16.731 -19.384 16.126 1.00 20.83 32 ASP R N 1
ATOM 2989 C CA . ASP B 1 45 ? -17.877 -19.390 15.207 1.00 17.40 32 ASP R CA 1
ATOM 2990 C C . ASP B 1 45 ? -17.878 -18.080 14.431 1.00 22.93 32 ASP R C 1
ATOM 2991 O O . ASP B 1 45 ? -18.038 -17.009 15.029 1.00 23.75 32 ASP R O 1
ATOM 2996 N N . SER B 1 46 ? -17.773 -18.182 13.104 1.00 27.50 33 SER R N 1
ATOM 2997 C CA . SER B 1 46 ? -17.709 -17.010 12.232 1.00 30.56 33 SER R CA 1
ATOM 2998 C C . SER B 1 46 ? -18.941 -16.135 12.346 1.00 25.60 33 SER R C 1
ATOM 2999 O O . SER B 1 46 ? -18.883 -14.935 12.037 1.00 25.75 33 SER R O 1
ATOM 3002 N N . GLY B 1 47 ? -20.069 -16.712 12.720 1.00 22.37 34 GLY R N 1
ATOM 3003 C CA . GLY B 1 47 ? -21.322 -15.997 12.808 1.00 22.39 34 GLY R CA 1
ATOM 3004 C C . GLY B 1 47 ? -21.620 -15.418 14.167 1.00 23.11 34 GLY R C 1
ATOM 3005 O O . GLY B 1 47 ? -22.722 -14.888 14.360 1.00 21.90 34 GLY R O 1
ATOM 3006 N N . GLY B 1 48 ? -20.680 -15.519 15.122 1.00 21.15 36 GLY R N 1
ATOM 3007 C CA . GLY B 1 48 ? -20.834 -14.921 16.442 1.00 26.31 36 GLY R CA 1
ATOM 3008 C C . GLY B 1 48 ? -21.903 -15.580 17.297 1.00 21.41 36 GLY R C 1
ATOM 3009 O O . GLY B 1 48 ? -22.370 -16.698 17.023 1.00 17.14 36 GLY R O 1
ATOM 3010 N N . VAL B 1 49 ? -22.332 -14.843 18.332 1.00 18.31 37 VAL R N 1
ATOM 3011 C CA . VAL B 1 49 ? -23.242 -15.402 19.329 1.00 18.66 37 VAL R CA 1
ATOM 3012 C C . VAL B 1 49 ? -24.592 -15.749 18.707 1.00 17.55 37 VAL R C 1
ATOM 3013 O O . VAL B 1 49 ? -25.225 -16.730 19.104 1.00 17.43 37 VAL R O 1
ATOM 3017 N N . LYS B 1 50 ? -25.053 -14.957 17.733 1.00 18.59 38 LYS R N 1
ATOM 3018 C CA . LYS B 1 50 ? -26.348 -15.230 17.107 1.00 17.82 38 LYS R CA 1
ATOM 3019 C C . LYS B 1 50 ? -26.353 -16.592 16.421 1.00 19.73 38 LYS R C 1
ATOM 3020 O O . LYS B 1 50 ? -27.248 -17.417 16.664 1.00 19.82 38 LYS R O 1
ATOM 3026 N N . GLN B 1 51 ? -25.350 -16.854 15.573 1.00 16.42 39 GLN R N 1
ATOM 3027 C CA . GLN B 1 51 ? -25.315 -18.122 14.853 1.00 16.80 39 GLN R CA 1
ATOM 3028 C C . GLN B 1 51 ? -24.963 -19.277 15.788 1.00 18.97 39 GLN R C 1
ATOM 3029 O O . GLN B 1 51 ? -25.568 -20.356 15.706 1.00 15.10 39 GLN R O 1
ATOM 3035 N N . ALA B 1 52 ? -24.005 -19.077 16.695 1.00 17.79 40 ALA R N 1
ATOM 3036 C CA . ALA B 1 52 ? -23.615 -20.157 17.589 1.00 16.03 40 ALA R CA 1
ATOM 3037 C C . ALA B 1 52 ? -24.771 -20.594 18.464 1.00 16.42 40 ALA R C 1
ATOM 3038 O O . ALA B 1 52 ? -25.028 -21.793 18.626 1.00 16.13 40 ALA R O 1
ATOM 3040 N N . SER B 1 53 ? -25.492 -19.636 19.046 1.00 15.40 41 SER R N 1
ATOM 3041 C CA . SER B 1 53 ? -26.574 -20.005 19.936 1.00 15.37 41 SER R CA 1
ATOM 3042 C C . SER B 1 53 ? -27.710 -20.659 19.148 1.00 14.39 41 SER R C 1
ATOM 3043 O O . SER B 1 53 ? -28.285 -21.668 19.593 1.00 17.08 41 SER R O 1
ATOM 3046 N N . HIS B 1 54 ? -28.035 -20.105 17.981 1.00 14.12 42 HIS R N 1
ATOM 3047 C CA . HIS B 1 54 ? -29.184 -20.609 17.227 1.00 15.69 42 HIS R CA 1
ATOM 3048 C C . HIS B 1 54 ? -28.944 -22.036 16.748 1.00 12.68 42 HIS R C 1
ATOM 3049 O O . HIS B 1 54 ? -29.824 -22.909 16.895 1.00 13.31 42 HIS R O 1
ATOM 3056 N N . LEU B 1 55 ? -27.786 -22.286 16.137 1.00 13.99 43 LEU R N 1
ATOM 3057 C CA . LEU B 1 55 ? -27.512 -23.616 15.575 1.00 14.90 43 LEU R CA 1
ATOM 3058 C C . LEU B 1 55 ? -27.161 -24.645 16.644 1.00 15.34 43 LEU R C 1
ATOM 3059 O O . LEU B 1 55 ? -27.247 -25.852 16.373 1.00 14.41 43 LEU R O 1
ATOM 3064 N N . LEU B 1 56 ? -26.739 -24.202 17.834 1.00 11.64 44 LEU R N 1
ATOM 3065 C CA . LEU B 1 56 ? -26.621 -25.103 18.976 1.00 11.90 44 LEU R CA 1
ATOM 3066 C C . LEU B 1 56 ? -27.991 -25.549 19.469 1.00 12.73 44 LEU R C 1
ATOM 3067 O O . LEU B 1 56 ? -28.189 -26.723 19.801 1.00 14.96 44 LEU R O 1
ATOM 3072 N N . LYS B 1 57 ? -28.956 -24.616 19.504 1.00 13.13 45 LYS R N 1
ATOM 3073 C CA . LYS B 1 57 ? -30.269 -24.892 20.076 1.00 11.95 45 LYS R CA 1
ATOM 3074 C C . LYS B 1 57 ? -31.133 -25.728 19.143 1.00 12.14 45 LYS R C 1
ATOM 3075 O O . LYS B 1 57 ? -31.837 -26.640 19.595 1.00 14.19 45 LYS R O 1
ATOM 3081 N N . TYR B 1 58 ? -31.124 -25.392 17.851 1.00 12.32 46 TYR R N 1
ATOM 3082 C CA . TYR B 1 58 ? -32.032 -25.999 16.869 1.00 11.27 46 TYR R CA 1
ATOM 3083 C C . TYR B 1 58 ? -31.221 -26.813 15.886 1.00 12.10 46 TYR R C 1
ATOM 3084 O O . TYR B 1 58 ? -30.244 -26.329 15.326 1.00 14.59 46 TYR R O 1
ATOM 3093 N N . ASP B 1 59 ? -31.607 -28.074 15.699 1.00 11.98 47 ASP R N 1
ATOM 3094 C CA . ASP B 1 59 ? -30.777 -28.977 14.915 1.00 11.45 47 ASP R CA 1
ATOM 3095 C C . ASP B 1 59 ? -31.676 -29.937 14.152 1.00 13.99 47 ASP R C 1
ATOM 3096 O O . ASP B 1 59 ? -32.492 -30.633 14.765 1.00 13.04 47 ASP R O 1
ATOM 3101 N N . SER B 1 60 ? -31.507 -29.980 12.835 1.00 11.93 48 SER R N 1
ATOM 3102 C CA . SER B 1 60 ? -32.377 -30.787 11.987 1.00 11.29 48 SER R CA 1
ATOM 3103 C C . SER B 1 60 ? -32.176 -32.287 12.161 1.00 12.87 48 SER R C 1
ATOM 3104 O O . SER B 1 60 ? -33.074 -33.053 11.789 1.00 16.10 48 SER R O 1
ATOM 3107 N N . THR B 1 61 ? -31.046 -32.719 12.708 1.00 13.53 49 THR R N 1
ATOM 3108 C CA . THR B 1 61 ? -30.721 -34.117 12.920 1.00 13.44 49 THR R CA 1
ATOM 3109 C C . THR B 1 61 ? -30.950 -34.534 14.367 1.00 15.04 49 THR R C 1
ATOM 3110 O O . THR B 1 61 ? -31.524 -35.595 14.643 1.00 16.34 49 THR R O 1
ATOM 3114 N N . LEU B 1 62 ? -30.454 -33.717 15.294 1.00 14.39 50 LEU R N 1
ATOM 3115 C CA . LEU B 1 62 ? -30.484 -34.031 16.713 1.00 12.79 50 LEU R CA 1
ATOM 3116 C C . LEU B 1 62 ? -31.757 -33.596 17.403 1.00 15.76 50 LEU R C 1
ATOM 3117 O O . LEU B 1 62 ? -32.005 -34.025 18.533 1.00 21.12 50 LEU R O 1
ATOM 3122 N N . GLY B 1 63 ? -32.520 -32.700 16.797 1.00 14.38 51 GLY R N 1
ATOM 3123 C CA . GLY B 1 63 ? -33.646 -32.121 17.481 1.00 13.54 51 GLY R CA 1
ATOM 3124 C C . GLY B 1 63 ? -33.235 -30.948 18.351 1.00 14.52 51 GLY R C 1
ATOM 3125 O O . GLY B 1 63 ? -32.069 -30.605 18.475 1.00 18.11 51 GLY R O 1
ATOM 3126 N N . THR B 1 64 ? -34.222 -30.347 18.992 1.00 14.07 52 THR R N 1
ATOM 3127 C CA . THR B 1 64 ? -33.971 -29.144 19.819 1.00 11.90 52 THR R CA 1
ATOM 3128 C C . THR B 1 64 ? -33.207 -29.522 21.097 1.00 14.17 52 THR R C 1
ATOM 3129 O O . THR B 1 64 ? -33.579 -30.464 21.751 1.00 17.21 52 THR R O 1
ATOM 3133 N N . PHE B 1 65 ? -32.185 -28.753 21.408 1.00 14.69 53 PHE R N 1
ATOM 3134 C CA . PHE B 1 65 ? -31.397 -28.981 22.636 1.00 15.62 53 PHE R CA 1
ATOM 3135 C C . PHE B 1 65 ? -32.282 -28.649 23.835 1.00 17.75 53 PHE R C 1
ATOM 3136 O O . PHE B 1 65 ? -32.824 -27.601 23.894 1.00 20.54 53 PHE R O 1
ATOM 3144 N N . ALA B 1 66 ? -32.351 -29.587 24.768 1.00 18.47 54 ALA R N 1
ATOM 3145 C CA . ALA B 1 66 ? -33.218 -29.387 25.947 1.00 20.47 54 ALA R CA 1
ATOM 3146 C C . ALA B 1 66 ? -32.618 -28.339 26.876 1.00 23.74 54 ALA R C 1
ATOM 3147 O O . ALA B 1 66 ? -33.376 -27.723 27.606 1.00 31.34 54 ALA R O 1
ATOM 3149 N N . ALA B 1 67 ? -31.317 -28.148 26.804 1.00 23.99 55 ALA R N 1
ATOM 3150 C CA . ALA B 1 67 ? -30.649 -27.165 27.633 1.00 19.46 55 ALA R CA 1
ATOM 3151 C C . ALA B 1 67 ? -31.092 -25.754 27.294 1.00 22.46 55 ALA R C 1
ATOM 3152 O O . ALA B 1 67 ? -31.445 -25.432 26.155 1.00 22.75 55 ALA R O 1
ATOM 3154 N N . ASP B 1 68 ? -31.039 -24.902 28.307 1.00 26.82 56 ASP R N 1
ATOM 3155 C CA . ASP B 1 68 ? -31.320 -23.481 28.174 1.00 23.78 56 ASP R CA 1
ATOM 3156 C C . ASP B 1 68 ? -30.130 -22.791 27.508 1.00 18.95 56 ASP R C 1
ATOM 3157 O O . ASP B 1 68 ? -29.069 -22.671 28.121 1.00 24.60 56 ASP R O 1
ATOM 3162 N N . VAL B 1 69 ? -30.294 -22.333 26.263 1.00 17.06 57 VAL R N 1
ATOM 3163 C CA . VAL B 1 69 ? -29.237 -21.673 25.482 1.00 20.81 57 VAL R CA 1
ATOM 3164 C C . VAL B 1 69 ? -29.584 -20.191 25.356 1.00 25.38 57 VAL R C 1
ATOM 3165 O O . VAL B 1 69 ? -30.644 -19.822 24.832 1.00 23.04 57 VAL R O 1
ATOM 3169 N N . LYS B 1 70 ? -28.692 -19.340 25.836 1.00 22.21 58 LYS R N 1
ATOM 3170 C CA . LYS B 1 70 ? -28.945 -17.921 25.884 1.00 21.80 58 LYS R CA 1
ATOM 3171 C C . LYS B 1 70 ? -27.744 -17.179 25.339 1.00 20.72 58 LYS R C 1
ATOM 3172 O O . LYS B 1 70 ? -26.613 -17.652 25.438 1.00 25.28 58 LYS R O 1
ATOM 3178 N N . ILE B 1 71 ? -28.001 -16.004 24.784 1.00 25.22 59 ILE R N 1
ATOM 3179 C CA . ILE B 1 71 ? -26.952 -15.050 24.466 1.00 25.23 59 ILE R CA 1
ATOM 3180 C C . ILE B 1 71 ? -26.765 -14.174 25.699 1.00 27.19 59 ILE R C 1
ATOM 3181 O O . ILE B 1 71 ? -27.695 -13.476 26.104 1.00 25.11 59 ILE R O 1
ATOM 3186 N N . VAL B 1 72 ? -25.565 -14.222 26.290 1.00 24.77 60 VAL R N 1
ATOM 3187 C CA . VAL B 1 72 ? -25.257 -13.461 27.504 1.00 27.29 60 VAL R CA 1
ATOM 3188 C C . VAL B 1 72 ? -24.883 -12.027 27.168 1.00 35.79 60 VAL R C 1
ATOM 3189 O O . VAL B 1 72 ? -25.340 -11.084 27.825 1.00 31.28 60 VAL R O 1
ATOM 3193 N N . ASP B 1 73 A -24.022 -11.850 26.174 1.00 26.08 60 ASP R N 1
ATOM 3194 C CA . ASP B 1 73 A -23.580 -10.553 25.698 1.00 30.90 60 ASP R CA 1
ATOM 3195 C C . ASP B 1 73 A -23.004 -10.757 24.306 1.00 33.31 60 ASP R C 1
ATOM 3196 O O . ASP B 1 73 A -23.178 -11.820 23.704 1.00 26.42 60 ASP R O 1
ATOM 3201 N N . ASP B 1 74 ? -22.320 -9.744 23.780 1.00 26.60 61 ASP R N 1
ATOM 3202 C CA . ASP B 1 74 ? -21.912 -9.790 22.381 1.00 23.23 61 ASP R CA 1
ATOM 3203 C C . ASP B 1 74 ? -20.800 -10.804 22.098 1.00 19.79 61 ASP R C 1
ATOM 3204 O O . ASP B 1 74 ? -20.508 -11.059 20.927 1.00 25.20 61 ASP R O 1
ATOM 3209 N N . SER B 1 75 ? -20.203 -11.408 23.120 1.00 20.51 62 SER R N 1
ATOM 3210 C CA . SER B 1 75 ? -19.192 -12.424 22.837 1.00 23.47 62 SER R CA 1
ATOM 3211 C C . SER B 1 75 ? -19.304 -13.641 23.742 1.00 21.88 62 SER R C 1
ATOM 3212 O O . SER B 1 75 ? -18.330 -14.395 23.857 1.00 20.78 62 SER R O 1
ATOM 3215 N N . HIS B 1 76 ? -20.442 -13.842 24.400 1.00 22.96 63 HIS R N 1
ATOM 3216 C CA . HIS B 1 76 ? -20.675 -14.998 25.253 1.00 21.18 63 HIS R CA 1
ATOM 3217 C C . HIS B 1 76 ? -22.071 -15.565 25.048 1.00 26.97 63 HIS R C 1
ATOM 3218 O O . HIS B 1 76 ? -23.049 -14.827 24.949 1.00 21.50 63 HIS R O 1
ATOM 3225 N N . ILE B 1 77 ? -22.149 -16.889 25.007 1.00 21.95 64 ILE R N 1
ATOM 3226 C CA . ILE B 1 77 ? -23.395 -17.604 25.172 1.00 21.52 64 ILE R CA 1
ATOM 3227 C C . ILE B 1 77 ? -23.344 -18.334 26.507 1.00 25.57 64 ILE R C 1
ATOM 3228 O O . ILE B 1 77 ? -22.290 -18.451 27.141 1.00 21.78 64 ILE R O 1
ATOM 3233 N N . SER B 1 78 ? -24.503 -18.805 26.953 1.00 21.32 65 SER R N 1
ATOM 3234 C CA . SER B 1 78 ? -24.531 -19.707 28.088 1.00 21.90 65 SER R CA 1
ATOM 3235 C C . SER B 1 78 ? -25.373 -20.932 27.769 1.00 19.39 65 SER R C 1
ATOM 3236 O O . SER B 1 78 ? -26.392 -20.858 27.058 1.00 20.83 65 SER R O 1
ATOM 3239 N N . VAL B 1 79 ? -24.951 -22.063 28.320 1.00 23.46 66 VAL R N 1
ATOM 3240 C CA . VAL B 1 79 ? -25.695 -23.307 28.215 1.00 18.31 66 VAL R CA 1
ATOM 3241 C C . VAL B 1 79 ? -26.015 -23.762 29.628 1.00 27.59 66 VAL R C 1
ATOM 3242 O O . VAL B 1 79 ? -25.115 -24.172 30.370 1.00 28.08 66 VAL R O 1
ATOM 3246 N N . ASP B 1 80 ? -27.293 -23.695 30.001 1.00 26.15 67 ASP R N 1
ATOM 3247 C CA . ASP B 1 80 ? -27.730 -23.977 31.367 1.00 26.43 67 ASP R CA 1
ATOM 3248 C C . ASP B 1 80 ? -26.926 -23.145 32.362 1.00 28.88 67 ASP R C 1
ATOM 3249 O O . ASP B 1 80 ? -26.472 -23.639 33.395 1.00 32.70 67 ASP R O 1
ATOM 3254 N N . GLY B 1 81 ? -26.713 -21.878 32.013 1.00 29.26 68 GLY R N 1
ATOM 3255 C CA . GLY B 1 81 ? -26.030 -20.934 32.866 1.00 32.88 68 GLY R CA 1
ATOM 3256 C C . GLY B 1 81 ? -24.526 -20.968 32.776 1.00 38.10 68 GLY R C 1
ATOM 3257 O O . GLY B 1 81 ? -23.870 -20.063 33.305 1.00 44.62 68 GLY R O 1
ATOM 3258 N N . LYS B 1 82 ? -23.948 -21.965 32.127 1.00 29.97 69 LYS R N 1
ATOM 3259 C CA . LYS B 1 82 ? -22.504 -22.039 31.981 1.00 34.52 69 LYS R CA 1
ATOM 3260 C C . LYS B 1 82 ? -22.079 -21.182 30.786 1.00 29.81 69 LYS R C 1
ATOM 3261 O O . LYS B 1 82 ? -22.472 -21.459 29.650 1.00 27.16 69 LYS R O 1
ATOM 3267 N N . GLN B 1 83 ? -21.281 -20.163 31.036 1.00 28.16 70 GLN R N 1
ATOM 3268 C CA . GLN B 1 83 ? -20.920 -19.252 29.951 1.00 25.80 70 GLN R CA 1
ATOM 3269 C C . GLN B 1 83 ? -19.742 -19.751 29.125 1.00 23.02 70 GLN R C 1
ATOM 3270 O O . GLN B 1 83 ? -18.764 -20.295 29.655 1.00 28.79 70 GLN R O 1
ATOM 3276 N N . ILE B 1 84 ? -19.818 -19.501 27.818 1.00 22.60 71 ILE R N 1
ATOM 3277 C CA . ILE B 1 84 ? -18.808 -19.889 26.848 1.00 21.59 71 ILE R CA 1
ATOM 3278 C C . ILE B 1 84 ? -18.506 -18.689 25.967 1.00 20.70 71 ILE R C 1
ATOM 3279 O O . ILE B 1 84 ? -19.424 -18.063 25.427 1.00 19.28 71 ILE R O 1
ATOM 3284 N N . LYS B 1 85 ? -17.228 -18.385 25.809 1.00 19.01 72 LYS R N 1
ATOM 3285 C CA . LYS B 1 85 ? -16.786 -17.309 24.940 1.00 16.61 72 LYS R CA 1
ATOM 3286 C C . LYS B 1 85 ? -16.925 -17.703 23.471 1.00 26.61 72 LYS R C 1
ATOM 3287 O O . LYS B 1 85 ? -16.576 -18.825 23.083 1.00 18.57 72 LYS R O 1
ATOM 3293 N N . ILE B 1 86 ? -17.426 -16.770 22.652 1.00 18.67 73 ILE R N 1
ATOM 3294 C CA . ILE B 1 86 ? -17.457 -16.906 21.199 1.00 16.17 73 ILE R CA 1
ATOM 3295 C C . ILE B 1 86 ? -16.413 -15.981 20.586 1.00 22.16 73 ILE R C 1
ATOM 3296 O O . ILE B 1 86 ? -16.445 -14.754 20.792 1.00 21.12 73 ILE R O 1
ATOM 3301 N N . VAL B 1 87 ? -15.480 -16.568 19.845 1.00 25.53 74 VAL R N 1
ATOM 3302 C CA . VAL B 1 87 ? -14.481 -15.820 19.093 1.00 21.25 74 VAL R CA 1
ATOM 3303 C C . VAL B 1 87 ? -14.741 -16.050 17.604 1.00 21.05 74 VAL R C 1
ATOM 3304 O O . VAL B 1 87 ? -15.461 -16.971 17.210 1.00 20.39 74 VAL R O 1
ATOM 3308 N N . SER B 1 88 ? -14.137 -15.206 16.757 1.00 22.41 75 SER R N 1
ATOM 3309 C CA . SER B 1 88 ? -14.459 -15.350 15.338 1.00 22.99 75 SER R CA 1
ATOM 3310 C C . SER B 1 88 ? -13.241 -14.906 14.530 1.00 34.02 75 SER R C 1
ATOM 3311 O O . SER B 1 88 ? -13.157 -13.775 14.049 1.00 36.25 75 SER R O 1
ATOM 3314 N N . SER B 1 89 ? -12.277 -15.805 14.381 1.00 29.71 76 SER R N 1
ATOM 3315 C CA . SER B 1 89 ? -11.121 -15.541 13.537 1.00 28.42 76 SER R CA 1
ATOM 3316 C C . SER B 1 89 ? -10.866 -16.732 12.628 1.00 27.40 76 SER R C 1
ATOM 3317 O O . SER B 1 89 ? -10.879 -17.878 13.089 1.00 30.23 76 SER R O 1
ATOM 3320 N N . ARG B 1 90 ? -10.613 -16.457 11.341 1.00 24.30 77 ARG R N 1
ATOM 3321 C CA . ARG B 1 90 ? -10.338 -17.514 10.377 1.00 22.97 77 ARG R CA 1
ATOM 3322 C C . ARG B 1 90 ? -8.911 -18.021 10.462 1.00 21.94 77 ARG R C 1
ATOM 3323 O O . ARG B 1 90 ? -8.619 -19.110 9.960 1.00 21.12 77 ARG R O 1
ATOM 3331 N N . ASP B 1 91 ? -8.009 -17.230 11.048 1.00 26.17 78 ASP R N 1
ATOM 3332 C CA . ASP B 1 91 ? -6.598 -17.556 11.161 1.00 25.44 78 ASP R CA 1
ATOM 3333 C C . ASP B 1 91 ? -6.316 -17.961 12.602 1.00 20.30 78 ASP R C 1
ATOM 3334 O O . ASP B 1 91 ? -6.428 -17.116 13.499 1.00 21.44 78 ASP R O 1
ATOM 3339 N N . PRO B 1 92 ? -5.995 -19.230 12.895 1.00 24.13 79 PRO R N 1
ATOM 3340 C CA . PRO B 1 92 ? -5.817 -19.606 14.304 1.00 22.63 79 PRO R CA 1
ATOM 3341 C C . PRO B 1 92 ? -4.721 -18.830 15.006 1.00 22.93 79 PRO R C 1
ATOM 3342 O O . PRO B 1 92 ? -4.776 -18.683 16.233 1.00 22.43 79 PRO R O 1
ATOM 3346 N N . LEU B 1 93 ? -3.737 -18.327 14.259 1.00 23.33 80 LEU R N 1
ATOM 3347 C CA . LEU B 1 93 ? -2.704 -17.484 14.848 1.00 24.17 80 LEU R CA 1
ATOM 3348 C C . LEU B 1 93 ? -3.297 -16.306 15.606 1.00 27.00 80 LEU R C 1
ATOM 3349 O O . LEU B 1 93 ? -2.665 -15.776 16.530 1.00 28.77 80 LEU R O 1
ATOM 3354 N N . GLN B 1 94 ? -4.493 -15.863 15.220 1.00 23.20 81 GLN R N 1
ATOM 3355 C CA . GLN B 1 94 ? -5.120 -14.689 15.812 1.00 25.72 81 GLN R CA 1
ATOM 3356 C C . GLN B 1 94 ? -6.011 -15.028 16.995 1.00 26.30 81 GLN R C 1
ATOM 3357 O O . GLN B 1 94 ? -6.584 -14.117 17.602 1.00 24.18 81 GLN R O 1
ATOM 3363 N N . LEU B 1 95 ? -6.146 -16.330 17.345 1.00 18.36 82 LEU R N 1
ATOM 3364 C CA . LEU B 1 95 ? -7.076 -16.661 18.404 1.00 21.44 82 LEU R CA 1
ATOM 3365 C C . LEU B 1 95 ? -6.435 -16.438 19.764 1.00 20.84 82 LEU R C 1
ATOM 3366 O O . LEU B 1 95 ? -5.220 -16.607 19.922 1.00 22.28 82 LEU R O 1
ATOM 3371 N N . PRO B 1 96 ? -7.218 -16.081 20.755 1.00 19.06 83 PRO R N 1
ATOM 3372 C CA . PRO B 1 96 ? -6.657 -15.613 22.026 1.00 26.18 83 PRO R CA 1
ATOM 3373 C C . PRO B 1 96 ? -6.359 -16.764 22.972 1.00 20.93 83 PRO R C 1
ATOM 3374 O O . PRO B 1 96 ? -6.835 -16.794 24.109 1.00 22.19 83 PRO R O 1
ATOM 3378 N N . TRP B 1 97 ? -5.602 -17.769 22.500 1.00 21.26 84 TRP R N 1
ATOM 3379 C CA . TRP B 1 97 ? -5.626 -18.906 23.395 1.00 22.17 84 TRP R CA 1
ATOM 3380 C C . TRP B 1 97 ? -4.648 -18.760 24.554 1.00 23.02 84 TRP R C 1
ATOM 3381 O O . TRP B 1 97 ? -4.825 -19.417 25.587 1.00 22.15 84 TRP R O 1
ATOM 3392 N N . LYS B 1 98 ? -3.632 -17.914 24.417 1.00 28.74 85 LYS R N 1
ATOM 3393 C CA . LYS B 1 98 ? -2.743 -17.652 25.545 1.00 32.57 85 LYS R CA 1
ATOM 3394 C C . LYS B 1 98 ? -3.494 -16.913 26.642 1.00 27.20 85 LYS R C 1
ATOM 3395 O O . LYS B 1 98 ? -3.507 -17.334 27.806 1.00 26.33 85 LYS R O 1
ATOM 3401 N N . GLU B 1 99 ? -4.179 -15.835 26.259 1.00 29.26 86 GLU R N 1
ATOM 3402 C CA . GLU B 1 99 ? -4.998 -15.067 27.183 1.00 26.62 86 GLU R CA 1
ATOM 3403 C C . GLU B 1 99 ? -6.061 -15.930 27.847 1.00 33.84 86 GLU R C 1
ATOM 3404 O O . GLU B 1 99 ? -6.330 -15.783 29.042 1.00 30.09 86 GLU R O 1
ATOM 3410 N N . MET B 1 100 ? -6.645 -16.875 27.115 1.00 32.54 87 MET R N 1
ATOM 3411 C CA . MET B 1 100 ? -7.690 -17.669 27.742 1.00 25.41 87 MET R CA 1
ATOM 3412 C C . MET B 1 100 ? -7.161 -18.939 28.385 1.00 28.32 87 MET R C 1
ATOM 3413 O O . MET B 1 100 ? -7.955 -19.717 28.927 1.00 25.03 87 MET R O 1
ATOM 3418 N N . ASN B 1 101 ? -5.843 -19.160 28.368 1.00 27.53 88 ASN R N 1
ATOM 3419 C CA . ASN B 1 101 ? -5.262 -20.295 29.072 1.00 24.33 88 ASN R CA 1
ATOM 3420 C C . ASN B 1 101 ? -5.872 -21.610 28.583 1.00 21.34 88 ASN R C 1
ATOM 3421 O O . ASN B 1 101 ? -6.360 -22.421 29.373 1.00 22.31 88 ASN R O 1
ATOM 3426 N N . ILE B 1 102 ? -5.843 -21.802 27.267 1.00 22.13 89 ILE R N 1
ATOM 3427 C CA . ILE B 1 102 ? -6.446 -22.979 26.649 1.00 21.29 89 ILE R CA 1
ATOM 3428 C C . ILE B 1 102 ? -5.482 -24.146 26.747 1.00 20.46 89 ILE R C 1
ATOM 3429 O O . ILE B 1 102 ? -4.336 -24.059 26.290 1.00 24.98 89 ILE R O 1
ATOM 3434 N N . ASP B 1 103 ? -5.976 -25.267 27.275 1.00 22.60 90 ASP R N 1
ATOM 3435 C CA . ASP B 1 103 ? -5.205 -26.499 27.307 1.00 19.26 90 ASP R CA 1
ATOM 3436 C C . ASP B 1 103 ? -5.330 -27.236 25.980 1.00 18.55 90 ASP R C 1
ATOM 3437 O O . ASP B 1 103 ? -4.324 -27.596 25.367 1.00 19.40 90 ASP R O 1
ATOM 3442 N N . LEU B 1 104 ? -6.569 -27.476 25.531 1.00 18.45 91 LEU R N 1
ATOM 3443 C CA . LEU B 1 104 ? -6.838 -28.383 24.419 1.00 16.79 91 LEU R CA 1
ATOM 3444 C C . LEU B 1 104 ? -7.755 -27.701 23.412 1.00 15.43 91 LEU R C 1
ATOM 3445 O O . LEU B 1 104 ? -8.817 -27.204 23.796 1.00 16.63 91 LEU R O 1
ATOM 3450 N N . VAL B 1 105 ? -7.368 -27.717 22.132 1.00 15.44 92 VAL R N 1
ATOM 3451 C CA . VAL B 1 105 ? -8.235 -27.293 21.026 1.00 16.62 92 VAL R CA 1
ATOM 3452 C C . VAL B 1 105 ? -8.818 -28.520 20.321 1.00 13.58 92 VAL R C 1
ATOM 3453 O O . VAL B 1 105 ? -8.073 -29.393 19.852 1.00 13.53 92 VAL R O 1
ATOM 3457 N N . ILE B 1 106 ? -10.135 -28.505 20.142 1.00 13.87 93 ILE R N 1
ATOM 3458 C CA . ILE B 1 106 ? -10.808 -29.518 19.288 1.00 14.81 93 ILE R CA 1
ATOM 3459 C C . ILE B 1 106 ? -10.873 -28.907 17.885 1.00 14.45 93 ILE R C 1
ATOM 3460 O O . ILE B 1 106 ? -11.535 -27.927 17.701 1.00 16.65 93 ILE R O 1
ATOM 3465 N N . GLU B 1 107 ? -10.132 -29.484 16.971 1.00 14.01 94 GLU R N 1
ATOM 3466 C CA . GLU B 1 107 ? -10.048 -28.941 15.606 1.00 14.65 94 GLU R CA 1
ATOM 3467 C C . GLU B 1 107 ? -11.104 -29.628 14.736 1.00 15.83 94 GLU R C 1
ATOM 3468 O O . GLU B 1 107 ? -10.853 -30.721 14.278 1.00 15.67 94 GLU R O 1
ATOM 3474 N N . GLY B 1 108 ? -12.197 -28.916 14.503 1.00 15.57 95 GLY R N 1
ATOM 3475 C CA . GLY B 1 108 ? -13.338 -29.473 13.772 1.00 13.15 95 GLY R CA 1
ATOM 3476 C C . GLY B 1 108 ? -13.620 -28.645 12.542 1.00 16.81 95 GLY R C 1
ATOM 3477 O O . GLY B 1 108 ? -14.738 -28.653 12.076 1.00 14.88 95 GLY R O 1
ATOM 3478 N N . THR B 1 109 ? -12.584 -27.998 12.030 1.00 13.21 96 THR R N 1
ATOM 3479 C CA . THR B 1 109 ? -12.794 -27.229 10.810 1.00 12.53 96 THR R CA 1
ATOM 3480 C C . THR B 1 109 ? -12.636 -28.041 9.538 1.00 14.74 96 THR R C 1
ATOM 3481 O O . THR B 1 109 ? -13.195 -27.641 8.508 1.00 20.47 96 THR R O 1
ATOM 3485 N N . GLY B 1 110 ? -11.900 -29.159 9.580 1.00 14.92 97 GLY R N 1
ATOM 3486 C CA . GLY B 1 110 ? -11.488 -29.829 8.366 1.00 16.90 97 GLY R CA 1
ATOM 3487 C C . GLY B 1 110 ? -10.429 -29.098 7.577 1.00 19.66 97 GLY R C 1
ATOM 3488 O O . GLY B 1 110 ? -10.101 -29.521 6.462 1.00 24.60 97 GLY R O 1
ATOM 3489 N N . VAL B 1 111 ? -9.889 -28.012 8.121 1.00 18.09 98 VAL R N 1
ATOM 3490 C CA . VAL B 1 111 ? -8.914 -27.165 7.431 1.00 20.90 98 VAL R CA 1
ATOM 3491 C C . VAL B 1 111 ? -7.507 -27.333 8.020 1.00 21.60 98 VAL R C 1
ATOM 3492 O O . VAL B 1 111 ? -6.532 -27.516 7.289 1.00 29.93 98 VAL R O 1
ATOM 3496 N N . PHE B 1 112 ? -7.386 -27.257 9.343 1.00 21.94 99 PHE R N 1
ATOM 3497 C CA . PHE B 1 112 ? -6.090 -27.274 10.018 1.00 22.75 99 PHE R CA 1
AT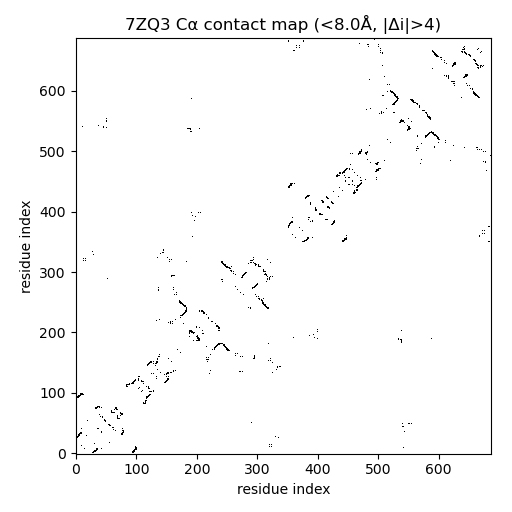OM 3498 C C . PHE B 1 112 ? -5.798 -28.671 10.562 1.00 23.04 99 PHE R C 1
ATOM 3499 O O . PHE B 1 112 ? -5.837 -28.928 11.769 1.00 29.87 99 PHE R O 1
ATOM 3507 N N . ILE B 1 113 ? -5.461 -29.561 9.633 1.00 22.51 100 ILE R N 1
ATOM 3508 C CA . ILE B 1 113 ? -5.382 -31.001 9.856 1.00 25.41 100 ILE R CA 1
ATOM 3509 C C . ILE B 1 113 ? -3.977 -31.564 9.660 1.00 27.77 100 ILE R C 1
ATOM 3510 O O . ILE B 1 113 ? -3.796 -32.770 9.721 1.00 22.64 100 ILE R O 1
ATOM 3515 N N . ASP B 1 114 ? -2.973 -30.727 9.448 1.00 21.30 101 ASP R N 1
ATOM 3516 C CA . ASP B 1 114 ? -1.583 -31.174 9.433 1.00 20.37 101 ASP R CA 1
ATOM 3517 C C . ASP B 1 114 ? -0.815 -30.414 10.509 1.00 21.09 101 ASP R C 1
ATOM 3518 O O . ASP B 1 114 ? -1.394 -29.590 11.213 1.00 21.28 101 ASP R O 1
ATOM 3523 N N . LYS B 1 115 ? 0.492 -30.702 10.662 1.00 20.25 102 LYS R N 1
ATOM 3524 C CA . LYS B 1 115 ? 1.197 -30.140 11.812 1.00 22.16 102 LYS R CA 1
ATOM 3525 C C . LYS B 1 115 ? 1.316 -28.619 11.720 1.00 19.12 102 LYS R C 1
ATOM 3526 O O . LYS B 1 115 ? 1.176 -27.937 12.732 1.00 20.44 102 LYS R O 1
ATOM 3532 N N . VAL B 1 116 ? 1.594 -28.075 10.527 1.00 23.65 103 VAL R N 1
ATOM 3533 C CA . VAL B 1 116 ? 1.715 -26.623 10.389 1.00 27.45 103 VAL R CA 1
ATOM 3534 C C . VAL B 1 116 ? 0.391 -25.963 10.743 1.00 24.50 103 VAL R C 1
ATOM 3535 O O . VAL B 1 116 ? 0.331 -25.017 11.541 1.00 22.84 103 VAL R O 1
ATOM 3539 N N . GLY B 1 117 ? -0.704 -26.496 10.200 1.00 25.12 104 GLY R N 1
ATOM 3540 C CA . GLY B 1 117 ? -1.991 -25.847 10.384 1.00 23.58 104 GLY R CA 1
ATOM 3541 C C . GLY B 1 117 ? -2.512 -25.989 11.802 1.00 17.99 104 GLY R C 1
ATOM 3542 O O . GLY B 1 117 ? -2.812 -24.992 12.471 1.00 18.34 104 GLY R O 1
ATOM 3543 N N . ALA B 1 118 ? -2.601 -27.232 12.295 1.00 23.74 105 ALA R N 1
ATOM 3544 C CA . ALA B 1 118 ? -3.015 -27.413 13.679 1.00 19.20 105 ALA R CA 1
ATOM 3545 C C . ALA B 1 118 ? -2.046 -26.726 14.627 1.00 18.94 105 ALA R C 1
ATOM 3546 O O . ALA B 1 118 ? -2.444 -26.267 15.699 1.00 21.73 105 ALA R O 1
ATOM 3548 N N . GLY B 1 119 ? -0.766 -26.670 14.254 1.00 18.55 106 GLY R N 1
ATOM 3549 C CA . GLY B 1 119 ? 0.241 -26.068 15.113 1.00 22.18 106 GLY R CA 1
ATOM 3550 C C . GLY B 1 119 ? 0.055 -24.586 15.324 1.00 24.04 106 GLY R C 1
ATOM 3551 O O . GLY B 1 119 ? 0.542 -24.046 16.327 1.00 21.05 106 GLY R O 1
ATOM 3552 N N . LYS B 1 120 ? -0.669 -23.918 14.413 1.00 20.36 107 LYS R N 1
ATOM 3553 C CA . LYS B 1 120 ? -1.008 -22.515 14.617 1.00 20.98 107 LYS R CA 1
ATOM 3554 C C . LYS B 1 120 ? -1.751 -22.299 15.932 1.00 20.05 107 LYS R C 1
ATOM 3555 O O . LYS B 1 120 ? -1.549 -21.280 16.592 1.00 20.59 107 LYS R O 1
ATOM 3561 N N . HIS B 1 121 ? -2.590 -23.268 16.364 1.00 19.01 108 HIS R N 1
ATOM 3562 C CA . HIS B 1 121 ? -3.243 -23.137 17.665 1.00 15.98 108 HIS R CA 1
ATOM 3563 C C . HIS B 1 121 ? -2.240 -23.173 18.805 1.00 17.07 108 HIS R C 1
ATOM 3564 O O . HIS B 1 121 ? -2.481 -22.598 19.874 1.00 17.24 108 HIS R O 1
ATOM 3571 N N . ILE B 1 122 ? -1.166 -23.935 18.635 1.00 19.96 109 ILE R N 1
ATOM 3572 C CA . ILE B 1 122 ? -0.186 -24.002 19.704 1.00 21.91 109 ILE R CA 1
ATOM 3573 C C . ILE B 1 122 ? 0.632 -22.722 19.724 1.00 20.17 109 ILE R C 1
ATOM 3574 O O . ILE B 1 122 ? 0.851 -22.129 20.793 1.00 21.86 109 ILE R O 1
ATOM 3579 N N . GLN B 1 123 ? 1.007 -22.232 18.535 1.00 19.18 110 GLN R N 1
ATOM 3580 C CA . GLN B 1 123 ? 1.642 -20.918 18.415 1.00 19.80 110 GLN R CA 1
ATOM 3581 C C . GLN B 1 123 ? 0.775 -19.843 19.047 1.00 25.47 110 GLN R C 1
ATOM 3582 O O . GLN B 1 123 ? 1.283 -18.884 19.641 1.00 27.40 110 GLN R O 1
ATOM 3588 N N . ALA B 1 124 ? -0.544 -19.965 18.893 1.00 20.73 111 ALA R N 1
ATOM 3589 C CA . ALA B 1 124 ? -1.446 -18.997 19.487 1.00 21.46 111 ALA R CA 1
ATOM 3590 C C . ALA B 1 124 ? -1.573 -19.142 20.997 1.00 22.16 111 ALA R C 1
ATOM 3591 O O . ALA B 1 124 ? -2.183 -18.283 21.636 1.00 21.95 111 ALA R O 1
ATOM 3593 N N . GLY B 1 125 ? -1.055 -20.217 21.586 1.00 23.11 112 GLY R N 1
ATOM 3594 C CA . GLY B 1 125 ? -1.133 -20.336 23.024 1.00 17.20 112 GLY R CA 1
ATOM 3595 C C . GLY B 1 125 ? -1.684 -21.625 23.582 1.00 20.50 112 GLY R C 1
ATOM 3596 O O . GLY B 1 125 ? -1.530 -21.893 24.772 1.00 24.60 112 GLY R O 1
ATOM 3597 N N . ALA B 1 126 ? -2.379 -22.420 22.766 1.00 18.00 113 ALA R N 1
ATOM 3598 C CA . ALA B 1 126 ? -2.880 -23.690 23.279 1.00 20.42 113 ALA R CA 1
ATOM 3599 C C . ALA B 1 126 ? -1.740 -24.677 23.499 1.00 19.31 113 ALA R C 1
ATOM 3600 O O . ALA B 1 126 ? -0.674 -24.565 22.898 1.00 24.95 113 ALA R O 1
ATOM 3602 N N . SER B 1 127 ? -1.991 -25.676 24.355 1.00 17.40 114 SER R N 1
ATOM 3603 C CA . SER B 1 127 ? -0.973 -26.696 24.611 1.00 20.74 114 SER R CA 1
ATOM 3604 C C . SER B 1 127 ? -1.106 -27.928 23.736 1.00 22.61 114 SER R C 1
ATOM 3605 O O . SER B 1 127 ? -0.102 -28.598 23.481 1.00 21.09 114 SER R O 1
ATOM 3608 N N . LYS B 1 128 ? -2.315 -28.252 23.281 1.00 16.95 115 LYS R N 1
ATOM 3609 C CA . LYS B 1 128 ? -2.566 -29.526 22.618 1.00 19.06 115 LYS R CA 1
ATOM 3610 C C . LYS B 1 128 ? -3.689 -29.344 21.601 1.00 12.95 115 LYS R C 1
ATOM 3611 O O . LYS B 1 128 ? -4.557 -28.498 21.786 1.00 15.18 115 LYS R O 1
ATOM 3617 N N . VAL B 1 129 ? -3.649 -30.123 20.522 1.00 14.87 116 VAL R N 1
ATOM 3618 C CA . VAL B 1 129 ? -4.700 -30.065 19.496 1.00 13.68 116 VAL R CA 1
ATOM 3619 C C . VAL B 1 129 ? -5.147 -31.484 19.194 1.00 14.14 116 VAL R C 1
ATOM 3620 O O . VAL B 1 129 ? -4.312 -32.364 18.969 1.00 15.08 116 VAL R O 1
ATOM 3624 N N . LEU B 1 130 ? -6.462 -31.694 19.181 1.00 13.53 117 LEU R N 1
ATOM 3625 C CA . LEU B 1 130 ? -7.111 -32.963 18.863 1.00 12.87 117 LEU R CA 1
ATOM 3626 C C . LEU B 1 130 ? -7.881 -32.732 17.567 1.00 13.64 117 LEU R C 1
ATOM 3627 O O . LEU B 1 130 ? -8.840 -31.950 17.563 1.00 13.85 117 LEU R O 1
ATOM 3632 N N . ILE B 1 131 ? -7.404 -33.322 16.461 1.00 13.86 118 ILE R N 1
ATOM 3633 C CA . ILE B 1 131 ? -8.031 -33.159 15.144 1.00 14.68 118 ILE R CA 1
ATOM 3634 C C . ILE B 1 131 ? -9.171 -34.172 15.004 1.00 12.91 118 ILE R C 1
ATOM 3635 O O . ILE B 1 131 ? -8.957 -35.368 15.197 1.00 13.64 118 ILE R O 1
ATOM 3640 N N . THR B 1 132 ? -10.371 -33.698 14.648 1.00 13.86 119 THR R N 1
ATOM 3641 C CA . THR B 1 132 ? -11.561 -34.577 14.524 1.00 12.22 119 THR R CA 1
ATOM 3642 C C . THR B 1 132 ? -11.647 -35.175 13.125 1.00 15.92 119 THR R C 1
ATOM 3643 O O . THR B 1 132 ? -12.670 -35.119 12.440 1.00 15.24 119 THR R O 1
ATOM 3647 N N . ALA B 1 133 ? -10.568 -35.771 12.687 1.00 13.24 120 ALA R N 1
ATOM 3648 C CA . ALA B 1 133 ? -10.441 -36.200 11.304 1.00 13.83 120 ALA R CA 1
ATOM 3649 C C . ALA B 1 133 ? -9.110 -36.888 11.124 1.00 13.68 120 ALA R C 1
ATOM 3650 O O . ALA B 1 133 ? -8.229 -36.735 11.978 1.00 15.49 120 ALA R O 1
ATOM 3652 N N . PRO B 1 134 ? -8.925 -37.655 10.046 1.00 14.10 121 PRO R N 1
ATOM 3653 C CA . PRO B 1 134 ? -7.585 -38.178 9.730 1.00 12.50 121 PRO R CA 1
ATOM 3654 C C . PRO B 1 134 ? -6.614 -37.011 9.631 1.00 18.33 121 PRO R C 1
ATOM 3655 O O . PRO B 1 134 ? -6.937 -35.955 9.074 1.00 18.02 121 PRO R O 1
ATOM 3659 N N . ALA B 1 135 ? -5.415 -37.202 10.166 1.00 15.66 122 ALA R N 1
ATOM 3660 C CA . ALA B 1 135 ? -4.365 -36.201 10.000 1.00 19.42 122 ALA R CA 1
ATOM 3661 C C . ALA B 1 135 ? -3.830 -36.202 8.572 1.00 28.23 122 ALA R C 1
ATOM 3662 O O . ALA B 1 135 ? -3.747 -37.247 7.922 1.00 21.36 122 ALA R O 1
ATOM 3664 N N . LYS B 1 136 A -3.458 -35.007 8.085 1.00 20.41 122 LYS R N 1
ATOM 3665 C CA . LYS B 1 136 A -2.769 -34.904 6.806 1.00 31.96 122 LYS R CA 1
ATOM 3666 C C . LYS B 1 136 A -1.287 -35.294 6.888 1.00 37.40 122 LYS R C 1
ATOM 3667 O O . LYS B 1 136 A -0.681 -35.570 5.856 1.00 47.18 122 LYS R O 1
ATOM 3673 N N . ASP B 1 137 B -0.712 -35.410 8.095 1.00 30.35 122 ASP R N 1
ATOM 3674 C CA . ASP B 1 137 B 0.721 -35.760 8.294 1.00 34.81 122 ASP R CA 1
ATOM 3675 C C . ASP B 1 137 B 0.880 -37.157 8.887 1.00 33.00 122 ASP R C 1
ATOM 3676 O O . ASP B 1 137 B 0.299 -37.425 9.921 1.00 24.00 122 ASP R O 1
ATOM 3681 N N . LYS B 1 138 ? 1.737 -37.958 8.273 1.00 28.14 123 LYS R N 1
ATOM 3682 C CA . LYS B 1 138 ? 1.967 -39.345 8.714 1.00 27.52 123 LYS R CA 1
ATOM 3683 C C . LYS B 1 138 ? 2.499 -39.405 10.147 1.00 31.30 123 LYS R C 1
ATOM 3684 O O . LYS B 1 138 ? 2.356 -40.441 10.770 1.00 26.53 123 LYS R O 1
ATOM 3690 N N . ASP B 1 139 ? 3.144 -38.343 10.601 1.00 25.96 124 ASP R N 1
ATOM 3691 C CA . ASP B 1 139 ? 3.773 -38.414 11.938 1.00 27.08 124 ASP R CA 1
ATOM 3692 C C . ASP B 1 139 ? 2.831 -37.927 13.036 1.00 28.68 124 ASP R C 1
ATOM 3693 O O . ASP B 1 139 ? 3.273 -37.886 14.173 1.00 26.43 124 ASP R O 1
ATOM 3698 N N . ILE B 1 140 ? 1.607 -37.527 12.686 1.00 20.10 125 ILE R N 1
ATOM 3699 C CA . ILE B 1 140 ? 0.673 -37.202 13.765 1.00 17.42 125 ILE R CA 1
ATOM 3700 C C . ILE B 1 140 ? 0.051 -38.513 14.244 1.00 16.31 125 ILE R C 1
ATOM 3701 O O . ILE B 1 140 ? -0.503 -39.263 13.425 1.00 20.63 125 ILE R O 1
ATOM 3706 N N . PRO B 1 141 ? 0.136 -38.855 15.522 1.00 16.81 126 PRO R N 1
ATOM 3707 C CA . PRO B 1 141 ? -0.435 -40.123 15.973 1.00 15.42 126 PRO R CA 1
ATOM 3708 C C . PRO B 1 141 ? -1.950 -40.090 15.924 1.00 16.17 126 PRO R C 1
ATOM 3709 O O . PRO B 1 141 ? -2.593 -39.057 16.163 1.00 17.03 126 PRO R O 1
ATOM 3713 N N . THR B 1 142 ? -2.498 -41.248 15.599 1.00 13.85 127 THR R N 1
ATOM 3714 C CA . THR B 1 142 ? -3.930 -41.467 15.450 1.00 13.56 127 THR R CA 1
ATOM 3715 C C . THR B 1 142 ? -4.397 -42.457 16.508 1.00 12.19 127 THR R C 1
ATOM 3716 O O . THR B 1 142 ? -3.709 -43.454 16.789 1.00 13.92 127 THR R O 1
ATOM 3720 N N . PHE B 1 143 ? -5.576 -42.213 17.069 1.00 13.03 128 PHE R N 1
ATOM 3721 C CA . PHE B 1 143 ? -6.128 -43.051 18.118 1.00 12.76 128 PHE R CA 1
ATOM 3722 C C . PHE B 1 143 ? -7.581 -43.367 17.830 1.00 13.57 128 PHE R C 1
ATOM 3723 O O . PHE B 1 143 ? -8.340 -42.522 17.320 1.00 16.53 128 PHE R O 1
ATOM 3731 N N . VAL B 1 144 ? -7.955 -44.600 18.146 1.00 11.58 129 VAL R N 1
ATOM 3732 C CA . VAL B 1 144 ? -9.346 -45.018 18.173 1.00 12.01 129 VAL R CA 1
ATOM 3733 C C . VAL B 1 144 ? -9.628 -45.583 19.546 1.00 13.47 129 VAL R C 1
ATOM 3734 O O . VAL B 1 144 ? -9.035 -46.589 19.951 1.00 13.37 129 VAL R O 1
ATOM 3738 N N . VAL B 1 145 ? -10.561 -44.955 20.252 1.00 14.92 130 VAL R N 1
ATOM 3739 C CA . VAL B 1 145 ? -10.926 -45.414 21.580 1.00 15.00 130 VAL R CA 1
ATOM 3740 C C . VAL B 1 145 ? -11.516 -46.804 21.460 1.00 15.85 130 VAL R C 1
ATOM 3741 O O . VAL B 1 145 ? -12.367 -47.067 20.589 1.00 15.51 130 VAL R O 1
ATOM 3745 N N . GLY B 1 146 ? -11.056 -47.717 22.323 1.00 15.29 131 GLY R N 1
ATOM 3746 C CA . GLY B 1 146 ? -11.445 -49.107 22.251 1.00 18.10 131 GLY R CA 1
ATOM 3747 C C . GLY B 1 146 ? -10.433 -49.955 21.523 1.00 17.52 131 GLY R C 1
ATOM 3748 O O . GLY B 1 146 ? -10.533 -51.188 21.559 1.00 19.90 131 GLY R O 1
ATOM 3749 N N . VAL B 1 147 ? -9.450 -49.311 20.880 1.00 15.23 132 VAL R N 1
ATOM 3750 C CA . VAL B 1 147 ? -8.472 -49.999 20.049 1.00 15.58 132 VAL R CA 1
ATOM 3751 C C . VAL B 1 147 ? -7.062 -49.700 20.519 1.00 14.70 132 VAL R C 1
ATOM 3752 O O . VAL B 1 147 ? -6.318 -50.637 20.820 1.00 15.91 132 VAL R O 1
ATOM 3756 N N . ASN B 1 148 ? -6.646 -48.420 20.505 1.00 14.68 133 ASN R N 1
ATOM 3757 C CA . ASN B 1 148 ? -5.263 -48.123 20.866 1.00 14.53 133 ASN R CA 1
ATOM 3758 C C . ASN B 1 148 ? -5.106 -46.892 21.743 1.00 17.01 133 ASN R C 1
ATOM 3759 O O . ASN B 1 148 ? -4.016 -46.313 21.767 1.00 15.97 133 ASN R O 1
ATOM 3764 N N . GLU B 1 149 ? -6.142 -46.469 22.472 1.00 16.60 134 GLU R N 1
ATOM 3765 C CA . GLU B 1 149 ? -5.991 -45.224 23.231 1.00 16.34 134 GLU R CA 1
ATOM 3766 C C . GLU B 1 149 ? -5.059 -45.383 24.429 1.00 19.22 134 GLU R C 1
ATOM 3767 O O . GLU B 1 149 ? -4.528 -44.377 24.907 1.00 20.21 134 GLU R O 1
ATOM 3773 N N . GLY B 1 150 ? -4.777 -46.606 24.872 1.00 17.89 135 GLY R N 1
ATOM 3774 C CA . GLY B 1 150 ? -3.699 -46.789 25.837 1.00 21.24 135 GLY R CA 1
ATOM 3775 C C . GLY B 1 150 ? -2.310 -46.421 25.327 1.00 20.54 135 GLY R C 1
ATOM 3776 O O . GLY B 1 150 ? -1.387 -46.298 26.144 1.00 25.51 135 GLY R O 1
ATOM 3777 N N . ASP B 1 151 ? -2.123 -46.250 24.017 1.00 16.92 136 ASP R N 1
ATOM 3778 C CA . ASP B 1 151 ? -0.833 -45.822 23.481 1.00 16.94 136 ASP R CA 1
ATOM 3779 C C . ASP B 1 151 ? -0.707 -44.297 23.440 1.00 18.47 136 ASP R C 1
ATOM 3780 O O . ASP B 1 151 ? 0.333 -43.763 23.024 1.00 18.18 136 ASP R O 1
ATOM 3785 N N . TYR B 1 152 ? -1.747 -43.582 23.843 1.00 14.82 137 TYR R N 1
ATOM 3786 C CA . TYR B 1 152 ? -1.659 -42.139 23.917 1.00 15.95 137 TYR R CA 1
ATOM 3787 C C . TYR B 1 152 ? -0.665 -41.737 25.013 1.00 18.84 137 TYR R C 1
ATOM 3788 O O . TYR B 1 152 ? -0.588 -42.373 26.072 1.00 20.03 137 TYR R O 1
ATOM 3797 N N . LYS B 1 153 ? 0.090 -40.669 24.750 1.00 18.15 138 LYS R N 1
ATOM 3798 C CA . LYS B 1 153 ? 1.049 -40.102 25.697 1.00 20.01 138 LYS R CA 1
ATOM 3799 C C . LYS B 1 153 ? 0.820 -38.605 25.761 1.00 18.50 138 LYS R C 1
ATOM 3800 O O . LYS B 1 153 ? 0.627 -37.965 24.725 1.00 17.64 138 LYS R O 1
ATOM 3806 N N . HIS B 1 154 ? 0.936 -38.033 26.967 1.00 18.86 139 HIS R N 1
ATOM 3807 C CA . HIS B 1 154 ? 0.830 -36.580 27.101 1.00 17.62 139 HIS R CA 1
ATOM 3808 C C . HIS B 1 154 ? 1.802 -35.814 26.201 1.00 15.47 139 HIS R C 1
ATOM 3809 O O . HIS B 1 154 ? 1.518 -34.687 25.783 1.00 16.91 139 HIS R O 1
ATOM 3816 N N . GLU B 1 155 ? 2.925 -36.416 25.853 1.00 16.39 140 GLU R N 1
ATOM 3817 C CA . GLU B 1 155 ? 3.927 -35.718 25.076 1.00 16.28 140 GLU R CA 1
ATOM 3818 C C . GLU B 1 155 ? 3.613 -35.612 23.586 1.00 22.50 140 GLU R C 1
ATOM 3819 O O . GLU B 1 155 ? 4.445 -35.117 22.844 1.00 18.06 140 GLU R O 1
ATOM 3825 N N . TYR B 1 156 ? 2.452 -36.068 23.109 1.00 14.78 141 TYR R N 1
ATOM 3826 C CA . TYR B 1 156 ? 2.041 -35.793 21.733 1.00 13.73 141 TYR R CA 1
ATOM 3827 C C . TYR B 1 156 ? 1.266 -34.479 21.722 1.00 18.15 141 TYR R C 1
ATOM 3828 O O . TYR B 1 156 ? 0.155 -34.431 22.276 1.00 17.88 141 TYR R O 1
ATOM 3837 N N . PRO B 1 157 ? 1.776 -33.399 21.114 1.00 14.12 142 PRO R N 1
ATOM 3838 C CA . PRO B 1 157 ? 1.039 -32.130 21.149 1.00 14.29 142 PRO R CA 1
ATOM 3839 C C . PRO B 1 157 ? -0.139 -32.102 20.192 1.00 16.24 142 PRO R C 1
ATOM 3840 O O . PRO B 1 157 ? -1.076 -31.316 20.382 1.00 17.37 142 PRO R O 1
ATOM 3844 N N . ILE B 1 158 ? -0.065 -32.891 19.123 1.00 13.70 143 ILE R N 1
ATOM 3845 C CA . ILE B 1 158 ? -1.106 -32.911 18.100 1.00 14.14 143 ILE R CA 1
ATOM 3846 C C . ILE B 1 158 ? -1.498 -34.362 17.877 1.00 14.08 143 ILE R C 1
ATOM 3847 O O . ILE B 1 158 ? -0.635 -35.212 17.663 1.00 17.22 143 ILE R O 1
ATOM 3852 N N . ILE B 1 159 ? -2.808 -34.654 17.920 1.00 13.61 144 ILE R N 1
ATOM 3853 C CA . ILE B 1 159 ? -3.285 -36.022 17.752 1.00 12.29 144 ILE R CA 1
ATOM 3854 C C . ILE B 1 159 ? -4.511 -36.016 16.850 1.00 12.45 144 ILE R C 1
ATOM 3855 O O . ILE B 1 159 ? -5.208 -35.011 16.725 1.00 15.31 144 ILE R O 1
ATOM 3860 N N . SER B 1 160 ? -4.811 -37.190 16.290 1.00 14.98 145 SER R N 1
ATOM 3861 C CA . SER B 1 160 ? -5.994 -37.362 15.444 1.00 13.30 145 SER R CA 1
ATOM 3862 C C . SER B 1 160 ? -6.899 -38.430 16.032 1.00 14.51 145 SER R C 1
ATOM 3863 O O . SER B 1 160 ? -6.419 -39.474 16.482 1.00 13.49 145 SER R O 1
ATOM 3866 N N . ASN B 1 161 ? -8.217 -38.201 15.964 1.00 12.02 146 ASN R N 1
ATOM 3867 C CA . ASN B 1 161 ? -9.206 -39.211 16.344 1.00 12.43 146 ASN R CA 1
ATOM 3868 C C . ASN B 1 161 ? -9.709 -40.011 15.134 1.00 13.90 146 ASN R C 1
ATOM 3869 O O . ASN B 1 161 ? -10.769 -40.644 15.218 1.00 13.92 146 ASN R O 1
ATOM 3874 N N . ALA B 1 162 ? -8.973 -39.999 14.020 1.00 12.84 147 ALA R N 1
ATOM 3875 C CA . ALA B 1 162 ? -9.329 -40.670 12.774 1.00 12.08 147 ALA R CA 1
ATOM 3876 C C . ALA B 1 162 ? -10.687 -40.234 12.221 1.00 14.59 147 ALA R C 1
ATOM 3877 O O . ALA B 1 162 ? -11.266 -39.236 12.648 1.00 13.64 147 ALA R O 1
ATOM 3879 N N . SER B 1 163 ? -11.199 -40.996 11.265 1.00 12.77 148 SER R N 1
ATOM 3880 C CA . SER B 1 163 ? -12.506 -40.717 10.684 1.00 14.31 148 SER R CA 1
ATOM 3881 C C . SER B 1 163 ? -13.609 -41.517 11.394 1.00 12.67 148 SER R C 1
ATOM 3882 O O . SER B 1 163 ? -13.345 -42.455 12.162 1.00 12.68 148 SER R O 1
ATOM 3885 N N . CYS B 1 164 ? -14.869 -41.135 11.124 1.00 12.92 149 CYS R N 1
ATOM 3886 C CA . CYS B 1 164 ? -16.008 -41.901 11.635 1.00 14.53 149 CYS R CA 1
ATOM 3887 C C . CYS B 1 164 ? -15.936 -43.368 11.180 1.00 12.58 149 CYS R C 1
ATOM 3888 O O . CYS B 1 164 ? -16.180 -44.301 11.973 1.00 12.08 149 CYS R O 1
ATOM 3891 N N . THR B 1 165 ? -15.635 -43.591 9.894 1.00 12.02 150 THR R N 1
ATOM 3892 C CA . THR B 1 165 ? -15.613 -44.957 9.379 1.00 11.24 150 THR R CA 1
ATOM 3893 C C . THR B 1 165 ? -14.499 -45.775 10.028 1.00 11.98 150 THR R C 1
ATOM 3894 O O . THR B 1 165 ? -14.703 -46.953 10.359 1.00 12.51 150 THR R O 1
ATOM 3898 N N . THR B 1 166 ? -13.325 -45.171 10.233 1.00 12.33 151 THR R N 1
ATOM 3899 C CA . THR B 1 166 ? -12.277 -45.932 10.914 1.00 11.21 151 THR R CA 1
ATOM 3900 C C . THR B 1 166 ? -12.666 -46.243 12.357 1.00 12.16 151 THR R C 1
ATOM 3901 O O . THR B 1 166 ? -12.372 -47.332 12.852 1.00 12.72 151 THR R O 1
ATOM 3905 N N . ASN B 1 167 ? -13.392 -45.346 13.023 1.00 10.34 152 ASN R N 1
ATOM 3906 C CA . ASN B 1 167 ? -13.862 -45.651 14.374 1.00 12.64 152 ASN R CA 1
ATOM 3907 C C . ASN B 1 167 ? -14.908 -46.753 14.400 1.00 14.45 152 ASN R C 1
ATOM 3908 O O . ASN B 1 167 ? -15.011 -47.463 15.399 1.00 15.96 152 ASN R O 1
ATOM 3913 N N . CYS B 1 168 ? -15.717 -46.882 13.349 1.00 11.10 153 CYS R N 1
ATOM 3914 C CA . CYS B 1 168 ? -16.590 -48.049 13.229 1.00 14.13 153 CYS R CA 1
ATOM 3915 C C . CYS B 1 168 ? -15.809 -49.328 13.004 1.00 12.94 153 CYS R C 1
ATOM 3916 O O . CYS B 1 168 ? -16.088 -50.358 13.638 1.00 14.06 153 CYS R O 1
ATOM 3919 N N . LEU B 1 169 ? -14.913 -49.305 12.022 1.00 10.20 154 LEU R N 1
ATOM 3920 C CA . LEU B 1 169 ? -14.230 -50.508 11.565 1.00 12.17 154 LEU R CA 1
ATOM 3921 C C . LEU B 1 169 ? -13.284 -51.036 12.621 1.00 13.05 154 LEU R C 1
ATOM 3922 O O . LEU B 1 169 ? -13.261 -52.239 12.886 1.00 13.65 154 LEU R O 1
ATOM 3927 N N . ALA B 1 170 ? -12.429 -50.164 13.171 1.00 13.01 155 ALA R N 1
ATOM 3928 C CA . ALA B 1 170 ? -11.280 -50.686 13.898 1.00 12.08 155 ALA R CA 1
ATOM 3929 C C . ALA B 1 170 ? -11.656 -51.494 15.135 1.00 15.18 155 ALA R C 1
ATOM 3930 O O . ALA B 1 170 ? -10.991 -52.519 15.370 1.00 15.12 155 ALA R O 1
ATOM 3932 N N . PRO B 1 171 ? -12.693 -51.163 15.922 1.00 15.10 156 PRO R N 1
ATOM 3933 C CA . PRO B 1 171 ? -13.006 -52.040 17.074 1.00 14.39 156 PRO R CA 1
ATOM 3934 C C . PRO B 1 171 ? -13.364 -53.451 16.655 1.00 14.21 156 PRO R C 1
ATOM 3935 O O . PRO B 1 171 ? -12.881 -54.422 17.255 1.00 14.95 156 PRO R O 1
ATOM 3939 N N . PHE B 1 172 ? -14.183 -53.623 15.627 1.00 12.60 157 PHE R N 1
ATOM 3940 C CA . PHE B 1 172 ? -14.553 -55.000 15.324 1.00 11.61 157 PHE R CA 1
ATOM 3941 C C . PHE B 1 172 ? -13.496 -55.691 14.484 1.00 10.50 157 PHE R C 1
ATOM 3942 O O . PHE B 1 172 ? -13.338 -56.923 14.595 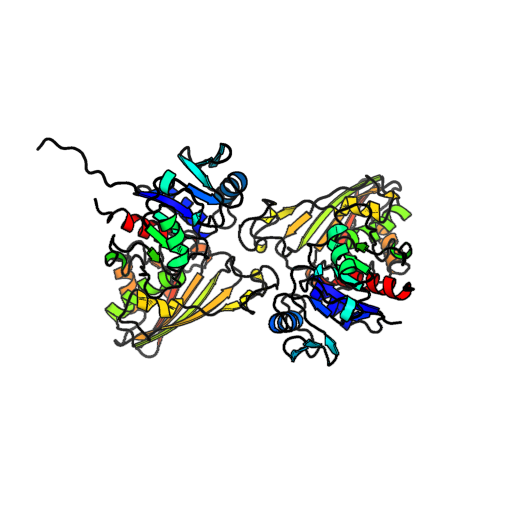1.00 12.02 157 PHE R O 1
ATOM 3950 N N . VAL B 1 173 ? -12.683 -54.935 13.752 1.00 12.09 158 VAL R N 1
ATOM 3951 C CA . VAL B 1 173 ? -11.544 -55.543 13.082 1.00 12.45 158 VAL R CA 1
ATOM 3952 C C . VAL B 1 173 ? -10.539 -56.050 14.109 1.00 14.19 158 VAL R C 1
ATOM 3953 O O . VAL B 1 173 ? -9.932 -57.111 13.922 1.00 12.58 158 VAL R O 1
ATOM 3957 N N . LYS B 1 174 ? -10.355 -55.307 15.215 1.00 12.52 159 LYS R N 1
ATOM 3958 C CA . LYS B 1 174 ? -9.475 -55.779 16.283 1.00 11.04 159 LYS R CA 1
ATOM 3959 C C . LYS B 1 174 ? -9.927 -57.129 16.816 1.00 15.55 159 LYS R C 1
ATOM 3960 O O . LYS B 1 174 ? -9.098 -58.021 16.993 1.00 15.28 159 LYS R O 1
ATOM 3966 N N . VAL B 1 175 ? -11.236 -57.316 17.021 1.00 13.40 160 VAL R N 1
ATOM 3967 C CA . VAL B 1 175 ? -11.769 -58.607 17.466 1.00 13.81 160 VAL R CA 1
ATOM 3968 C C . VAL B 1 175 ? -11.503 -59.687 16.420 1.00 13.95 160 VAL R C 1
ATOM 3969 O O . VAL B 1 175 ? -11.043 -60.788 16.740 1.00 14.36 160 VAL R O 1
ATOM 3973 N N . LEU B 1 176 ? -11.743 -59.389 15.149 1.00 12.05 161 LEU R N 1
ATOM 3974 C CA . LEU B 1 176 ? -11.523 -60.400 14.114 1.00 14.34 161 LEU R CA 1
ATOM 3975 C C . LEU B 1 176 ? -10.066 -60.824 14.052 1.00 15.66 161 LEU R C 1
ATOM 3976 O O . LEU B 1 176 ? -9.755 -62.010 13.876 1.00 16.93 161 LEU R O 1
ATOM 3981 N N . GLU B 1 177 ? -9.165 -59.851 14.147 1.00 14.41 162 GLU R N 1
ATOM 3982 C CA . GLU B 1 177 ? -7.735 -60.120 14.103 1.00 15.82 162 GLU R CA 1
ATOM 3983 C C . GLU B 1 177 ? -7.304 -60.966 15.295 1.00 20.06 162 GLU R C 1
ATOM 3984 O O . GLU B 1 177 ? -6.534 -61.922 15.131 1.00 22.15 162 GLU R O 1
ATOM 3990 N N . GLN B 1 178 ? -7.799 -60.632 16.502 1.00 19.16 163 GLN R N 1
ATOM 3991 C CA . GLN B 1 178 ? -7.505 -61.395 17.724 1.00 17.34 163 GLN R CA 1
ATOM 3992 C C . GLN B 1 178 ? -7.976 -62.845 17.641 1.00 18.28 163 GLN R C 1
ATOM 3993 O O . GLN B 1 178 ? -7.260 -63.764 18.058 1.00 21.07 163 GLN R O 1
ATOM 3999 N N . LYS B 1 179 ? -9.197 -63.072 17.162 1.00 16.66 164 LYS R N 1
ATOM 4000 C CA . LYS B 1 179 ? -9.804 -64.393 17.254 1.00 16.45 164 LYS R CA 1
ATOM 4001 C C . LYS B 1 179 ? -9.481 -65.273 16.061 1.00 19.65 164 LYS R C 1
ATOM 4002 O O . LYS B 1 179 ? -9.324 -66.494 16.205 1.00 20.21 164 LYS R O 1
ATOM 4008 N N . PHE B 1 180 ? -9.420 -64.696 14.870 1.00 15.10 165 PHE R N 1
ATOM 4009 C CA . PHE B 1 180 ? -9.343 -65.474 13.654 1.00 13.37 165 PHE R CA 1
ATOM 4010 C C . PHE B 1 180 ? -8.149 -65.144 12.778 1.00 16.70 165 PHE R C 1
ATOM 4011 O O . PHE B 1 180 ? -7.777 -65.978 11.949 1.00 17.33 165 PHE R O 1
ATOM 4019 N N . GLY B 1 181 ? -7.515 -63.976 12.968 1.00 18.20 166 GLY R N 1
ATOM 4020 C CA . GLY B 1 181 ? -6.441 -63.499 12.109 1.00 17.26 166 GLY R CA 1
ATOM 4021 C C . GLY B 1 181 ? -6.978 -63.004 10.784 1.00 21.91 166 GLY R C 1
ATOM 4022 O O . GLY B 1 181 ? -7.919 -63.593 10.257 1.00 25.25 166 GLY R O 1
ATOM 4023 N N . ILE B 1 182 ? -6.457 -61.902 10.251 1.00 13.88 167 ILE R N 1
ATOM 4024 C CA . ILE B 1 182 ? -6.892 -61.381 8.957 1.00 15.90 167 ILE R CA 1
ATOM 4025 C C . ILE B 1 182 ? -5.784 -61.582 7.932 1.00 16.41 167 ILE R C 1
ATOM 4026 O O . ILE B 1 182 ? -4.620 -61.231 8.188 1.00 18.84 167 ILE R O 1
ATOM 4031 N N . VAL B 1 183 ? -6.149 -62.125 6.766 1.00 14.34 168 VAL R N 1
ATOM 4032 C CA . VAL B 1 183 ? -5.253 -62.240 5.624 1.00 13.96 168 VAL R CA 1
ATOM 4033 C C . VAL B 1 183 ? -5.345 -60.957 4.801 1.00 17.98 168 VAL R C 1
ATOM 4034 O O . VAL B 1 183 ? -4.346 -60.274 4.580 1.00 14.41 168 VAL R O 1
ATOM 4038 N N . LYS B 1 184 ? -6.557 -60.594 4.375 1.00 14.23 169 LYS R N 1
ATOM 4039 C CA . LYS B 1 184 ? -6.803 -59.386 3.593 1.00 13.73 169 LYS R CA 1
ATOM 4040 C C . LYS B 1 184 ? -8.298 -59.173 3.548 1.00 11.79 169 LYS R C 1
ATOM 4041 O O . LYS B 1 184 ? -9.054 -60.110 3.789 1.00 13.56 169 LYS R O 1
ATOM 4047 N N . GLY B 1 185 ? -8.703 -57.967 3.181 1.00 12.25 170 GLY R N 1
ATOM 4048 C CA . GLY B 1 185 ? -10.126 -57.663 3.123 1.00 11.75 170 GLY R CA 1
ATOM 4049 C C . GLY B 1 185 ? -10.426 -56.353 2.430 1.00 11.99 170 GLY R C 1
ATOM 4050 O O . GLY B 1 185 ? -9.544 -55.527 2.158 1.00 12.98 170 GLY R O 1
ATOM 4051 N N . THR B 1 186 ? -11.718 -56.173 2.165 1.00 11.79 171 THR R N 1
ATOM 4052 C CA . THR B 1 186 ? -12.224 -54.968 1.486 1.00 12.84 171 THR R CA 1
ATOM 4053 C C . THR B 1 186 ? -13.490 -54.516 2.194 1.00 12.29 171 THR R C 1
ATOM 4054 O O . THR B 1 186 ? -14.161 -55.326 2.779 1.00 14.87 171 THR R O 1
ATOM 4058 N N . MET B 1 187 ? -13.778 -53.234 2.084 1.00 11.07 172 MET R N 1
ATOM 4059 C CA . MET B 1 187 ? -14.939 -52.673 2.784 1.00 15.18 172 MET R CA 1
ATOM 4060 C C . MET B 1 187 ? -15.650 -51.667 1.893 1.00 14.02 172 MET R C 1
ATOM 4061 O O . MET B 1 187 ? -15.034 -51.106 1.032 1.00 14.90 172 MET R O 1
ATOM 4066 N N . THR B 1 188 ? -16.953 -51.564 2.067 1.00 13.74 173 THR R N 1
ATOM 4067 C CA . THR B 1 188 ? -17.713 -50.475 1.434 1.00 12.73 173 THR R CA 1
ATOM 4068 C C . THR B 1 188 ? -18.555 -49.868 2.550 1.00 13.01 173 THR R C 1
ATOM 4069 O O . THR B 1 188 ? -19.183 -50.620 3.276 1.00 16.00 173 THR R O 1
ATOM 4073 N N . THR B 1 189 ? -18.456 -48.575 2.749 1.00 14.11 174 THR R N 1
ATOM 4074 C CA . THR B 1 189 ? -19.387 -47.933 3.664 1.00 13.40 174 THR R CA 1
ATOM 4075 C C . THR B 1 189 ? -20.493 -47.248 2.874 1.00 16.06 174 THR R C 1
ATOM 4076 O O . THR B 1 189 ? -20.222 -46.533 1.905 1.00 14.32 174 THR R O 1
ATOM 4080 N N . THR B 1 190 ? -21.735 -47.571 3.234 1.00 11.67 175 THR R N 1
ATOM 4081 C CA . THR B 1 190 ? -22.922 -46.906 2.684 1.00 11.44 175 THR R CA 1
ATOM 4082 C C . THR B 1 190 ? -23.226 -45.792 3.686 1.00 11.42 175 THR R C 1
ATOM 4083 O O . THR B 1 190 ? -23.634 -46.043 4.813 1.00 11.39 175 THR R O 1
ATOM 4087 N N . HIS B 1 191 ? -22.904 -44.557 3.295 1.00 10.14 176 HIS R N 1
ATOM 4088 C CA . HIS B 1 191 ? -22.644 -43.480 4.250 1.00 11.66 176 HIS R CA 1
ATOM 4089 C C . HIS B 1 191 ? -23.590 -42.302 4.008 1.00 10.92 176 HIS R C 1
ATOM 4090 O O . HIS B 1 191 ? -23.819 -41.925 2.857 1.00 11.33 176 HIS R O 1
ATOM 4097 N N . SER B 1 192 ? -24.108 -41.710 5.087 1.00 9.44 177 SER R N 1
ATOM 4098 C CA . SER B 1 192 ? -24.943 -40.513 4.920 1.00 8.55 177 SER R CA 1
ATOM 4099 C C . SER B 1 192 ? -24.150 -39.411 4.235 1.00 9.80 177 SER R C 1
ATOM 4100 O O . SER B 1 192 ? -22.914 -39.326 4.341 1.00 11.62 177 SER R O 1
ATOM 4103 N N . TYR B 1 193 ? -24.868 -38.517 3.567 1.00 8.20 178 TYR R N 1
ATOM 4104 C CA . TYR B 1 193 ? -24.149 -37.391 2.967 1.00 8.11 178 TYR R CA 1
ATOM 4105 C C . TYR B 1 193 ? -23.625 -36.471 4.061 1.00 11.18 178 TYR R C 1
ATOM 4106 O O . TYR B 1 193 ? -24.100 -36.490 5.199 1.00 10.75 178 TYR R O 1
ATOM 4115 N N . THR B 1 194 ? -22.604 -35.679 3.707 1.00 11.04 179 THR R N 1
ATOM 4116 C CA . THR B 1 194 ? -22.020 -34.704 4.613 1.00 8.87 179 THR R CA 1
ATOM 4117 C C . THR B 1 194 ? -21.914 -33.359 3.915 1.00 11.88 179 THR R C 1
ATOM 4118 O O . THR B 1 194 ? -22.138 -33.248 2.712 1.00 11.54 179 THR R O 1
ATOM 4122 N N . GLY B 1 195 ? -21.553 -32.339 4.700 1.00 13.86 180 GLY R N 1
ATOM 4123 C CA . GLY B 1 195 ? -21.455 -30.978 4.192 1.00 17.00 180 GLY R CA 1
ATOM 4124 C C . GLY B 1 195 ? -20.394 -30.758 3.139 1.00 15.15 180 GLY R C 1
ATOM 4125 O O . GLY B 1 195 ? -20.393 -29.697 2.501 1.00 15.68 180 GLY R O 1
ATOM 4126 N N . ASP B 1 196 ? -19.488 -31.722 2.933 1.00 11.98 181 ASP R N 1
ATOM 4127 C CA . ASP B 1 196 ? -18.550 -31.614 1.837 1.00 15.30 181 ASP R CA 1
ATOM 4128 C C . ASP B 1 196 ? -19.209 -31.815 0.480 1.00 16.09 181 ASP R C 1
ATOM 4129 O O . ASP B 1 196 ? -18.671 -31.344 -0.528 1.00 17.99 181 ASP R O 1
ATOM 4134 N N . GLN B 1 197 ? -20.352 -32.501 0.425 1.00 12.17 182 GLN R N 1
ATOM 4135 C CA . GLN B 1 197 ? -21.039 -32.678 -0.847 1.00 9.48 182 GLN R CA 1
ATOM 4136 C C . GLN B 1 197 ? -21.924 -31.473 -1.174 1.00 12.10 182 GLN R C 1
ATOM 4137 O O . GLN B 1 197 ? -22.251 -30.654 -0.319 1.00 16.51 182 GLN R O 1
ATOM 4143 N N . ARG B 1 198 ? -22.309 -31.389 -2.441 1.00 10.43 183 ARG R N 1
ATOM 4144 C CA . ARG B 1 198 ? -23.130 -30.262 -2.898 1.00 11.27 183 ARG R CA 1
ATOM 4145 C C . ARG B 1 198 ? -24.612 -30.619 -2.875 1.00 12.80 183 ARG R C 1
ATOM 4146 O O . ARG B 1 198 ? -25.005 -31.769 -3.106 1.00 11.94 183 ARG R O 1
ATOM 4154 N N . LEU B 1 199 ? -25.436 -29.605 -2.585 1.00 11.62 184 LEU R N 1
ATOM 4155 C CA . LEU B 1 199 ? -26.888 -29.772 -2.549 1.00 10.39 184 LEU R CA 1
ATOM 4156 C C . LEU B 1 199 ? -27.467 -29.970 -3.948 1.00 10.75 184 LEU R C 1
ATOM 4157 O O . LEU B 1 199 ? -28.292 -30.861 -4.157 1.00 12.51 184 LEU R O 1
ATOM 4162 N N . LEU B 1 200 ? -27.079 -29.122 -4.910 1.00 10.99 185 LEU R N 1
ATOM 4163 C CA . LEU B 1 200 ? -27.366 -29.364 -6.305 1.00 12.02 185 LEU R CA 1
ATOM 4164 C C . LEU B 1 200 ? -26.038 -29.409 -7.033 1.00 12.10 185 LEU R C 1
ATOM 4165 O O . LEU B 1 200 ? -25.049 -28.878 -6.527 1.00 13.25 185 LEU R O 1
ATOM 4170 N N . ASP B 1 201 ? -26.020 -29.964 -8.236 1.00 10.90 186 ASP R N 1
ATOM 4171 C CA . ASP B 1 201 ? -24.751 -30.138 -8.968 1.00 10.51 186 ASP R CA 1
ATOM 4172 C C . ASP B 1 201 ? -24.011 -28.816 -9.018 1.00 13.48 186 ASP R C 1
ATOM 4173 O O . ASP B 1 201 ? -24.554 -27.833 -9.537 1.00 12.69 186 ASP R O 1
ATOM 4178 N N . ALA B 1 202 ? -22.794 -28.819 -8.515 1.00 11.96 187 ALA R N 1
ATOM 4179 C CA . ALA B 1 202 ? -22.029 -27.574 -8.399 1.00 11.05 187 ALA R CA 1
ATOM 4180 C C . ALA B 1 202 ? -20.543 -27.846 -8.228 1.00 13.12 187 ALA R C 1
ATOM 4181 O O . ALA B 1 202 ? -20.136 -28.953 -8.173 1.00 13.74 187 ALA R O 1
ATOM 4183 N N . SER B 1 203 ? -19.758 -26.795 -8.095 1.00 14.82 188 SER R N 1
ATOM 4184 C CA . SER B 1 203 ? -18.292 -26.934 -8.031 1.00 18.07 188 SER R CA 1
ATOM 4185 C C . SER B 1 203 ? -17.755 -27.855 -6.932 1.00 12.77 188 SER R C 1
ATOM 4186 O O . SER B 1 203 ? -18.166 -27.700 -5.806 1.00 14.88 188 SER R O 1
ATOM 4189 N N . HIS B 1 204 ? -16.800 -28.713 -7.314 1.00 14.75 190 HIS R N 1
ATOM 4190 C CA . HIS B 1 204 ? -16.076 -29.571 -6.353 1.00 14.40 190 HIS R CA 1
ATOM 4191 C C . HIS B 1 204 ? -14.841 -30.155 -7.067 1.00 12.84 190 HIS R C 1
ATOM 4192 O O . HIS B 1 204 ? -14.996 -30.495 -8.211 1.00 17.72 190 HIS R O 1
ATOM 4199 N N . ARG B 1 205 ? -13.684 -30.302 -6.386 1.00 17.86 191 ARG R N 1
ATOM 4200 C CA . ARG B 1 205 ? -12.501 -30.975 -6.932 1.00 19.28 191 ARG R CA 1
ATOM 4201 C C . ARG B 1 205 ? -12.874 -32.419 -7.275 1.00 20.36 191 ARG R C 1
ATOM 4202 O O . ARG B 1 205 ? -12.267 -32.984 -8.136 1.00 21.72 191 ARG R O 1
ATOM 4210 N N . ASP B 1 206 ? -13.813 -32.981 -6.525 1.00 14.00 192 ASP R N 1
ATOM 4211 C CA . ASP B 1 206 ? -14.276 -34.361 -6.758 1.00 14.20 192 ASP R CA 1
ATOM 4212 C C . ASP B 1 206 ? -15.561 -34.261 -7.571 1.00 13.06 192 ASP R C 1
ATOM 4213 O O . ASP B 1 206 ? -16.546 -33.827 -7.047 1.00 13.96 192 ASP R O 1
ATOM 4218 N N . LEU B 1 207 ? -15.482 -34.707 -8.818 1.00 12.55 193 LEU R N 1
ATOM 4219 C CA . LEU B 1 207 ? -16.636 -34.604 -9.747 1.00 12.69 193 LEU R CA 1
ATOM 4220 C C . LEU B 1 207 ? -17.827 -35.467 -9.323 1.00 12.27 193 LEU R C 1
ATOM 4221 O O . LEU B 1 207 ? -18.896 -35.238 -9.849 1.00 13.83 193 LEU R O 1
ATOM 4226 N N . ARG B 1 208 ? -17.615 -36.429 -8.419 1.00 12.65 194 ARG R N 1
ATOM 4227 C CA . ARG B 1 208 ? -18.798 -37.128 -7.931 1.00 10.47 194 ARG R CA 1
ATOM 4228 C C . ARG B 1 208 ? -19.405 -36.408 -6.723 1.00 10.60 194 ARG R C 1
ATOM 4229 O O . ARG B 1 208 ? -20.633 -36.330 -6.619 1.00 10.93 194 ARG R O 1
ATOM 4237 N N . ARG B 1 209 ? -18.574 -35.867 -5.807 1.00 10.94 195 ARG R N 1
ATOM 4238 C CA . ARG B 1 209 ? -19.100 -35.088 -4.687 1.00 10.12 195 ARG R CA 1
ATOM 4239 C C . ARG B 1 209 ? -19.692 -33.768 -5.147 1.00 12.12 195 ARG R C 1
ATOM 4240 O O . ARG B 1 209 ? -20.451 -33.178 -4.377 1.00 13.36 195 ARG R O 1
ATOM 4248 N N . ALA B 1 210 ? -19.412 -33.355 -6.387 1.00 11.79 196 ALA R N 1
ATOM 4249 C CA . ALA B 1 210 ? -20.085 -32.226 -7.031 1.00 9.23 196 ALA R CA 1
ATOM 4250 C C . ALA B 1 210 ? -21.578 -32.443 -7.233 1.00 11.05 196 ALA R C 1
ATOM 4251 O O . ALA B 1 210 ? -22.329 -31.468 -7.430 1.00 12.41 196 ALA R O 1
ATOM 4253 N N . ARG B 1 211 ? -22.044 -33.680 -7.209 1.00 10.67 197 ARG R N 1
ATOM 4254 C CA . ARG B 1 211 ? -23.406 -33.970 -7.656 1.00 10.79 197 ARG R CA 1
ATOM 4255 C C . ARG B 1 211 ? -24.419 -33.958 -6.524 1.00 12.74 197 ARG R C 1
ATOM 4256 O O . ARG B 1 211 ? -24.100 -34.259 -5.381 1.00 15.12 197 ARG R O 1
ATOM 4264 N N . ALA B 1 212 ? -25.643 -33.539 -6.859 1.00 12.40 198 ALA R N 1
ATOM 4265 C CA . ALA B 1 212 ? -26.727 -33.378 -5.886 1.00 11.16 198 ALA R CA 1
ATOM 4266 C C . ALA B 1 212 ? -26.812 -34.520 -4.862 1.00 11.27 198 ALA R C 1
ATOM 4267 O O . ALA B 1 212 ? -27.180 -35.651 -5.194 1.00 11.70 198 ALA R O 1
ATOM 4269 N N . ALA B 1 213 ? -26.522 -34.204 -3.605 1.00 10.15 199 ALA R N 1
ATOM 4270 C CA . ALA B 1 213 ? -26.298 -35.233 -2.604 1.00 9.66 199 ALA R CA 1
ATOM 4271 C C . ALA B 1 213 ? -27.560 -35.969 -2.185 1.00 11.14 199 ALA R C 1
ATOM 4272 O O . ALA B 1 213 ? -27.514 -37.172 -1.899 1.00 11.98 199 ALA R O 1
ATOM 4274 N N . ALA B 1 214 ? -28.683 -35.303 -2.154 1.00 9.18 200 ALA R N 1
ATOM 4275 C CA . ALA B 1 214 ? -29.913 -35.956 -1.730 1.00 9.41 200 ALA R CA 1
ATOM 4276 C C . ALA B 1 214 ? -30.639 -36.647 -2.877 1.00 11.79 200 ALA R C 1
ATOM 4277 O O . ALA B 1 214 ? -31.720 -37.206 -2.664 1.00 14.16 200 ALA R O 1
ATOM 4279 N N . LEU B 1 215 ? -30.076 -36.641 -4.071 1.00 10.45 201 LEU R N 1
ATOM 4280 C CA . LEU B 1 215 ? -30.695 -37.291 -5.209 1.00 10.43 201 LEU R CA 1
ATOM 4281 C C . LEU B 1 215 ? -29.959 -38.540 -5.658 1.00 13.01 201 LEU R C 1
ATOM 4282 O O . LEU B 1 215 ? -30.491 -39.280 -6.489 1.00 14.49 201 LEU R O 1
ATOM 4287 N N . ASN B 1 216 ? -28.771 -38.808 -5.128 1.00 10.92 202 ASN R N 1
ATOM 4288 C CA . ASN B 1 216 ? -27.848 -39.730 -5.772 1.00 10.32 202 ASN R CA 1
ATOM 4289 C C . ASN B 1 216 ? -27.220 -40.672 -4.774 1.00 10.16 202 ASN R C 1
ATOM 4290 O O . ASN B 1 216 ? -26.973 -40.299 -3.628 1.00 10.20 202 ASN R O 1
ATOM 4295 N N . ILE B 1 217 ? -26.877 -41.873 -5.271 1.00 9.90 203 ILE R N 1
ATOM 4296 C CA . ILE B 1 217 ? -25.816 -42.688 -4.668 1.00 9.77 203 ILE R CA 1
ATOM 4297 C C . ILE B 1 217 ? -24.488 -42.218 -5.275 1.00 10.45 203 ILE R C 1
ATOM 4298 O O . ILE B 1 217 ? -24.345 -42.216 -6.500 1.00 10.25 203 ILE R O 1
ATOM 4303 N N . VAL B 1 218 ?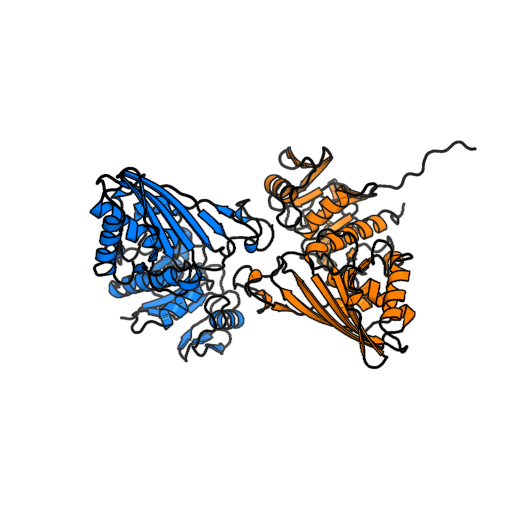 -23.520 -41.833 -4.454 1.00 10.82 204 VAL R N 1
ATOM 4304 C CA . VAL B 1 218 ? -22.321 -41.126 -4.908 1.00 11.49 204 VAL R CA 1
ATOM 4305 C C . VAL B 1 218 ? -21.080 -41.869 -4.434 1.00 10.00 204 VAL R C 1
ATOM 4306 O O . VAL B 1 218 ? -20.697 -41.755 -3.274 1.00 9.76 204 VAL R O 1
ATOM 4310 N N . PRO B 1 219 ? -20.385 -42.584 -5.316 1.00 10.34 205 PRO R N 1
ATOM 4311 C CA . PRO B 1 219 ? -19.119 -43.215 -4.890 1.00 10.27 205 PRO R CA 1
ATOM 4312 C C . PRO B 1 219 ? -18.059 -42.181 -4.551 1.00 12.79 205 PRO R C 1
ATOM 4313 O O . PRO B 1 219 ? -17.976 -41.123 -5.168 1.00 13.18 205 PRO R O 1
ATOM 4317 N N . THR B 1 220 ? -17.229 -42.506 -3.560 1.00 12.43 206 THR R N 1
ATOM 4318 C CA . THR B 1 220 ? -16.105 -41.631 -3.260 1.00 11.36 206 THR R CA 1
ATOM 4319 C C . THR B 1 220 ? -14.993 -42.433 -2.602 1.00 16.96 206 THR R C 1
ATOM 4320 O O . THR B 1 220 ? -15.222 -43.472 -1.997 1.00 16.10 206 THR R O 1
ATOM 4324 N N . THR B 1 221 ? -13.771 -42.016 -2.849 1.00 15.82 207 THR R N 1
ATOM 4325 C CA . THR B 1 221 ? -12.670 -42.740 -2.246 1.00 16.46 207 THR R CA 1
ATOM 4326 C C . THR B 1 221 ? -12.726 -42.601 -0.732 1.00 17.90 207 THR R C 1
ATOM 4327 O O . THR B 1 221 ? -13.268 -41.636 -0.187 1.00 21.33 207 THR R O 1
ATOM 4331 N N . THR B 1 222 ? -12.113 -43.567 -0.039 1.00 16.25 208 THR R N 1
ATOM 4332 C CA . THR B 1 222 ? -11.996 -43.462 1.407 1.00 15.82 208 THR R CA 1
ATOM 4333 C C . THR B 1 222 ? -10.642 -44.004 1.843 1.00 16.30 208 THR R C 1
ATOM 4334 O O . THR B 1 222 ? -10.138 -44.983 1.285 1.00 18.89 208 THR R O 1
ATOM 4338 N N . GLY B 1 223 ? -10.029 -43.308 2.788 1.00 18.54 209 GLY R N 1
ATOM 4339 C CA . GLY B 1 223 ? -8.803 -43.779 3.384 1.00 16.29 209 GLY R CA 1
ATOM 4340 C C . GLY B 1 223 ? -9.041 -44.588 4.629 1.00 17.20 209 GLY R C 1
ATOM 4341 O O . GLY B 1 223 ? -8.085 -45.026 5.282 1.00 16.53 209 GLY R O 1
ATOM 4342 N N . ALA B 1 224 ? -10.305 -44.865 4.949 1.00 13.38 210 ALA R N 1
ATOM 4343 C CA . ALA B 1 224 ? -10.624 -45.350 6.280 1.00 12.97 210 ALA R CA 1
ATOM 4344 C C . ALA B 1 224 ? -10.211 -46.786 6.501 1.00 14.92 210 ALA R C 1
ATOM 4345 O O . ALA B 1 224 ? -9.890 -47.157 7.631 1.00 17.48 210 ALA R O 1
ATOM 4347 N N . ALA B 1 225 ? -10.201 -47.606 5.445 1.00 14.54 211 ALA R N 1
ATOM 4348 C CA . ALA B 1 225 ? -9.784 -48.988 5.637 1.00 12.95 211 ALA R CA 1
ATOM 4349 C C . ALA B 1 225 ? -8.283 -49.081 5.756 1.00 14.19 211 ALA R C 1
ATOM 4350 O O . ALA B 1 225 ? -7.780 -49.801 6.627 1.00 18.28 211 ALA R O 1
ATOM 4352 N N . LYS B 1 226 ? -7.551 -48.340 4.914 1.00 14.72 212 LYS R N 1
ATOM 4353 C CA . LYS B 1 226 ? -6.105 -48.249 5.087 1.00 16.82 212 LYS R CA 1
ATOM 4354 C C . LYS B 1 226 ? -5.755 -47.679 6.457 1.00 17.35 212 LYS R C 1
ATOM 4355 O O . LYS B 1 226 ? -4.803 -48.137 7.105 1.00 17.60 212 LYS R O 1
ATOM 4361 N N . ALA B 1 227 ? -6.539 -46.702 6.940 1.00 15.33 213 ALA R N 1
ATOM 4362 C CA . ALA B 1 227 ? -6.227 -46.050 8.206 1.00 14.70 213 ALA R CA 1
ATOM 4363 C C . ALA B 1 227 ? -6.326 -46.989 9.401 1.00 15.46 213 ALA R C 1
ATOM 4364 O O . ALA B 1 227 ? -5.769 -46.691 10.465 1.00 14.51 213 ALA R O 1
ATOM 4366 N N . VAL B 1 228 ? -7.002 -48.127 9.258 1.00 13.42 214 VAL R N 1
ATOM 4367 C CA . VAL B 1 228 ? -7.060 -49.049 10.384 1.00 13.15 214 VAL R CA 1
ATOM 4368 C C . VAL B 1 228 ? -5.652 -49.464 10.802 1.00 15.21 214 VAL R C 1
ATOM 4369 O O . VAL B 1 228 ? -5.377 -49.664 11.995 1.00 15.27 214 VAL R O 1
ATOM 4373 N N . SER B 1 229 ? -4.730 -49.565 9.836 1.00 13.20 215 SER R N 1
ATOM 4374 C CA . SER B 1 229 ? -3.372 -49.956 10.184 1.00 12.25 215 SER R CA 1
ATOM 4375 C C . SER B 1 229 ? -2.623 -48.891 10.969 1.00 14.98 215 SER R C 1
ATOM 4376 O O . SER B 1 229 ? -1.561 -49.207 11.525 1.00 16.83 215 SER R O 1
ATOM 4379 N N . LEU B 1 230 ? -3.124 -47.649 11.043 1.00 13.88 216 LEU R N 1
ATOM 4380 C CA . LEU B 1 230 ? -2.499 -46.661 11.923 1.00 12.91 216 LEU R CA 1
ATOM 4381 C C . LEU B 1 230 ? -2.769 -46.981 13.382 1.00 17.08 216 LEU R C 1
ATOM 4382 O O . LEU B 1 230 ? -1.973 -46.608 14.258 1.00 22.17 216 LEU R O 1
ATOM 4387 N N . VAL B 1 231 ? -3.853 -47.696 13.670 1.00 15.98 217 VAL R N 1
ATOM 4388 C CA . VAL B 1 231 ? -4.180 -48.036 15.043 1.00 15.10 217 VAL R CA 1
ATOM 4389 C C . VAL B 1 231 ? -3.989 -49.523 15.334 1.00 14.24 217 VAL R C 1
ATOM 4390 O O . VAL B 1 231 ? -3.975 -49.906 16.518 1.00 16.88 217 VAL R O 1
ATOM 4394 N N . LEU B 1 232 ? -3.930 -50.362 14.300 1.00 11.21 218 LEU R N 1
ATOM 4395 C CA . LEU B 1 232 ? -3.692 -51.802 14.385 1.00 13.76 218 LEU R CA 1
ATOM 4396 C C . LEU B 1 232 ? -2.596 -52.089 13.364 1.00 15.14 218 LEU R C 1
ATOM 4397 O O . LEU B 1 232 ? -2.886 -52.479 12.219 1.00 13.57 218 LEU R O 1
ATOM 4402 N N . PRO B 1 233 ? -1.324 -51.931 13.757 1.00 13.74 219 PRO R N 1
ATOM 4403 C CA . PRO B 1 233 ? -0.220 -52.044 12.786 1.00 14.83 219 PRO R CA 1
ATOM 4404 C C . PRO B 1 233 ? -0.067 -53.414 12.164 1.00 13.80 219 PRO R C 1
ATOM 4405 O O . PRO B 1 233 ? 0.508 -53.501 11.065 1.00 14.27 219 PRO R O 1
ATOM 4409 N N . SER B 1 234 ? -0.617 -54.479 12.767 1.00 14.16 220 SER R N 1
ATOM 4410 C CA . SER B 1 234 ? -0.573 -55.784 12.118 1.00 14.48 220 SER R CA 1
ATOM 4411 C C . SER B 1 234 ? -1.379 -55.820 10.829 1.00 15.25 220 SER R C 1
ATOM 4412 O O . SER B 1 234 ? -1.224 -56.752 10.032 1.00 16.51 220 SER R O 1
ATOM 4415 N N . LEU B 1 235 ? -2.240 -54.827 10.616 1.00 13.90 221 LEU R N 1
ATOM 4416 C CA A LEU B 1 235 ? -3.100 -54.791 9.452 0.57 13.75 221 LEU R CA 1
ATOM 4417 C CA B LEU B 1 235 ? -3.098 -54.788 9.449 0.43 13.76 221 LEU R CA 1
ATOM 4418 C C . LEU B 1 235 ? -2.528 -53.983 8.307 1.00 14.24 221 LEU R C 1
ATOM 4419 O O . LEU B 1 235 ? -3.239 -53.751 7.324 1.00 14.05 221 LEU R O 1
ATOM 4428 N N . LYS B 1 236 ? -1.259 -53.548 8.401 1.00 12.50 222 LYS R N 1
ATOM 4429 C CA . LYS B 1 236 ? -0.690 -52.747 7.336 1.00 13.50 222 LYS R CA 1
ATOM 4430 C C . LYS B 1 236 ? -0.783 -53.485 6.006 1.00 14.61 222 LYS R C 1
ATOM 4431 O O . LYS B 1 236 ? -0.419 -54.656 5.895 1.00 15.06 222 LYS R O 1
ATOM 4437 N N . GLY B 1 237 ? -1.305 -52.800 4.998 1.00 13.13 223 GLY R N 1
ATOM 4438 C CA . GLY B 1 237 ? -1.444 -53.326 3.659 1.00 14.21 223 GLY R CA 1
ATOM 4439 C C . GLY B 1 237 ? -2.529 -54.370 3.471 1.00 13.91 223 GLY R C 1
ATOM 4440 O O . GLY B 1 237 ? -2.609 -54.967 2.393 1.00 18.10 223 GLY R O 1
ATOM 4441 N N . LYS B 1 238 ? -3.357 -54.618 4.478 1.00 12.60 224 LYS R N 1
ATOM 4442 C CA . LYS B 1 238 ? -4.304 -55.716 4.378 1.00 12.43 224 LYS R CA 1
ATOM 4443 C C . LYS B 1 238 ? -5.724 -55.308 4.011 1.00 13.85 224 LYS R C 1
ATOM 4444 O O . LYS B 1 238 ? -6.500 -56.188 3.641 1.00 15.27 224 LYS R O 1
ATOM 4450 N N . LEU B 1 239 ? -6.095 -54.030 4.128 1.00 14.92 225 LEU R N 1
ATOM 4451 C CA . LEU B 1 239 ? -7.473 -53.613 3.913 1.00 16.75 225 LEU R CA 1
ATOM 4452 C C . LEU B 1 239 ? -7.555 -52.443 2.951 1.00 13.45 225 LEU R C 1
ATOM 4453 O O . LEU B 1 239 ? -6.702 -51.559 2.953 1.00 16.00 225 LEU R O 1
ATOM 4458 N N . ASN B 1 240 ? -8.618 -52.416 2.152 1.00 14.67 226 ASN R N 1
ATOM 4459 C CA . ASN B 1 240 ? -8.934 -51.233 1.359 1.00 15.79 226 ASN R CA 1
ATOM 4460 C C . ASN B 1 240 ? -10.433 -51.170 1.199 1.00 12.38 226 ASN R C 1
ATOM 4461 O O . ASN B 1 240 ? -11.136 -52.036 1.680 1.00 13.86 226 ASN R O 1
ATOM 4466 N N . GLY B 1 241 ? -10.931 -50.078 0.621 1.00 13.58 227 GLY R N 1
ATOM 4467 C CA . GLY B 1 241 ? -12.360 -50.002 0.425 1.00 15.37 227 GLY R CA 1
ATOM 4468 C C . GLY B 1 241 ? -12.754 -48.714 -0.255 1.00 14.46 227 GLY R C 1
ATOM 4469 O O . GLY B 1 241 ? -11.927 -47.959 -0.769 1.00 15.36 227 GLY R O 1
ATOM 4470 N N . ILE B 1 242 ? -14.071 -48.527 -0.300 1.00 11.96 228 ILE R N 1
ATOM 4471 C CA . ILE B 1 242 ? -14.720 -47.412 -0.978 1.00 16.74 228 ILE R CA 1
ATOM 4472 C C . ILE B 1 242 ? -15.905 -46.966 -0.132 1.00 14.72 228 ILE R C 1
ATOM 4473 O O . ILE B 1 242 ? -16.352 -47.658 0.786 1.00 13.88 228 ILE R O 1
ATOM 4478 N N . ALA B 1 243 ? -16.431 -45.803 -0.471 1.00 9.94 229 ALA R N 1
ATOM 4479 C CA . ALA B 1 243 ? -17.641 -45.255 0.122 1.00 10.29 229 ALA R CA 1
ATOM 4480 C C . ALA B 1 243 ? -18.697 -45.020 -0.953 1.00 10.56 229 ALA R C 1
ATOM 4481 O O . ALA B 1 243 ? -18.383 -44.713 -2.110 1.00 13.49 229 ALA R O 1
ATOM 4483 N N . LEU B 1 244 ? -19.957 -45.214 -0.561 1.00 10.74 230 LEU R N 1
ATOM 4484 C CA . LEU B 1 244 ? -21.110 -44.825 -1.365 1.00 11.76 230 LEU R CA 1
ATOM 4485 C C . LEU B 1 244 ? -21.926 -43.881 -0.509 1.00 11.80 230 LEU R C 1
ATOM 4486 O O . LEU B 1 244 ? -22.543 -44.327 0.455 1.00 12.33 230 LEU R O 1
ATOM 4491 N N . ARG B 1 245 ? -21.953 -42.596 -0.862 1.00 10.44 231 ARG R N 1
ATOM 4492 C CA . ARG B 1 245 ? -22.768 -41.633 -0.126 1.00 10.51 231 ARG R CA 1
ATOM 4493 C C . ARG B 1 245 ? -24.213 -41.701 -0.605 1.00 10.67 231 ARG R C 1
ATOM 4494 O O . ARG B 1 245 ? -24.449 -41.736 -1.812 1.00 11.81 231 ARG R O 1
ATOM 4502 N N . VAL B 1 246 ? -25.173 -41.740 0.324 1.00 10.75 232 VAL R N 1
ATOM 4503 C CA . VAL B 1 246 ? -26.566 -41.925 -0.058 1.00 11.10 232 VAL R CA 1
ATOM 4504 C C . VAL B 1 246 ? -27.435 -40.851 0.589 1.00 12.24 232 VAL R C 1
ATOM 4505 O O . VAL B 1 246 ? -26.985 -40.126 1.506 1.00 10.80 232 VAL R O 1
ATOM 4509 N N . PRO B 1 247 ? -28.682 -40.704 0.135 1.00 9.47 233 PRO R N 1
ATOM 4510 C CA . PRO B 1 247 ? -29.522 -39.578 0.584 1.00 9.32 233 PRO R CA 1
ATOM 4511 C C . PRO B 1 247 ? -30.151 -39.747 1.958 1.00 13.22 233 PRO R C 1
ATOM 4512 O O . PRO B 1 247 ? -31.377 -39.673 2.120 1.00 17.69 233 PRO R O 1
ATOM 4516 N N . THR B 1 248 ? -29.314 -39.946 2.977 1.00 9.10 234 THR R N 1
ATOM 4517 C CA . THR B 1 248 ? -29.720 -39.812 4.372 1.00 9.37 234 THR R CA 1
ATOM 4518 C C . THR B 1 248 ? -28.799 -38.824 5.072 1.00 10.87 234 THR R C 1
ATOM 4519 O O . THR B 1 248 ? -27.629 -38.703 4.696 1.00 11.33 234 THR R O 1
ATOM 4523 N N . PRO B 1 249 ? -29.282 -38.126 6.105 1.00 9.96 235 PRO R N 1
ATOM 4524 C CA . PRO B 1 249 ? -28.480 -37.045 6.716 1.00 10.68 235 PRO R CA 1
ATOM 4525 C C . PRO B 1 249 ? -27.551 -37.472 7.833 1.00 12.45 235 PRO R C 1
ATOM 4526 O O . PRO B 1 249 ? -26.619 -36.729 8.159 1.00 13.02 235 PRO R O 1
ATOM 4530 N N . THR B 1 250 ? -27.811 -38.619 8.458 1.00 12.01 236 THR R N 1
ATOM 4531 C CA . THR B 1 250 ? -26.822 -39.187 9.366 1.00 12.02 236 THR R CA 1
ATOM 4532 C C . THR B 1 250 ? -27.149 -40.673 9.556 1.00 12.55 236 THR R C 1
ATOM 4533 O O . THR B 1 250 ? -28.252 -41.147 9.242 1.00 11.05 236 THR R O 1
ATOM 4537 N N . VAL B 1 251 ? -26.146 -41.396 10.079 1.00 10.53 237 VAL R N 1
ATOM 4538 C CA . VAL B 1 251 ? -26.041 -42.853 10.249 1.00 8.79 237 VAL R CA 1
ATOM 4539 C C . VAL B 1 251 ? -25.533 -43.452 8.958 1.00 8.01 237 VAL R C 1
ATOM 4540 O O . VAL B 1 251 ? -25.992 -43.138 7.845 1.00 10.90 237 VAL R O 1
ATOM 4544 N N . SER B 1 252 ? -24.578 -44.350 9.125 1.00 8.84 238 SER R N 1
ATOM 4545 C CA . SER B 1 252 ? -23.885 -44.998 8.035 1.00 9.15 238 SER R CA 1
ATOM 4546 C C . SER B 1 252 ? -23.734 -46.467 8.409 1.00 9.80 238 SER R C 1
ATOM 4547 O O . SER B 1 252 ? -23.983 -46.865 9.547 1.00 9.92 238 SER R O 1
ATOM 4550 N N . VAL B 1 253 ? -23.322 -47.276 7.434 1.00 11.01 239 VAL R N 1
ATOM 4551 C CA . VAL B 1 253 ? -23.150 -48.703 7.682 1.00 10.67 239 VAL R CA 1
ATOM 4552 C C . VAL B 1 253 ? -21.944 -49.204 6.892 1.00 15.56 239 VAL R C 1
ATOM 4553 O O . VAL B 1 253 ? -21.796 -48.894 5.704 1.00 15.98 239 VAL R O 1
ATOM 4557 N N . VAL B 1 254 ? -21.025 -49.901 7.593 1.00 12.21 240 VAL R N 1
ATOM 4558 C CA . VAL B 1 254 ? -19.843 -50.553 7.036 1.00 13.89 240 VAL R CA 1
ATOM 4559 C C . VAL B 1 254 ? -20.166 -52.000 6.684 1.00 14.16 240 VAL R C 1
ATOM 4560 O O . VAL B 1 254 ? -20.741 -52.725 7.495 1.00 16.82 240 VAL R O 1
ATOM 4564 N N . ASP B 1 255 ? -19.798 -52.405 5.474 1.00 13.44 241 ASP R N 1
ATOM 4565 C CA . ASP B 1 255 ? -19.857 -53.786 5.001 1.00 12.75 241 ASP R CA 1
ATOM 4566 C C . ASP B 1 255 ? -18.415 -54.244 4.781 1.00 13.24 241 ASP R C 1
ATOM 4567 O O . ASP B 1 255 ? -17.784 -53.833 3.803 1.00 14.66 241 ASP R O 1
ATOM 4572 N N . LEU B 1 256 ? -17.899 -55.094 5.663 1.00 12.96 242 LEU R N 1
ATOM 4573 C CA . LEU B 1 256 ? -16.517 -55.561 5.562 1.00 13.40 242 LEU R CA 1
ATOM 4574 C C . LEU B 1 256 ? -16.495 -57.027 5.155 1.00 10.13 242 LEU R C 1
ATOM 4575 O O . LEU B 1 256 ? -17.260 -57.830 5.702 1.00 13.47 242 LEU R O 1
ATOM 4580 N N . VAL B 1 257 ? -15.638 -57.362 4.185 1.00 13.28 243 VAL R N 1
ATOM 4581 C CA . VAL B 1 257 ? -15.440 -58.733 3.728 1.00 10.72 243 VAL R CA 1
ATOM 4582 C C . VAL B 1 257 ? -13.974 -59.048 3.934 1.00 12.29 243 VAL R C 1
ATOM 4583 O O . VAL B 1 257 ? -13.114 -58.417 3.300 1.00 12.56 243 VAL R O 1
ATOM 4587 N N . VAL B 1 258 ? -13.674 -59.960 4.849 1.00 12.52 244 VAL R N 1
ATOM 4588 C CA . VAL B 1 258 ? -12.283 -60.314 5.102 1.00 12.39 244 VAL R CA 1
ATOM 4589 C C . VAL B 1 258 ? -12.069 -61.801 4.943 1.00 12.60 244 VAL R C 1
ATOM 4590 O O . VAL B 1 258 ? -12.898 -62.617 5.347 1.00 14.87 244 VAL R O 1
ATOM 4594 N N . GLN B 1 259 ? -10.893 -62.146 4.444 1.00 11.84 245 GLN R N 1
ATOM 4595 C CA . GLN B 1 259 ? -10.417 -63.515 4.506 1.00 11.94 245 GLN R CA 1
ATOM 4596 C C . GLN B 1 259 ? -9.660 -63.674 5.828 1.00 14.64 245 GLN R C 1
ATOM 4597 O O . GLN B 1 259 ? -8.745 -62.892 6.131 1.00 13.09 245 GLN R O 1
ATOM 4603 N N . VAL B 1 260 ? -10.047 -64.662 6.626 1.00 15.48 246 VAL R N 1
ATOM 4604 C CA . VAL B 1 260 ? -9.428 -64.913 7.914 1.00 14.07 246 VAL R CA 1
ATOM 4605 C C . VAL B 1 260 ? -8.556 -66.161 7.812 1.00 15.53 246 VAL R C 1
ATOM 4606 O O . VAL B 1 260 ? -8.617 -66.933 6.847 1.00 17.07 246 VAL R O 1
ATOM 4610 N N . GLU B 1 261 ? -7.682 -66.314 8.812 1.00 16.68 247 GLU R N 1
ATOM 4611 C CA . GLU B 1 261 ? -6.784 -67.468 8.879 1.00 17.09 247 GLU R CA 1
ATOM 4612 C C . GLU B 1 261 ? -7.475 -68.696 9.471 1.00 21.87 247 GLU R C 1
ATOM 4613 O O . GLU B 1 261 ? -7.269 -69.821 8.999 1.00 25.91 247 GLU R O 1
ATOM 4619 N N . LYS B 1 262 ? -8.299 -68.507 10.499 1.00 16.56 248 LYS R N 1
ATOM 4620 C CA . LYS B 1 262 ? -8.986 -69.618 11.155 1.00 18.33 248 LYS R CA 1
ATOM 4621 C C . LYS B 1 262 ? -10.361 -69.842 10.538 1.00 21.75 248 LYS R C 1
ATOM 4622 O O . LYS B 1 262 ? -11.161 -68.905 10.438 1.00 21.30 248 LYS R O 1
ATOM 4628 N N . LYS B 1 263 ? -10.648 -71.095 10.162 1.00 18.28 249 LYS R N 1
ATOM 4629 C CA . LYS B 1 263 ? -11.921 -71.444 9.550 1.00 20.91 249 LYS R CA 1
ATOM 4630 C C . LYS B 1 263 ? -13.005 -71.291 10.611 1.00 16.93 249 LYS R C 1
ATOM 4631 O O . LYS B 1 263 ? -12.798 -71.653 11.778 1.00 19.24 249 LYS R O 1
ATOM 4637 N N . THR B 1 264 ? -14.132 -70.685 10.235 1.00 15.80 250 THR R N 1
ATOM 4638 C CA . THR B 1 264 ? -15.122 -70.289 11.237 1.00 17.83 250 THR R CA 1
ATOM 4639 C C . THR B 1 264 ? -16.515 -70.331 10.609 1.00 14.37 250 THR R C 1
ATOM 4640 O O . THR B 1 264 ? -16.707 -70.846 9.502 1.00 17.45 250 THR R O 1
ATOM 4644 N N . PHE B 1 265 ? -17.487 -69.811 11.357 1.00 14.02 251 PHE R N 1
ATOM 4645 C CA . PHE B 1 265 ? -18.892 -69.811 10.981 1.00 12.75 251 PHE R CA 1
ATOM 4646 C C . PHE B 1 265 ? -19.563 -68.645 11.695 1.00 11.98 251 PHE R C 1
ATOM 4647 O O . PHE B 1 265 ? -19.023 -68.092 12.663 1.00 12.09 251 PHE R O 1
ATOM 4655 N N . ALA B 1 266 ? -20.728 -68.253 11.181 1.00 13.81 252 ALA R N 1
ATOM 4656 C CA . ALA B 1 266 ? -21.288 -66.949 11.542 1.00 13.17 252 ALA R CA 1
ATOM 4657 C C . ALA B 1 266 ? -21.528 -66.813 13.047 1.00 13.46 252 ALA R C 1
ATOM 4658 O O . ALA B 1 266 ? -21.219 -65.761 13.642 1.00 15.23 252 ALA R O 1
ATOM 4660 N N . GLU B 1 267 ? -22.037 -67.869 13.693 1.00 14.47 253 GLU R N 1
ATOM 4661 C CA . GLU B 1 267 ? -22.353 -67.833 15.120 1.00 14.62 253 GLU R CA 1
ATOM 4662 C C . GLU B 1 267 ? -21.104 -67.636 15.969 1.00 16.28 253 GLU R C 1
ATOM 4663 O O . GLU B 1 267 ? -21.142 -66.979 17.022 1.00 16.41 253 GLU R O 1
ATOM 4669 N N . GLU B 1 268 ? -19.994 -68.206 15.524 1.00 14.10 254 GLU R N 1
ATOM 4670 C CA . GLU B 1 268 ? -18.734 -68.072 16.238 1.00 14.31 254 GLU R CA 1
ATOM 4671 C C . GLU B 1 268 ? -18.161 -66.663 16.090 1.00 16.64 254 GLU R C 1
ATOM 4672 O O . GLU B 1 268 ? -17.670 -66.073 17.068 1.00 14.88 254 GLU R O 1
ATOM 4678 N N . VAL B 1 269 ? -18.268 -66.093 14.885 1.00 13.37 255 VAL R N 1
ATOM 4679 C CA . VAL B 1 269 ? -17.885 -64.697 14.693 1.00 11.25 255 VAL R CA 1
ATOM 4680 C C . VAL B 1 269 ? -18.715 -63.789 15.598 1.00 13.06 255 VAL R C 1
ATOM 4681 O O . VAL B 1 269 ? -18.177 -62.899 16.284 1.00 13.50 255 VAL R O 1
ATOM 4685 N N . ASN B 1 270 ? -20.033 -63.967 15.595 1.00 12.40 256 ASN R N 1
ATOM 4686 C CA . ASN B 1 270 ? -20.876 -63.112 16.420 1.00 12.92 256 ASN R CA 1
ATOM 4687 C C . ASN B 1 270 ? -20.575 -63.298 17.893 1.00 13.59 256 ASN R C 1
ATOM 4688 O O . ASN B 1 270 ? -20.653 -62.333 18.664 1.00 14.59 256 ASN R O 1
ATOM 4693 N N . ALA B 1 271 ? -20.190 -64.527 18.293 1.00 13.33 257 ALA R N 1
ATOM 4694 C CA . ALA B 1 271 ? -19.907 -64.758 19.696 1.00 14.92 257 ALA R CA 1
ATOM 4695 C C . ALA B 1 271 ? -18.657 -64.032 20.125 1.00 13.28 257 ALA R C 1
ATOM 4696 O O . ALA B 1 271 ? -18.595 -63.532 21.257 1.00 15.04 257 ALA R O 1
ATOM 4698 N N . ALA B 1 272 ? -17.674 -63.920 19.221 1.00 13.50 258 ALA R N 1
ATOM 4699 C CA . ALA B 1 272 ? -16.492 -63.121 19.502 1.00 13.41 258 ALA R CA 1
ATOM 4700 C C . ALA B 1 272 ? -16.852 -61.654 19.696 1.00 14.63 258 ALA R C 1
ATOM 4701 O O . ALA B 1 272 ? -16.320 -61.002 20.599 1.00 15.09 258 ALA R O 1
ATOM 4703 N N . PHE B 1 273 ? -17.761 -61.128 18.863 1.00 13.71 259 PHE R N 1
ATOM 4704 C CA . PHE B 1 273 ? -18.187 -59.735 19.014 1.00 14.50 259 PHE R CA 1
ATOM 4705 C C . PHE B 1 273 ? -18.956 -59.546 20.309 1.00 13.00 259 PHE R C 1
ATOM 4706 O O . PHE B 1 273 ? -18.769 -58.542 20.999 1.00 12.98 259 PHE R O 1
ATOM 4714 N N . ARG B 1 274 ? -19.838 -60.490 20.658 1.00 14.17 260 ARG R N 1
ATOM 4715 C CA . ARG B 1 274 ? -20.593 -60.342 21.899 1.00 11.95 260 ARG R CA 1
ATOM 4716 C C . ARG B 1 274 ? -19.675 -60.376 23.115 1.00 14.38 260 ARG R C 1
ATOM 4717 O O . ARG B 1 274 ? -19.895 -59.649 24.094 1.00 17.44 260 ARG R O 1
ATOM 4725 N N . GLU B 1 275 ? -18.639 -61.219 23.078 1.00 16.99 261 GLU R N 1
ATOM 4726 C CA . GLU B 1 275 ? -17.694 -61.249 24.186 1.00 19.06 261 GLU R CA 1
ATOM 4727 C C . GLU B 1 275 ? -17.010 -59.900 24.359 1.00 17.33 261 GLU R C 1
ATOM 4728 O O . GLU B 1 275 ? -16.853 -59.411 25.483 1.00 19.07 261 GLU R O 1
ATOM 4734 N N . ALA B 1 276 ? -16.668 -59.255 23.246 1.00 15.07 262 ALA R N 1
ATOM 4735 C CA . ALA B 1 276 ? -16.001 -57.955 23.315 1.00 17.91 262 ALA R CA 1
ATOM 4736 C C . ALA B 1 276 ? -16.957 -56.870 23.788 1.00 20.00 262 ALA R C 1
ATOM 4737 O O . ALA B 1 276 ? -16.590 -56.013 24.604 1.00 18.03 262 ALA R O 1
ATOM 4739 N N . ALA B 1 277 ? -18.182 -56.896 23.284 1.00 16.87 263 ALA R N 1
ATOM 4740 C CA . ALA B 1 277 ? -19.196 -55.926 23.663 1.00 17.44 263 ALA R CA 1
ATOM 4741 C C . ALA B 1 277 ? -19.503 -55.984 25.148 1.00 16.73 263 ALA R C 1
ATOM 4742 O O . ALA B 1 277 ? -19.804 -54.956 25.774 1.00 19.80 263 ALA R O 1
ATOM 4744 N N . ASN B 1 278 ? -19.462 -57.189 25.719 1.00 19.81 264 ASN R N 1
ATOM 4745 C CA . ASN B 1 278 ? -19.814 -57.353 27.112 1.00 20.80 264 ASN R CA 1
ATOM 4746 C C . ASN B 1 278 ? -18.659 -57.054 28.042 1.00 20.60 264 ASN R C 1
ATOM 4747 O O . ASN B 1 278 ? -18.901 -56.894 29.247 1.00 25.47 264 ASN R O 1
ATOM 4752 N N . GLY B 1 279 ? -17.444 -56.926 27.504 1.00 18.19 265 GLY R N 1
ATOM 4753 C CA . GLY B 1 279 ? -16.225 -56.817 28.267 1.00 20.83 265 GLY R CA 1
ATOM 4754 C C . GLY B 1 279 ? -15.390 -55.627 27.856 1.00 17.43 265 GLY R C 1
ATOM 4755 O O . GLY B 1 279 ? -15.786 -54.472 28.066 1.00 21.72 265 GLY R O 1
ATOM 4756 N N . PRO B 1 280 ? -14.220 -55.871 27.256 1.00 17.29 266 PRO R N 1
ATOM 4757 C CA . PRO B 1 280 ? -13.249 -54.779 27.042 1.00 19.05 266 PRO R CA 1
ATOM 4758 C C . PRO B 1 280 ? -13.708 -53.691 26.077 1.00 19.53 266 PRO R C 1
ATOM 4759 O O . PRO B 1 280 ? -13.078 -52.630 26.036 1.00 26.01 266 PRO R O 1
ATOM 4763 N N . MET B 1 281 ? -14.757 -53.907 25.290 1.00 17.59 267 MET R N 1
ATOM 4764 C CA . MET B 1 281 ? -15.216 -52.886 24.350 1.00 16.63 267 MET R CA 1
ATOM 4765 C C . MET B 1 281 ? -16.604 -52.389 24.702 1.00 16.12 267 MET R C 1
ATOM 4766 O O . MET B 1 281 ? -17.285 -51.811 23.851 1.00 14.30 267 MET R O 1
ATOM 4771 N N . LYS B 1 282 ? -17.054 -52.636 25.926 1.00 16.98 268 LYS R N 1
ATOM 4772 C CA . LYS B 1 282 ? -18.346 -52.146 26.366 1.00 15.88 268 LYS R CA 1
ATOM 4773 C C . LYS B 1 282 ? -18.463 -50.638 26.182 1.00 15.81 268 LYS R C 1
ATOM 4774 O O . LYS B 1 282 ? -17.581 -49.868 26.556 1.00 19.00 268 LYS R O 1
ATOM 4780 N N . GLY B 1 283 ? -19.562 -50.221 25.597 1.00 16.02 269 GLY R N 1
ATOM 4781 C CA . GLY B 1 283 ? -19.786 -48.826 25.289 1.00 17.04 269 GLY R CA 1
ATOM 4782 C C . GLY B 1 283 ? -19.199 -48.368 23.974 1.00 20.14 269 GLY R C 1
ATOM 4783 O O . GLY B 1 283 ? -19.557 -47.286 23.500 1.00 19.01 269 GLY R O 1
ATOM 4784 N N . VAL B 1 284 ? -18.326 -49.156 23.362 1.00 16.86 270 VAL R N 1
ATOM 4785 C CA . VAL B 1 284 ? -17.775 -48.831 22.067 1.00 12.50 270 VAL R CA 1
ATOM 4786 C C . VAL B 1 284 ? -18.323 -49.759 20.989 1.00 14.84 270 VAL R C 1
ATOM 4787 O O . VAL B 1 284 ? -18.685 -49.307 19.902 1.00 12.74 270 VAL R O 1
ATOM 4791 N N . LEU B 1 285 ? -18.373 -51.058 21.277 1.00 13.50 271 LEU R N 1
ATOM 4792 C CA A LEU B 1 285 ? -18.888 -52.082 20.378 0.53 13.33 271 LEU R CA 1
ATOM 4793 C CA B LEU B 1 285 ? -18.905 -52.054 20.358 0.47 13.30 271 LEU R CA 1
ATOM 4794 C C . LEU B 1 285 ? -20.183 -52.635 20.948 1.00 15.28 271 LEU R C 1
ATOM 4795 O O . LEU B 1 285 ? -20.215 -53.022 22.119 1.00 15.33 271 LEU R O 1
ATOM 4804 N N . HIS B 1 286 ? -21.225 -52.684 20.122 1.00 12.05 272 HIS R N 1
ATOM 4805 C CA . HIS B 1 286 ? -22.532 -53.238 20.433 1.00 11.52 272 HIS R CA 1
ATOM 4806 C C . HIS B 1 286 ? -22.902 -54.288 19.397 1.00 13.48 272 HIS R C 1
ATOM 4807 O O . HIS B 1 286 ? -22.526 -54.170 18.231 1.00 13.64 272 HIS R O 1
ATOM 4814 N N . VAL B 1 287 ? -23.609 -55.325 19.840 1.00 13.45 273 VAL R N 1
ATOM 4815 C CA . VAL B 1 287 ? -24.160 -56.344 18.948 1.00 13.15 273 VAL R CA 1
ATOM 4816 C C . VAL B 1 287 ? -25.674 -56.239 19.022 1.00 12.18 273 VAL R C 1
ATOM 4817 O O . VAL B 1 287 ? -26.265 -56.441 20.099 1.00 15.11 273 VAL R O 1
ATOM 4821 N N . GLU B 1 288 ? -26.294 -55.949 17.868 1.00 11.56 274 GLU R N 1
ATOM 4822 C CA . GLU B 1 288 ? -27.722 -55.689 17.765 1.00 12.36 274 GLU R CA 1
ATOM 4823 C C . GLU B 1 288 ? -28.436 -56.906 17.210 1.00 13.43 274 GLU R C 1
ATOM 4824 O O . GLU B 1 288 ? -28.166 -57.323 16.088 1.00 13.45 274 GLU R O 1
ATOM 4830 N N . ASP B 1 289 ? -29.408 -57.416 17.965 1.00 14.46 275 ASP R N 1
ATOM 4831 C CA . ASP B 1 289 ? -30.167 -58.572 17.538 1.00 17.56 275 ASP R CA 1
ATOM 4832 C C . ASP B 1 289 ? -31.519 -58.251 16.937 1.00 15.56 275 ASP R C 1
ATOM 4833 O O . ASP B 1 289 ? -32.080 -59.112 16.245 1.00 19.13 275 ASP R O 1
ATOM 4838 N N . ALA B 1 290 ? -32.039 -57.050 17.146 1.00 13.35 276 ALA R N 1
ATOM 4839 C CA . ALA B 1 290 ? -33.325 -56.735 16.547 1.00 15.89 276 ALA R CA 1
ATOM 4840 C C . ALA B 1 290 ? -33.178 -56.334 15.081 1.00 16.33 276 ALA R C 1
ATOM 4841 O O . ALA B 1 290 ? -32.126 -55.877 14.652 1.00 13.83 276 ALA R O 1
ATOM 4843 N N . PRO B 1 291 ? -34.217 -56.496 14.303 1.00 14.55 277 PRO R N 1
ATOM 4844 C CA . PRO B 1 291 ? -34.152 -56.161 12.874 1.00 13.23 277 PRO R CA 1
ATOM 4845 C C . PRO B 1 291 ? -34.454 -54.692 12.622 1.00 14.33 277 PRO R C 1
ATOM 4846 O O . PRO B 1 291 ? -35.591 -54.293 12.359 1.00 14.53 277 PRO R O 1
ATOM 4850 N N . LEU B 1 292 ? -33.409 -53.880 12.674 1.00 11.30 278 LEU R N 1
ATOM 4851 C CA . LEU B 1 292 ? -33.538 -52.428 12.680 1.00 11.19 278 LEU R CA 1
ATOM 4852 C C . LEU B 1 292 ? -33.110 -51.821 11.346 1.00 10.72 278 LEU R C 1
ATOM 4853 O O . LEU B 1 292 ? -32.613 -52.500 10.437 1.00 12.32 278 LEU R O 1
ATOM 4858 N N . VAL B 1 293 ? -33.317 -50.508 11.223 1.00 11.68 279 VAL R N 1
ATOM 4859 C CA . VAL B 1 293 ? -32.896 -49.777 10.047 1.00 10.79 279 VAL R CA 1
ATOM 4860 C C . VAL B 1 293 ? -32.093 -48.556 10.498 1.00 10.65 279 VAL R C 1
ATOM 4861 O O . VAL B 1 293 ? -31.970 -48.290 11.690 1.00 13.01 279 VAL R O 1
ATOM 4865 N N . SER B 1 294 ? -31.564 -47.802 9.527 1.00 9.68 280 SER R N 1
ATOM 4866 C CA . SER B 1 294 ? -30.558 -46.800 9.873 1.00 12.15 280 SER R CA 1
ATOM 4867 C C . SER B 1 294 ? -31.032 -45.837 10.957 1.00 13.00 280 SER R C 1
ATOM 4868 O O . SER B 1 294 ? -30.279 -45.526 11.887 1.00 11.43 280 SER R O 1
ATOM 4871 N N . ILE B 1 295 ? -32.276 -45.364 10.880 1.00 11.86 281 ILE R N 1
ATOM 4872 C CA . ILE B 1 295 ? -32.615 -44.267 11.765 1.00 13.13 281 ILE R CA 1
ATOM 4873 C C . ILE B 1 295 ? -32.731 -44.744 13.215 1.00 12.32 281 ILE R C 1
ATOM 4874 O O . ILE B 1 295 ? -32.649 -43.919 14.151 1.00 12.88 281 ILE R O 1
ATOM 4879 N N . ASP B 1 296 ? -32.841 -46.062 13.432 1.00 12.76 282 ASP R N 1
ATOM 4880 C CA . ASP B 1 296 ? -32.819 -46.583 14.795 1.00 11.74 282 ASP R CA 1
ATOM 4881 C C . ASP B 1 296 ? -31.475 -46.395 15.481 1.00 13.69 282 ASP R C 1
ATOM 4882 O O . ASP B 1 296 ? -31.432 -46.447 16.717 1.00 13.90 282 ASP R O 1
ATOM 4887 N N . PHE B 1 297 ? -30.392 -46.162 14.716 1.00 10.11 283 PHE R N 1
ATOM 4888 C CA . PHE B 1 297 ? -29.086 -45.965 15.319 1.00 11.71 283 PHE R CA 1
ATOM 4889 C C . PHE B 1 297 ? -28.726 -44.505 15.482 1.00 12.34 283 PHE R C 1
ATOM 4890 O O . PHE B 1 297 ? -27.607 -44.213 15.916 1.00 12.72 283 PHE R O 1
ATOM 4898 N N . LYS B 1 298 ? -29.665 -43.580 15.214 1.00 13.08 284 LYS R N 1
ATOM 4899 C CA . LYS B 1 298 ? -29.388 -42.170 15.475 1.00 13.41 284 LYS R CA 1
ATOM 4900 C C . LYS B 1 298 ? -29.175 -41.927 16.962 1.00 11.65 284 LYS R C 1
ATOM 4901 O O . LYS B 1 298 ? -29.899 -42.454 17.813 1.00 13.90 284 LYS R O 1
ATOM 4907 N N . CYS B 1 299 ? -28.118 -41.152 17.275 1.00 12.52 285 CYS R N 1
ATOM 4908 C CA A CYS B 1 299 ? -27.822 -40.743 18.650 0.43 13.32 285 CYS R CA 1
ATOM 4909 C CA B CYS B 1 299 ? -27.852 -40.738 18.651 0.57 13.31 285 CYS R CA 1
ATOM 4910 C C . CYS B 1 299 ? -27.584 -41.945 19.542 1.00 14.77 285 CYS R C 1
ATOM 4911 O O . CYS B 1 299 ? -27.965 -41.969 20.718 1.00 19.43 285 CYS R O 1
ATOM 4916 N N . THR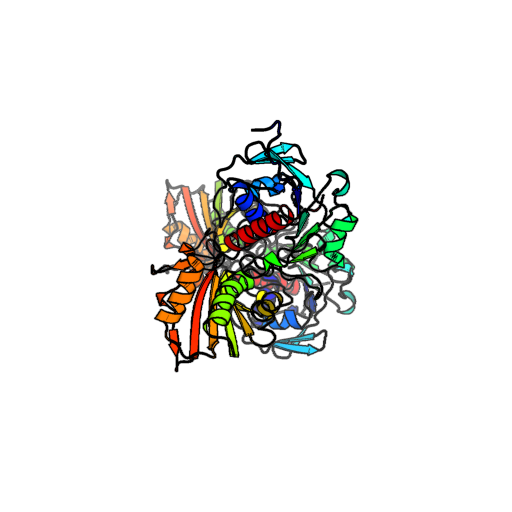 B 1 300 ? -26.931 -42.954 18.977 1.00 13.54 286 THR R N 1
ATOM 4917 C CA . THR B 1 300 ? -26.409 -44.055 19.762 1.00 13.56 286 THR R CA 1
ATOM 4918 C C . THR B 1 300 ? -24.965 -43.731 20.110 1.00 13.42 286 THR R C 1
ATOM 4919 O O . THR B 1 300 ? -24.232 -43.161 19.292 1.00 15.02 286 THR R O 1
ATOM 4923 N N . ASP B 1 301 ? -24.577 -44.060 21.348 1.00 13.51 287 ASP R N 1
ATOM 4924 C CA . ASP B 1 301 ? -23.275 -43.644 21.841 1.00 11.32 287 ASP R CA 1
ATOM 4925 C C . ASP B 1 301 ? -22.135 -44.549 21.432 1.00 13.19 287 ASP R C 1
ATOM 4926 O O . ASP B 1 301 ? -20.989 -44.107 21.480 1.00 14.09 287 ASP R O 1
ATOM 4931 N N . GLN B 1 302 ? -22.399 -45.793 21.051 1.00 12.08 288 GLN R N 1
ATOM 4932 C CA . GLN B 1 302 ? -21.347 -46.702 20.639 1.00 15.65 288 GLN R CA 1
ATOM 4933 C C . GLN B 1 302 ? -20.782 -46.294 19.284 1.00 13.10 288 GLN R C 1
ATOM 4934 O O . GLN B 1 302 ? -21.386 -45.532 18.527 1.00 16.34 288 GLN R O 1
ATOM 4940 N N . SER B 1 303 ? -19.555 -46.739 19.016 1.00 11.85 289 SER R N 1
ATOM 4941 C CA . SER B 1 303 ? -18.923 -46.498 17.726 1.00 12.23 289 SER R CA 1
ATOM 4942 C C . SER B 1 303 ? -19.413 -47.459 16.662 1.00 16.44 289 SER R C 1
ATOM 4943 O O . SER B 1 303 ? -19.288 -47.163 15.463 1.00 16.93 289 SER R O 1
ATOM 4946 N N . THR B 1 304 ? -19.861 -48.650 17.075 1.00 14.67 290 THR R N 1
ATOM 4947 C CA . THR B 1 304 ? -20.038 -49.791 16.181 1.00 15.62 290 THR R CA 1
ATOM 4948 C C . THR B 1 304 ? -21.237 -50.578 16.679 1.00 13.00 290 THR R C 1
ATOM 4949 O O . THR B 1 304 ? -21.214 -50.991 17.834 1.00 14.05 290 THR R O 1
ATOM 4953 N N . SER B 1 305 ? -22.259 -50.818 15.836 1.00 10.15 291 SER R N 1
ATOM 4954 C CA . SER B 1 305 ? -23.338 -51.759 16.163 1.00 10.99 291 SER R CA 1
ATOM 4955 C C . SER B 1 305 ? -23.348 -52.871 15.129 1.00 9.91 291 SER R C 1
ATOM 4956 O O . SER B 1 305 ? -23.764 -52.655 13.999 1.00 10.57 291 SER R O 1
ATOM 4959 N N . ILE B 1 306 ? -22.883 -54.061 15.512 1.00 9.00 292 ILE R N 1
ATOM 4960 C CA . ILE B 1 306 ? -22.906 -55.217 14.601 1.00 10.44 292 ILE R CA 1
ATOM 4961 C C . ILE B 1 306 ? -24.350 -55.633 14.371 1.00 11.50 292 ILE R C 1
ATOM 4962 O O . ILE B 1 306 ? -25.081 -55.872 15.339 1.00 13.02 292 ILE R O 1
ATOM 4967 N N . ASP B 1 307 ? -24.766 -55.739 13.096 1.00 10.90 293 ASP R N 1
ATOM 4968 C CA . ASP B 1 307 ? -26.093 -56.274 12.766 1.00 12.81 293 ASP R CA 1
ATOM 4969 C C . ASP B 1 307 ? -25.926 -57.793 12.759 1.00 11.39 293 ASP R C 1
ATOM 4970 O O . ASP B 1 307 ? -25.532 -58.381 11.742 1.00 12.48 293 ASP R O 1
ATOM 4975 N N . ALA B 1 308 ? -26.234 -58.440 13.894 1.00 11.29 294 ALA R N 1
ATOM 4976 C CA . ALA B 1 308 ? -25.877 -59.853 14.074 1.00 13.17 294 ALA R CA 1
ATOM 4977 C C . ALA B 1 308 ? -26.492 -60.762 13.009 1.00 11.77 294 ALA R C 1
ATOM 4978 O O . ALA B 1 308 ? -25.830 -61.693 12.539 1.00 12.46 294 ALA R O 1
ATOM 4980 N N . SER B 1 309 ? -27.751 -60.519 12.623 1.00 11.19 295 SER R N 1
ATOM 4981 C CA . SER B 1 309 ? -28.374 -61.418 11.664 1.00 14.88 295 SER R CA 1
ATOM 4982 C C . SER B 1 309 ? -27.788 -61.296 10.273 1.00 15.59 295 SER R C 1
ATOM 4983 O O . SER B 1 309 ? -28.075 -62.144 9.415 1.00 18.16 295 SER R O 1
ATOM 4986 N N . LEU B 1 310 ? -26.963 -60.278 10.019 1.00 13.38 296 LEU R N 1
ATOM 4987 C CA . LEU B 1 310 ? -26.373 -60.130 8.693 1.00 13.04 296 LEU R CA 1
ATOM 4988 C C . LEU B 1 310 ? -24.983 -60.742 8.588 1.00 14.11 296 LEU R C 1
ATOM 4989 O O . LEU B 1 310 ? -24.442 -60.824 7.476 1.00 15.60 296 LEU R O 1
ATOM 4994 N N . THR B 1 311 ? -24.415 -61.166 9.708 1.00 12.52 297 THR R N 1
ATOM 4995 C CA . THR B 1 311 ? -23.096 -61.831 9.662 1.00 12.62 297 THR R CA 1
ATOM 4996 C C . THR B 1 311 ? -23.164 -63.087 8.791 1.00 13.28 297 THR R C 1
ATOM 4997 O O . THR B 1 311 ? -24.041 -63.902 9.013 1.00 12.75 297 THR R O 1
ATOM 5001 N N . MET B 1 312 ? -22.190 -63.218 7.893 1.00 14.56 298 MET R N 1
ATOM 5002 C CA . MET B 1 312 ? -22.159 -64.364 6.947 1.00 13.79 298 MET R CA 1
ATOM 5003 C C . MET B 1 312 ? -20.723 -64.876 6.806 1.00 12.42 298 MET R C 1
ATOM 5004 O O . MET B 1 312 ? -19.817 -64.090 6.904 1.00 13.76 298 MET R O 1
ATOM 5009 N N . VAL B 1 313 ? -20.577 -66.176 6.629 1.00 11.75 299 VAL R N 1
ATOM 5010 C CA . VAL B 1 313 ? -19.253 -66.793 6.363 1.00 12.99 299 VAL R CA 1
ATOM 5011 C C . VAL B 1 313 ? -19.405 -67.656 5.108 1.00 11.20 299 VAL R C 1
ATOM 5012 O O . VAL B 1 313 ? -20.307 -68.468 5.058 1.00 15.23 299 VAL R O 1
ATOM 5016 N N . MET B 1 314 ? -18.560 -67.411 4.127 1.00 14.05 300 MET R N 1
ATOM 5017 C CA . MET B 1 314 ? -18.568 -68.215 2.904 1.00 14.26 300 MET R CA 1
ATOM 5018 C C . MET B 1 314 ? -17.284 -69.019 2.789 1.00 14.89 300 MET R C 1
ATOM 5019 O O . MET B 1 314 ? -16.198 -68.488 3.013 1.00 14.70 300 MET R O 1
ATOM 5024 N N . GLY B 1 315 ? -17.416 -70.300 2.450 1.00 15.63 301 GLY R N 1
ATOM 5025 C CA . GLY B 1 315 ? -16.214 -71.077 2.180 1.00 22.76 301 GLY R CA 1
ATOM 5026 C C . GLY B 1 315 ? -15.223 -71.059 3.321 1.00 23.27 301 GLY R C 1
ATOM 5027 O O . GLY B 1 315 ? -14.012 -70.944 3.088 1.00 21.84 301 GLY R O 1
ATOM 5028 N N . ASP B 1 316 ? -15.730 -71.128 4.559 1.00 21.16 302 ASP R N 1
ATOM 5029 C CA . ASP B 1 316 ? -14.992 -71.318 5.803 1.00 21.60 302 ASP R CA 1
ATOM 5030 C C . ASP B 1 316 ? -14.284 -70.067 6.304 1.00 16.67 302 ASP R C 1
ATOM 5031 O O . ASP B 1 316 ? -14.157 -69.866 7.512 1.00 17.13 302 ASP R O 1
ATOM 5036 N N . ASP B 1 317 ? -13.737 -69.273 5.400 1.00 16.09 303 ASP R N 1
ATOM 5037 C CA . ASP B 1 317 ? -12.783 -68.242 5.809 1.00 13.56 303 ASP R CA 1
ATOM 5038 C C . ASP B 1 317 ? -13.066 -66.879 5.190 1.00 17.36 303 ASP R C 1
ATOM 5039 O O . ASP B 1 317 ? -12.290 -65.934 5.408 1.00 15.43 303 ASP R O 1
ATOM 5044 N N . MET B 1 318 ? -14.168 -66.714 4.481 1.00 14.50 304 MET R N 1
ATOM 5045 C CA . MET B 1 318 ? -14.575 -65.393 3.993 1.00 12.67 304 MET R CA 1
ATOM 5046 C C . MET B 1 318 ? -15.702 -64.878 4.875 1.00 14.58 304 MET R C 1
ATOM 5047 O O . MET B 1 318 ? -16.833 -65.363 4.780 1.00 16.48 304 MET R O 1
ATOM 5052 N N . VAL B 1 319 ? -15.411 -63.874 5.694 1.00 14.57 305 VAL R N 1
ATOM 5053 C CA . VAL B 1 319 ? -16.321 -63.362 6.718 1.00 11.87 305 VAL R CA 1
ATOM 5054 C C . VAL B 1 319 ? -16.862 -62.016 6.271 1.00 12.44 305 VAL R C 1
ATOM 5055 O O . VAL B 1 319 ? -16.093 -61.122 5.930 1.00 13.28 305 VAL R O 1
ATOM 5059 N N . LYS B 1 320 ? -18.173 -61.883 6.273 1.00 11.07 306 LYS R N 1
ATOM 5060 C CA . LYS B 1 320 ? -18.856 -60.627 5.984 1.00 11.69 306 LYS R CA 1
ATOM 5061 C C . LYS B 1 320 ? -19.542 -60.112 7.249 1.00 12.64 306 LYS R C 1
ATOM 5062 O O . LYS B 1 320 ? -20.308 -60.834 7.899 1.00 12.91 306 LYS R O 1
ATOM 5068 N N . VAL B 1 321 ? -19.251 -58.866 7.614 1.00 10.08 307 VAL R N 1
ATOM 5069 C CA . VAL B 1 321 ? -19.805 -58.216 8.801 1.00 11.31 307 VAL R CA 1
ATOM 5070 C C . VAL B 1 321 ? -20.390 -56.885 8.394 1.00 11.98 307 VAL R C 1
ATOM 5071 O O . VAL B 1 321 ? -19.781 -56.158 7.605 1.00 13.07 307 VAL R O 1
ATOM 5075 N N . VAL B 1 322 ? -21.583 -56.589 8.909 1.00 12.33 308 VAL R N 1
ATOM 5076 C CA . VAL B 1 322 ? -22.287 -55.342 8.647 1.00 11.49 308 VAL R CA 1
ATOM 5077 C C . VAL B 1 322 ? -22.442 -54.593 9.965 1.00 11.29 308 VAL R C 1
ATOM 5078 O O . VAL B 1 322 ? -22.996 -55.131 10.931 1.00 13.16 308 VAL R O 1
ATOM 5082 N N . ALA B 1 323 ? -21.993 -53.333 10.007 1.00 11.16 309 ALA R N 1
ATOM 5083 C CA . ALA B 1 323 ? -21.975 -52.603 11.257 1.00 11.78 309 ALA R CA 1
ATOM 5084 C C . ALA B 1 323 ? -22.457 -51.167 11.048 1.00 12.74 309 ALA R C 1
ATOM 5085 O O . ALA B 1 323 ? -21.937 -50.450 10.187 1.00 13.09 309 ALA R O 1
ATOM 5087 N N . TRP B 1 324 ? -23.398 -50.740 11.885 1.00 10.16 310 TRP R N 1
ATOM 5088 C CA . TRP B 1 324 ? -23.995 -49.406 11.857 1.00 9.71 310 TRP R CA 1
ATOM 5089 C C . TRP B 1 324 ? -23.183 -48.443 12.715 1.00 11.91 310 TRP R C 1
ATOM 5090 O O . TRP B 1 324 ? -22.630 -48.820 13.743 1.00 10.98 310 TRP R O 1
ATOM 5101 N N . TYR B 1 325 ? -23.178 -47.165 12.336 1.00 10.90 311 TYR R N 1
ATOM 5102 C CA . TYR B 1 325 ? -22.508 -46.139 13.130 1.00 10.90 311 TYR R CA 1
ATOM 5103 C C . TYR B 1 325 ? -23.184 -44.805 12.874 1.00 9.85 311 TYR R C 1
ATOM 5104 O O . TYR B 1 325 ? -23.455 -44.464 11.716 1.00 10.31 311 TYR R O 1
ATOM 5113 N N . ASP B 1 326 ? -23.473 -44.061 13.945 1.00 11.28 312 ASP R N 1
ATOM 5114 C CA . ASP B 1 326 ? -23.900 -42.678 13.742 1.00 10.65 312 ASP R CA 1
ATOM 5115 C C . ASP B 1 326 ? -22.630 -41.852 13.569 1.00 10.28 312 ASP R C 1
ATOM 5116 O O . ASP B 1 326 ? -21.906 -41.562 14.543 1.00 12.45 312 ASP R O 1
ATOM 5121 N N . ASN B 1 327 ? -22.371 -41.481 12.314 1.00 10.54 313 ASN R N 1
ATOM 5122 C CA . ASN B 1 327 ? -21.133 -40.799 11.934 1.00 10.94 313 ASN R CA 1
ATOM 5123 C C . ASN B 1 327 ? -21.013 -39.420 12.545 1.00 11.56 313 ASN R C 1
ATOM 5124 O O . ASN B 1 327 ? -19.891 -38.906 12.627 1.00 14.17 313 ASN R O 1
ATOM 5129 N N . GLU B 1 328 ? -22.107 -38.823 13.026 1.00 11.20 314 GLU R N 1
ATOM 5130 C CA . GLU B 1 328 ? -21.994 -37.554 13.742 1.00 10.80 314 GLU R CA 1
ATOM 5131 C C . GLU B 1 328 ? -21.895 -37.780 15.242 1.00 11.57 314 GLU R C 1
ATOM 5132 O O . GLU B 1 328 ? -20.920 -37.388 15.890 1.00 14.63 314 GLU R O 1
ATOM 5138 N N . TRP B 1 329 ? -22.908 -38.409 15.818 1.00 12.60 315 TRP R N 1
ATOM 5139 C CA . TRP B 1 329 ? -23.024 -38.433 17.270 1.00 12.05 315 TRP R CA 1
ATOM 5140 C C . TRP B 1 329 ? -22.106 -39.458 17.917 1.00 13.41 315 TRP R C 1
ATOM 5141 O O . TRP B 1 329 ? -21.470 -39.152 18.933 1.00 13.44 315 TRP R O 1
ATOM 5152 N N . GLY B 1 330 ? -22.032 -40.677 17.370 1.00 11.53 316 GLY R N 1
ATOM 5153 C CA . GLY B 1 330 ? -21.150 -41.672 17.959 1.00 12.63 316 GLY R CA 1
ATOM 5154 C C . GLY B 1 330 ? -19.705 -41.244 17.833 1.00 11.75 316 GLY R C 1
ATOM 5155 O O . GLY B 1 330 ? -18.912 -41.398 18.767 1.00 12.81 316 GLY R O 1
ATOM 5156 N N . TYR B 1 331 ? -19.355 -40.665 16.685 1.00 11.28 317 TYR R N 1
ATOM 5157 C CA . TYR B 1 331 ? -17.998 -40.185 16.488 1.00 11.66 317 TYR R CA 1
ATOM 5158 C C . TYR B 1 331 ? -17.685 -39.094 17.497 1.00 12.57 317 TYR R C 1
ATOM 5159 O O . TYR B 1 331 ? -16.611 -39.093 18.117 1.00 11.85 317 TYR R O 1
ATOM 5168 N N . SER B 1 332 ? -18.640 -38.175 17.700 1.00 12.26 318 SER R N 1
ATOM 5169 C CA . SER B 1 332 ? -18.431 -37.089 18.652 1.00 12.53 318 SER R CA 1
ATOM 5170 C C . SER B 1 332 ? -18.316 -37.586 20.089 1.00 11.25 318 SER R C 1
ATOM 5171 O O . SER B 1 332 ? -17.539 -37.014 20.868 1.00 12.48 318 SER R O 1
ATOM 5174 N N . GLN B 1 333 ? -19.019 -38.666 20.451 1.00 11.44 319 GLN R N 1
ATOM 5175 C CA . GLN B 1 333 ? -18.781 -39.261 21.766 1.00 10.97 319 GLN R CA 1
ATOM 5176 C C . GLN B 1 333 ? -17.343 -39.752 21.882 1.00 12.87 319 GLN R C 1
ATOM 5177 O O . GLN B 1 333 ? -16.753 -39.679 22.965 1.00 13.91 319 GLN R O 1
ATOM 5183 N N . ARG B 1 334 ? -16.785 -40.310 20.801 1.00 12.79 320 ARG R N 1
ATOM 5184 C CA . ARG B 1 334 ? -15.376 -40.730 20.824 1.00 10.62 320 ARG R CA 1
ATOM 5185 C C . ARG B 1 334 ? -14.432 -39.532 20.920 1.00 12.40 320 ARG R C 1
ATOM 5186 O O . ARG B 1 334 ? -13.393 -39.620 21.583 1.00 13.95 320 ARG R O 1
ATOM 5194 N N . VAL B 1 335 ? -14.775 -38.399 20.301 1.00 11.93 321 VAL R N 1
ATOM 5195 C CA . VAL B 1 335 ? -13.943 -37.211 20.461 1.00 12.69 321 VAL R CA 1
ATOM 5196 C C . VAL B 1 335 ? -13.937 -36.783 21.917 1.00 14.80 321 VAL R C 1
ATOM 5197 O O . VAL B 1 335 ? -12.878 -36.470 22.481 1.00 14.24 321 VAL R O 1
ATOM 5201 N N . VAL B 1 336 ? -15.112 -36.767 22.554 1.00 14.30 322 VAL R N 1
ATOM 5202 C CA . VAL B 1 336 ? -15.166 -36.460 23.983 1.00 14.33 322 VAL R CA 1
ATOM 5203 C C . VAL B 1 336 ? -14.308 -37.443 24.761 1.00 15.17 322 VAL R C 1
ATOM 5204 O O . VAL B 1 336 ? -13.513 -37.036 25.617 1.00 15.52 322 VAL R O 1
ATOM 5208 N N . ASP B 1 337 ? -14.472 -38.747 24.488 1.00 13.30 323 ASP R N 1
ATOM 5209 C CA . ASP B 1 337 ? -13.679 -39.784 25.148 1.00 14.19 323 ASP R CA 1
ATOM 5210 C C . ASP B 1 337 ? -12.175 -39.558 24.977 1.00 15.02 323 ASP R C 1
ATOM 5211 O O . ASP B 1 337 ? -11.407 -39.721 25.928 1.00 16.45 323 ASP R O 1
ATOM 5216 N N . LEU B 1 338 ? -11.722 -39.237 23.762 1.00 14.26 324 LEU R N 1
ATOM 5217 C CA . LEU B 1 338 ? -10.280 -39.074 23.567 1.00 13.94 324 LEU R CA 1
ATOM 5218 C C . LEU B 1 338 ? -9.793 -37.802 24.257 1.00 13.68 324 LEU R C 1
ATOM 5219 O O . LEU B 1 338 ? -8.695 -37.793 24.839 1.00 13.71 324 LEU R O 1
ATOM 5224 N N . ALA B 1 339 ? -10.623 -36.755 24.287 1.00 11.28 325 ALA R N 1
ATOM 5225 C CA . ALA B 1 339 ? -10.242 -35.567 25.041 1.00 13.34 325 ALA R CA 1
ATOM 5226 C C . ALA B 1 339 ? -10.160 -35.872 26.533 1.00 15.42 325 ALA R C 1
ATOM 5227 O O . ALA B 1 339 ? -9.294 -35.334 27.232 1.00 18.80 325 ALA R O 1
ATOM 5229 N N . GLU B 1 340 ? -11.047 -36.719 27.038 1.00 18.24 326 GLU R N 1
ATOM 5230 C CA . GLU B 1 340 ? -10.988 -37.118 28.443 1.00 18.17 326 GLU R CA 1
ATOM 5231 C C . GLU B 1 340 ? -9.718 -37.900 28.741 1.00 17.97 326 GLU R C 1
ATOM 5232 O O . GLU B 1 340 ? -9.177 -37.810 29.851 1.00 18.44 326 GLU R O 1
ATOM 5238 N N . VAL B 1 341 ? -9.266 -38.727 27.792 1.00 17.79 327 VAL R N 1
ATOM 5239 C CA . VAL B 1 341 ? -7.986 -39.409 27.967 1.00 17.47 327 VAL R CA 1
ATOM 5240 C C . VAL B 1 341 ? -6.863 -38.395 28.127 1.00 20.53 327 VAL R C 1
ATOM 5241 O O . VAL B 1 341 ? -5.975 -38.569 28.976 1.00 19.07 327 VAL R O 1
ATOM 5245 N N . THR B 1 342 ? -6.848 -37.340 27.292 1.00 14.95 328 THR R N 1
ATOM 5246 C CA . THR B 1 342 ? -5.788 -36.335 27.428 1.00 16.07 328 THR R CA 1
ATOM 5247 C C . THR B 1 342 ? -5.857 -35.666 28.787 1.00 17.55 328 THR R C 1
ATOM 5248 O O . THR B 1 342 ? -4.814 -35.357 29.372 1.00 17.93 328 THR R O 1
ATOM 5252 N N . ALA B 1 343 ? -7.063 -35.465 29.323 1.00 16.79 329 ALA R N 1
ATOM 5253 C CA . ALA B 1 343 ? -7.166 -34.887 30.656 1.00 18.98 329 ALA R CA 1
ATOM 5254 C C . ALA B 1 343 ? -6.611 -35.833 31.719 1.00 19.55 329 ALA R C 1
ATOM 5255 O O . ALA B 1 343 ? -5.880 -35.394 32.617 1.00 23.09 329 ALA R O 1
ATOM 5257 N N . LYS B 1 344 ? -7.041 -37.083 31.680 1.00 21.18 330 LYS R N 1
ATOM 5258 C CA A LYS B 1 344 ? -6.471 -38.086 32.636 0.55 23.05 330 LYS R CA 1
ATOM 5259 C CA B LYS B 1 344 ? -6.472 -38.086 32.635 0.45 23.07 330 LYS R CA 1
ATOM 5260 C C . LYS B 1 344 ? -4.916 -38.285 32.711 1.00 27.78 330 LYS R C 1
ATOM 5261 O O . LYS B 1 344 ? -4.031 -38.523 33.762 1.00 30.15 330 LYS R O 1
ATOM 5272 N N . LYS B 1 345 ? -4.332 -38.092 31.519 1.00 23.63 331 LYS R N 1
ATOM 5273 C CA . LYS B 1 345 ? -2.869 -38.286 31.416 1.00 20.84 331 LYS R CA 1
ATOM 5274 C C . LYS B 1 345 ? -2.123 -36.952 31.478 1.00 27.60 331 LYS R C 1
ATOM 5275 O O . LYS B 1 345 ? -0.924 -36.949 31.237 1.00 26.48 331 LYS R O 1
ATOM 5281 N N . TRP B 1 346 ? -2.819 -35.875 31.768 1.00 20.58 332 TRP R N 1
ATOM 5282 C CA . TRP B 1 346 ? -2.154 -34.560 31.799 1.00 18.65 332 TRP R CA 1
ATOM 5283 C C . TRP B 1 346 ? -1.036 -34.610 32.851 1.00 26.09 332 TRP R C 1
ATOM 5284 O O . TRP B 1 346 ? -1.292 -35.028 33.959 1.00 27.02 332 TRP R O 1
ATOM 5295 N N . VAL B 1 347 ? 0.163 -34.213 32.453 1.00 28.20 333 VAL R N 1
ATOM 5296 C CA . VAL B 1 347 ? 1.332 -34.299 33.327 1.00 32.57 333 VAL R CA 1
ATOM 5297 C C . VAL B 1 347 ? 1.410 -33.052 34.191 1.00 26.11 333 VAL R C 1
ATOM 5298 O O . VAL B 1 347 ? 1.264 -31.934 33.692 1.00 30.78 333 VAL R O 1
ATOM 5302 N N . ALA B 1 348 ? 1.658 -33.244 35.487 1.00 34.33 334 ALA R N 1
ATOM 5303 C CA . ALA B 1 348 ? 1.800 -32.132 36.420 1.00 31.41 334 ALA R CA 1
ATOM 5304 C C . ALA B 1 348 ? 3.051 -31.326 36.102 1.00 42.90 334 ALA R C 1
ATOM 5305 O O . ALA B 1 348 ? 4.070 -31.888 35.687 1.00 45.77 334 ALA R O 1
#

Nearest PDB structures (foldseek):
  7zq3-assembly1_R  TM=1.001E+00  e=4.583E-79  Chlamydomonas reinhardtii
  3dbv-assembly1_O  TM=9.836E-01  e=2.420E-57  Geobacillus stearothermophilus
  1npt-assembly1_Q  TM=9.852E-01  e=1.662E-55  Geobacillus stearothermophilus
  3gnq-assembly1_A  TM=9.666E-01  e=3.044E-53  Burkholderia pseudomallei 1710b
  1obf-assembly1_O  TM=9.679E-01  e=1.800E-52  Achromobacter xylosoxidans

Solvent-accessible surface area: 29352 Å² total; per-residue (Å²): 207,118,5,81,0,0,0,2,13,16,29,35,37,0,3,0,0,0,20,2,14,62,63,50,146,114,33,52,1,36,0,18,0,0,15,11,66,32,19,19,122,15,0,12,48,4,0,44,88,7,32,11,32,34,84,19,103,8,84,26,134,89,63,60,130,26,46,0,10,4,82,65,78,100,1,53,6,13,65,29,194,55,2,69,123,6,36,0,164,147,30,107,4,33,0,0,1,1,18,48,54,100,34,26,43,112,105,6,0,15,54,0,58,134,14,29,4,51,4,0,0,0,16,23,58,22,139,50,205,104,10,35,16,6,0,13,17,16,18,51,70,95,1,106,33,129,60,69,11,0,0,0,2,25,25,7,0,3,0,0,0,0,0,0,49,4,0,40,121,95,8,7,3,66,120,10,82,5,39,1,51,7,0,3,34,50,76,5,86,9,8,3,22,53,32,226,40,32,141,37,0,46,0,0,21,68,40,122,4,39,9,113,30,52,3,3,136,15,0,27,111,7,20,108,61,3,167,82,47,10,86,21,68,5,55,23,27,61,46,29,10,3,2,22,0,40,0,34,0,62,2,123,112,143,12,112,25,123,58,0,11,54,5,0,82,105,8,12,111,37,121,9,153,47,13,4,66,17,30,96,40,129,59,94,34,105,68,4,63,57,31,74,32,6,0,1,0,7,9,93,82,12,94,32,123,65,83,39,99,0,66,0,20,0,32,7,4,9,10,36,1,10,0,14,10,0,0,32,0,0,28,16,0,9,139,82,52,128,108,209,140,186,126,162,146,156,149,94,153,102,3,82,0,0,0,3,13,16,28,31,35,0,3,0,0,0,21,1,22,60,55,65,172,136,30,18,2,44,0,16,0,0,16,8,66,33,20,20,111,14,0,12,47,3,0,44,89,7,33,11,30,34,86,18,107,8,71,25,118,88,64,69,141,31,46,0,7,2,82,64,62,100,0,59,9,18,68,27,199,60,2,80,136,7,48,0,162,147,32,101,4,34,0,0,0,1,18,48,51,101,29,43,31,85,111,6,0,13,49,0,56,133,12,30,4,60,3,0,0,0,15,23,66,26,140,30,207,97,9,34,12,5,0,15,16,13,19,51,73,97,4,99,41,114,65,71,14,0,0,0,1,23,27,8,0,3,0,0,0,0,0,0,49,3,0,40,121,101,8,9,2,53,113,11,83,5,36,1,52,8,0,3,34,48,75,5,86,9,10,4,22,61,37,237,44,35,140,39,0,44,0,1,21,66,43,118,5,43,10,122,24,46,4,2,120,12,0,23,105,6,22,104,65,3,165,82,62,12,69,17,86,5,48,24,26,61,47,28,6,4,2,25,0,43,0,41,0,57,2,125,106,146,14,111,25,122,52,0,13,54,6,0,84,102,7,14,114,39,120,7,158,46,13,4,66,18,29,97,40,128,60,93,32,112,70,4,64,56,31,74,32,6,0,2,0,9,8,92,78,10,93,31,120,65,75,42,93,0,67,0,19,0,33,8,4,10,8,36,1,11,0,13,10,0,0,30,0,0,17,26,0,9,144,103,70,85,158

Foldseek 3Di:
DAAEEEEEACPLQVLLLVLLVVPDPDFSYDHAEYEDQVFLVVNQVCSQADPQPGGRPWDWADPDRFWIDTNRRIHGYHYDPQLLPDQCQVVVHAEYEYPRVPQQEPVSQCSVVNNPYQAYEYLEHHPDDVAAEDAPLFALVVDALPRRYHYPHALLLNAPLNLVVLQCVPFNFQAKEKEKAFEDDPLADCDQADDPDNQSSHRQQPDFGKDADCRQCCSCSRVVSCHPGYGYIYTHYNDHWKMKMKMKTFTRAFDFLVVSLVSQVVCCVPSCPQAEAEDADDDDRSVCPQRQYSWYWPSVPWGDDPRGITITMIMGGRRNNSSSRVSVSVRSSSVNDDD/DDDDDDDDQAAAEEEEEACPLQNLLLVLLVVPDPDASYDHAEYADQVFLVVNQVCSQADPQPGGRPWDWADPDRFWIDTNRRIHGYHYDPQLLPDQCQVVVHAEYEYARVPQQECVRQVSVVNNHYQAYEYLEHHPDPPAAEDAPLFALVVDALPRRYHYPHALLLNAPQNLVVLQCVPFNFQAKEKEKAFEDDPLADCDQADDPDNQSSHRQQPDFGKDADCNQCCSCSRVVVCHPGYGYIYTYYNDHWKMKMKMKTFTRFFDFLVVSVVSQVVSCVPSCPQAEAEDDDDDDRSVCRQRQHSWYWPSVPWGDDPRGITITMIMGGRRNNSSSRVSVSVRSSSVNPDD

Sequence (687 aa):
KKIRVAINGFGRIGRNFLRCWHGRQNTLLDVVAINDSGGVKQASHLLKYDSTLGTFAADVKIVDDDSHISVDGKQIKKIVSSRDPLQLPWKEMNIDLVIEGTGVFIDKVGAGKHIQAGASSKVLITAPAKDKDIPTFVVGVNEGDYKHEYPIISNASCTTNCLAPFVKVLEQKFGIVKGTMTTTHSYTGDQRLLDASHRDLRRARAAALNIVPTTTGAAKAVSLVLPSLKGKKLNGIIALRVPTPTVSVVDLVVQVEKKTFAEEVNAAFREAANGPMKGVLLHVEDAPLVSIDFKCCTDQSTSIDASLTMVMGDDMVKVVAWYDNEWGYSQRVVDLAEVTAKKWVAMHHHHHHMEKKIRVAINGFGRIGRNFLRCWHGRQNTLLDVVAINDSGGVKQASHLLKYDSTLGTFAADVKIVDDSHISVDGKQIKIVSSRDPLQLPWKEMNIDLVIEGTGVFIDKVGAGKHIQAGASKVLITAPAKDKDIPTFVVGVNEGDYKHEYPIISNASCTTNCLAPFVKVLEQKFGIVKGTMTTTHSYTGDQRLLDASHRDLRRARAAALNIVPTTTGAAKAVSLVLPSLLKGKLNGIALRVPTPTVSVVDLVVQVEKKTFAEEVNAAFREAANGPMKGVLLHVEDAPLVSIDFKCCTDQSTSIDASLTMVMGDDMVKVVAWYDNEWGYSQRVVDLAEVTAKKKWVA